Protein AF-0000000074764495 (afdb_homodimer)

Structure (mmCIF, N/CA/C/O backbone):
data_AF-0000000074764495-model_v1
#
loop_
_entity.id
_entity.type
_entity.pdbx_description
1 polymer 'Glutathione S-transferase kappa'
#
loop_
_atom_site.group_PDB
_atom_site.id
_atom_site.type_symbol
_atom_site.label_atom_id
_atom_site.label_alt_id
_atom_site.label_comp_id
_atom_site.label_asym_id
_atom_site.label_entity_id
_atom_site.label_seq_id
_atom_site.pdbx_PDB_ins_code
_atom_site.Cartn_x
_atom_site.Cartn_y
_atom_site.Cartn_z
_atom_site.occupancy
_atom_site.B_iso_or_equiv
_atom_site.auth_seq_id
_atom_site.auth_comp_id
_atom_site.auth_asym_id
_atom_site.auth_atom_id
_atom_site.pdbx_PDB_model_num
ATOM 1 N N . MET A 1 1 ? 24 -24.5 7.859 1 46.56 1 MET A N 1
ATOM 2 C CA . MET A 1 1 ? 24.328 -23.484 6.859 1 46.56 1 MET A CA 1
ATOM 3 C C . MET A 1 1 ? 23.391 -22.281 6.973 1 46.56 1 MET A C 1
ATOM 5 O O . MET A 1 1 ? 22.234 -22.422 7.41 1 46.56 1 MET A O 1
ATOM 9 N N . ALA A 1 2 ? 23.922 -21.094 6.969 1 56.81 2 ALA A N 1
ATOM 10 C CA . ALA A 1 2 ? 23.094 -19.906 7.16 1 56.81 2 ALA A CA 1
ATOM 11 C C . ALA A 1 2 ? 21.922 -19.891 6.176 1 56.81 2 ALA A C 1
ATOM 13 O O . ALA A 1 2 ? 22.078 -20.234 5.004 1 56.81 2 ALA A O 1
ATOM 14 N N . PRO A 1 3 ? 20.672 -19.75 6.746 1 70.62 3 PRO A N 1
ATOM 15 C CA . PRO A 1 3 ? 19.531 -19.812 5.84 1 70.62 3 PRO A CA 1
ATOM 16 C C . PRO A 1 3 ? 19.688 -18.891 4.633 1 70.62 3 PRO A C 1
ATOM 18 O O . PRO A 1 3 ? 20.234 -17.797 4.754 1 70.62 3 PRO A O 1
ATOM 21 N N . GLN A 1 4 ? 19.438 -19.469 3.502 1 87 4 GLN A N 1
ATOM 22 C CA . GLN A 1 4 ? 19.438 -18.719 2.258 1 87 4 GLN A CA 1
ATOM 23 C C . GLN A 1 4 ? 18.266 -17.734 2.221 1 87 4 GLN A C 1
ATOM 25 O O . GLN A 1 4 ? 17.219 -17.984 2.812 1 87 4 GLN A O 1
ATOM 30 N N . ALA A 1 5 ? 18.531 -16.547 1.749 1 95.31 5 ALA A N 1
ATOM 31 C CA . ALA A 1 5 ? 17.438 -15.594 1.553 1 95.31 5 ALA A CA 1
ATOM 32 C C . ALA A 1 5 ? 16.344 -16.172 0.677 1 95.31 5 ALA A C 1
ATOM 34 O O . ALA A 1 5 ? 16.625 -16.859 -0.311 1 95.31 5 ALA A O 1
ATOM 35 N N . SER A 1 6 ? 15.125 -15.961 1.081 1 96.62 6 SER A N 1
ATOM 36 C CA . SER A 1 6 ? 14.023 -16.531 0.315 1 96.62 6 SER A CA 1
ATOM 37 C C . SER A 1 6 ? 12.766 -15.672 0.412 1 96.62 6 SER A C 1
ATOM 39 O O . SER A 1 6 ? 12.625 -14.875 1.347 1 96.62 6 SER A O 1
ATOM 41 N N . ILE A 1 7 ? 11.922 -15.766 -0.575 1 97.5 7 ILE A N 1
ATOM 42 C CA . ILE A 1 7 ? 10.586 -15.18 -0.62 1 97.5 7 ILE A CA 1
ATOM 43 C C . ILE A 1 7 ? 9.555 -16.266 -0.951 1 97.5 7 ILE A C 1
ATOM 45 O O . ILE A 1 7 ? 9.672 -16.938 -1.975 1 97.5 7 ILE A O 1
ATOM 49 N N . ILE A 1 8 ? 8.633 -16.469 -0.101 1 97.94 8 ILE A N 1
ATOM 50 C CA . ILE A 1 8 ? 7.414 -17.188 -0.459 1 97.94 8 ILE A CA 1
ATOM 51 C C . ILE A 1 8 ? 6.305 -16.188 -0.787 1 97.94 8 ILE A C 1
ATOM 53 O O . ILE A 1 8 ? 5.953 -15.344 0.043 1 97.94 8 ILE A O 1
ATOM 57 N N . CYS A 1 9 ? 5.832 -16.25 -1.954 1 98.38 9 CYS A N 1
ATOM 58 C CA . CYS A 1 9 ? 4.734 -15.383 -2.381 1 98.38 9 CYS A CA 1
ATOM 59 C C . CYS A 1 9 ? 3.418 -16.156 -2.404 1 98.38 9 CYS A C 1
ATOM 61 O O . CYS A 1 9 ? 3.213 -17.016 -3.258 1 98.38 9 CYS A O 1
ATOM 63 N N . TYR A 1 10 ? 2.564 -15.891 -1.49 1 98.75 10 TYR A N 1
ATOM 64 C CA . TYR A 1 10 ? 1.195 -16.391 -1.511 1 98.75 10 TYR A CA 1
ATOM 65 C C . TYR A 1 10 ? 0.309 -15.531 -2.402 1 98.75 10 TYR A C 1
ATOM 67 O O . TYR A 1 10 ? 0.161 -14.328 -2.166 1 98.75 10 TYR A O 1
ATOM 75 N N . TYR A 1 11 ? -0.306 -16.156 -3.404 1 98.5 11 TYR A N 1
ATOM 76 C CA . TYR A 1 11 ? -1.053 -15.383 -4.387 1 98.5 11 TYR A CA 1
ATOM 77 C C . TYR A 1 11 ? -2.311 -16.125 -4.824 1 98.5 11 TYR A C 1
ATOM 79 O O . TYR A 1 11 ? -2.41 -17.344 -4.664 1 98.5 11 TYR A O 1
ATOM 87 N N . ASP A 1 12 ? -3.266 -15.43 -5.246 1 98.12 12 ASP A N 1
ATOM 88 C CA . ASP A 1 12 ? -4.445 -15.875 -5.98 1 98.12 12 ASP A CA 1
ATOM 89 C C . ASP A 1 12 ? -4.645 -15.062 -7.254 1 98.12 12 ASP A C 1
ATOM 91 O O . ASP A 1 12 ? -4.582 -13.828 -7.227 1 98.12 12 ASP A O 1
ATOM 95 N N . VAL A 1 13 ? -4.934 -15.727 -8.344 1 96.75 13 VAL A N 1
ATOM 96 C CA . VAL A 1 13 ? -5.008 -15.062 -9.641 1 96.75 13 VAL A CA 1
ATOM 97 C C . VAL A 1 13 ? -6.227 -14.141 -9.68 1 96.75 13 VAL A C 1
ATOM 99 O O . VAL A 1 13 ? -6.336 -13.289 -10.57 1 96.75 13 VAL A O 1
ATOM 102 N N . VAL A 1 14 ? -7.121 -14.242 -8.773 1 95.44 14 VAL A N 1
ATOM 103 C CA . VAL A 1 14 ? -8.297 -13.375 -8.766 1 95.44 14 VAL A CA 1
ATOM 104 C C . VAL A 1 14 ? -7.922 -12 -8.234 1 95.44 14 VAL A C 1
ATOM 106 O O . VAL A 1 14 ? -8.625 -11.016 -8.492 1 95.44 14 VAL A O 1
ATOM 109 N N . SER A 1 15 ? -6.871 -11.922 -7.461 1 95.44 15 SER A N 1
ATOM 110 C CA . SER A 1 15 ? -6.398 -10.648 -6.938 1 95.44 15 SER A CA 1
ATOM 111 C C . SER A 1 15 ? -5.602 -9.883 -7.992 1 95.44 15 SER A C 1
ATOM 113 O O . SER A 1 15 ? -4.57 -10.359 -8.469 1 95.44 15 SER A O 1
ATOM 115 N N . PRO A 1 16 ? -6.016 -8.695 -8.305 1 94.88 16 PRO A N 1
ATOM 116 C CA . PRO A 1 16 ? -5.238 -7.926 -9.273 1 94.88 16 PRO A CA 1
ATOM 117 C C . PRO A 1 16 ? -3.846 -7.566 -8.766 1 94.88 16 PRO A C 1
ATOM 119 O O . PRO A 1 16 ? -2.895 -7.504 -9.555 1 94.88 16 PRO A O 1
ATOM 122 N N . TYR A 1 17 ? -3.723 -7.328 -7.523 1 96.69 17 TYR A N 1
ATOM 123 C CA . TYR A 1 17 ? -2.418 -6.98 -6.969 1 96.69 17 TYR A CA 1
ATOM 124 C C . TYR A 1 17 ? -1.479 -8.18 -6.992 1 96.69 17 TYR A C 1
ATOM 126 O O . TYR A 1 17 ? -0.262 -8.023 -7.117 1 96.69 17 TYR A O 1
ATOM 134 N N . SER A 1 18 ? -2.043 -9.398 -6.871 1 97.38 18 SER A N 1
ATOM 135 C CA . SER A 1 18 ? -1.234 -10.594 -7.078 1 97.38 18 SER A CA 1
ATOM 136 C C . SER A 1 18 ? -0.695 -10.656 -8.5 1 97.38 18 SER A C 1
ATOM 138 O O . SER A 1 18 ? 0.452 -11.055 -8.719 1 97.38 18 SER A O 1
ATOM 140 N N . TYR A 1 19 ? -1.547 -10.266 -9.477 1 96.44 19 TYR A N 1
ATOM 141 C CA . TYR A 1 19 ? -1.126 -10.234 -10.875 1 96.44 19 TYR A CA 1
ATOM 142 C C . TYR A 1 19 ? 0.105 -9.352 -11.055 1 96.44 19 TYR A C 1
ATOM 144 O O . TYR A 1 19 ? 1.11 -9.789 -11.617 1 96.44 19 TYR A O 1
ATOM 152 N N . PHE A 1 20 ? 0.073 -8.164 -10.5 1 96.88 20 PHE A N 1
ATOM 153 C CA . PHE A 1 20 ? 1.197 -7.242 -10.602 1 96.88 20 PHE A CA 1
ATOM 154 C C . PHE A 1 20 ? 2.393 -7.75 -9.805 1 96.88 20 PHE A C 1
ATOM 156 O O . PHE A 1 20 ? 3.531 -7.684 -10.273 1 96.88 20 PHE A O 1
ATOM 163 N N . ALA A 1 21 ? 2.156 -8.281 -8.656 1 97.31 21 ALA A N 1
ATOM 164 C CA . ALA A 1 21 ? 3.229 -8.75 -7.777 1 97.31 21 ALA A CA 1
ATOM 165 C C . ALA A 1 21 ? 4.012 -9.883 -8.43 1 97.31 21 ALA A C 1
ATOM 167 O O . ALA A 1 21 ? 5.246 -9.859 -8.461 1 97.31 21 ALA A O 1
ATOM 168 N N . VAL A 1 22 ? 3.34 -10.867 -8.938 1 96.69 22 VAL A N 1
ATOM 169 C CA . VAL A 1 22 ? 3.988 -12.023 -9.539 1 96.69 22 VAL A CA 1
ATOM 170 C C . VAL A 1 22 ? 4.758 -11.602 -10.781 1 96.69 22 VAL A C 1
ATOM 172 O O . VAL A 1 22 ? 5.887 -12.039 -11 1 96.69 22 VAL A O 1
ATOM 175 N N . THR A 1 23 ? 4.145 -10.734 -11.586 1 95.44 23 THR A N 1
ATOM 176 C CA . THR A 1 23 ? 4.805 -10.234 -12.789 1 95.44 23 THR A CA 1
ATOM 177 C C . THR A 1 23 ? 6.086 -9.484 -12.438 1 95.44 23 THR A C 1
ATOM 179 O O . THR A 1 23 ? 7.133 -9.703 -13.047 1 95.44 23 THR A O 1
ATOM 182 N N . LEU A 1 24 ? 6.008 -8.641 -11.414 1 95.56 24 LEU A N 1
ATOM 183 C CA . LEU A 1 24 ? 7.168 -7.871 -10.977 1 95.56 24 LEU A CA 1
ATOM 184 C C . LEU A 1 24 ? 8.234 -8.781 -10.375 1 95.56 24 LEU A C 1
ATOM 186 O O . LEU A 1 24 ? 9.422 -8.617 -10.648 1 95.56 24 LEU A O 1
ATOM 190 N N . LEU A 1 25 ? 7.809 -9.75 -9.562 1 94.88 25 LEU A N 1
ATOM 191 C CA . LEU A 1 25 ? 8.75 -10.695 -8.977 1 94.88 25 LEU A CA 1
ATOM 192 C C . LEU A 1 25 ? 9.523 -11.438 -10.062 1 94.88 25 LEU A C 1
ATOM 194 O O . LEU A 1 25 ? 10.734 -11.625 -9.953 1 94.88 25 LEU A O 1
ATOM 198 N N . ASN A 1 26 ? 8.789 -11.828 -11.047 1 92.75 26 ASN A N 1
ATOM 199 C CA . ASN A 1 26 ? 9.43 -12.523 -12.164 1 92.75 26 ASN A CA 1
ATOM 200 C C . ASN A 1 26 ? 10.43 -11.617 -12.875 1 92.75 26 ASN A C 1
ATOM 202 O O . ASN A 1 26 ? 11.492 -12.078 -13.289 1 92.75 26 ASN A O 1
ATOM 206 N N . ARG A 1 27 ? 10.078 -10.414 -13.023 1 92.38 27 ARG A N 1
ATOM 207 C CA . ARG A 1 27 ? 10.961 -9.438 -13.648 1 92.38 27 ARG A CA 1
ATOM 208 C C . ARG A 1 27 ? 12.219 -9.227 -12.82 1 92.38 27 ARG A C 1
ATOM 210 O O . ARG A 1 27 ? 13.312 -9.055 -13.367 1 92.38 27 ARG A O 1
ATOM 217 N N . TYR A 1 28 ? 12.078 -9.258 -11.492 1 94.56 28 TYR A N 1
ATOM 218 C CA . TYR A 1 28 ? 13.18 -8.938 -10.594 1 94.56 28 TYR A CA 1
ATOM 219 C C . TYR A 1 28 ? 14.094 -10.148 -10.398 1 94.56 28 TYR A C 1
ATOM 221 O O . TYR A 1 28 ? 15.211 -10.016 -9.898 1 94.56 28 TYR A O 1
ATOM 229 N N . ARG A 1 29 ? 13.695 -11.375 -10.82 1 92.06 29 ARG A N 1
ATOM 230 C CA . ARG A 1 29 ? 14.43 -12.617 -10.57 1 92.06 29 ARG A CA 1
ATOM 231 C C . ARG A 1 29 ? 15.859 -12.523 -11.086 1 92.06 29 ARG A C 1
ATOM 233 O O . ARG A 1 29 ? 16.781 -13.016 -10.445 1 92.06 29 ARG A O 1
ATOM 240 N N . SER A 1 30 ? 16 -11.875 -12.219 1 90.88 30 SER A N 1
ATOM 241 C CA . SER A 1 30 ? 17.328 -11.812 -12.828 1 90.88 30 SER A CA 1
ATOM 242 C C . SER A 1 30 ? 18.266 -10.938 -12.008 1 90.88 30 SER A C 1
ATOM 244 O O . SER A 1 30 ? 19.484 -11.125 -12.039 1 90.88 30 SER A O 1
ATOM 246 N N . GLN A 1 31 ? 17.719 -10.047 -11.227 1 93.38 31 GLN A N 1
ATOM 247 C CA . GLN A 1 31 ? 18.531 -9.141 -10.422 1 93.38 31 GLN A CA 1
ATOM 248 C C . GLN A 1 31 ? 18.625 -9.617 -8.977 1 93.38 31 GLN A C 1
ATOM 250 O O . GLN A 1 31 ? 19.484 -9.164 -8.227 1 93.38 31 GLN A O 1
ATOM 255 N N . TRP A 1 32 ? 17.688 -10.43 -8.594 1 94.75 32 TRP A N 1
ATOM 256 C CA . TRP A 1 32 ? 17.656 -10.969 -7.234 1 94.75 32 TRP A CA 1
ATOM 257 C C . TRP A 1 32 ? 18.172 -12.406 -7.207 1 94.75 32 TRP A C 1
ATOM 259 O O . TRP A 1 32 ? 17.516 -13.289 -6.637 1 94.75 32 TRP A O 1
ATOM 269 N N . LYS A 1 33 ? 19.359 -12.648 -7.68 1 91.94 33 LYS A N 1
ATOM 270 C CA . LYS A 1 33 ? 19.906 -13.977 -7.945 1 91.94 33 LYS A CA 1
ATOM 271 C C . LYS A 1 33 ? 20.188 -14.719 -6.648 1 91.94 33 LYS A C 1
ATOM 273 O O . LYS A 1 33 ? 20.234 -15.953 -6.637 1 91.94 33 LYS A O 1
ATOM 278 N N . THR A 1 34 ? 20.344 -14.039 -5.543 1 93.44 34 THR A N 1
ATOM 279 C CA . THR A 1 34 ? 20.703 -14.664 -4.277 1 93.44 34 THR A CA 1
ATOM 280 C C . THR A 1 34 ? 19.453 -14.984 -3.459 1 93.44 34 THR A C 1
ATOM 282 O O . THR A 1 34 ? 19.547 -15.461 -2.324 1 93.44 34 THR A O 1
ATOM 285 N N . VAL A 1 35 ? 18.328 -14.742 -4.008 1 96.19 35 VAL A N 1
ATOM 286 C CA . VAL A 1 35 ? 17.078 -14.93 -3.295 1 96.19 35 VAL A CA 1
ATOM 287 C C . VAL A 1 35 ? 16.281 -16.062 -3.936 1 96.19 35 VAL A C 1
ATOM 289 O O . VAL A 1 35 ? 16.031 -16.047 -5.145 1 96.19 35 VAL A O 1
ATOM 292 N N . ASP A 1 36 ? 15.953 -17.047 -3.213 1 95.44 36 ASP A N 1
ATOM 293 C CA . ASP A 1 36 ? 15.047 -18.094 -3.678 1 95.44 36 ASP A CA 1
ATOM 294 C C . ASP A 1 36 ? 13.594 -17.609 -3.641 1 95.44 36 ASP A C 1
ATOM 296 O O . ASP A 1 36 ? 13.07 -17.266 -2.576 1 95.44 36 ASP A O 1
ATOM 300 N N . ILE A 1 37 ? 12.93 -17.562 -4.754 1 96.31 37 ILE A N 1
ATOM 301 C CA . ILE A 1 37 ? 11.562 -17.078 -4.852 1 96.31 37 ILE A CA 1
ATOM 302 C C . ILE A 1 37 ? 10.617 -18.234 -5.152 1 96.31 37 ILE A C 1
ATOM 304 O O . ILE A 1 37 ? 10.75 -18.906 -6.18 1 96.31 37 ILE A O 1
ATOM 308 N N . VAL A 1 38 ? 9.68 -18.453 -4.312 1 96.31 38 VAL A N 1
ATOM 309 C CA . VAL A 1 38 ? 8.695 -19.516 -4.457 1 96.31 38 VAL A CA 1
ATOM 310 C C . VAL A 1 38 ? 7.293 -18.922 -4.551 1 96.31 38 VAL A C 1
ATOM 312 O O . VAL A 1 38 ? 6.883 -18.141 -3.686 1 96.31 38 VAL A O 1
ATOM 315 N N . LEU A 1 39 ? 6.586 -19.266 -5.59 1 97.88 39 LEU A N 1
ATOM 316 C CA . LEU A 1 39 ? 5.184 -18.891 -5.719 1 97.88 39 LEU A CA 1
ATOM 317 C C . LEU A 1 39 ? 4.273 -19.984 -5.16 1 97.88 39 LEU A C 1
ATOM 319 O O . LEU A 1 39 ? 4.383 -21.156 -5.555 1 97.88 39 LEU A O 1
ATOM 323 N N . ARG A 1 40 ? 3.457 -19.609 -4.258 1 98.31 40 ARG A N 1
ATOM 324 C CA . ARG A 1 40 ? 2.564 -20.578 -3.619 1 98.31 40 ARG A CA 1
ATOM 325 C C . ARG A 1 40 ? 1.104 -20.188 -3.814 1 98.31 40 ARG A C 1
ATOM 327 O O . ARG A 1 40 ? 0.632 -19.219 -3.219 1 98.31 40 ARG A O 1
ATOM 334 N N . PRO A 1 41 ? 0.36 -20.969 -4.656 1 98.56 41 PRO A N 1
ATOM 335 C CA . PRO A 1 41 ? -1.052 -20.641 -4.875 1 98.56 41 PRO A CA 1
ATOM 336 C C . PRO A 1 41 ? -1.895 -20.797 -3.609 1 98.56 41 PRO A C 1
ATOM 338 O O . PRO A 1 41 ? -1.715 -21.766 -2.855 1 98.56 41 PRO A O 1
ATOM 341 N N . VAL A 1 42 ? -2.779 -19.859 -3.342 1 98.75 42 VAL A N 1
ATOM 342 C CA . VAL A 1 42 ? -3.701 -19.891 -2.211 1 98.75 42 VAL A CA 1
ATOM 343 C C . VAL A 1 42 ? -5.105 -19.5 -2.676 1 98.75 42 VAL A C 1
ATOM 345 O O . VAL A 1 42 ? -5.289 -19.062 -3.816 1 98.75 42 VAL A O 1
ATOM 348 N N . PHE A 1 43 ? -5.992 -19.797 -1.795 1 98.31 43 PHE A N 1
ATOM 349 C CA . PHE A 1 43 ? -7.383 -19.422 -2.008 1 98.31 43 PHE A CA 1
ATOM 350 C C . PHE A 1 43 ? -7.73 -18.156 -1.223 1 98.31 43 PHE A C 1
ATOM 352 O O . PHE A 1 43 ? -7.965 -18.219 -0.014 1 98.31 43 PHE A O 1
ATOM 359 N N . LEU A 1 44 ? -7.836 -17.016 -1.92 1 97.12 44 LEU A N 1
ATOM 360 C CA . LEU A 1 44 ? -7.949 -15.695 -1.292 1 97.12 44 LEU A CA 1
ATOM 361 C C . LEU A 1 44 ? -9.203 -15.609 -0.425 1 97.12 44 LEU A C 1
ATOM 363 O O . LEU A 1 44 ? -9.141 -15.148 0.715 1 97.12 44 LEU A O 1
ATOM 367 N N . PRO A 1 45 ? -10.398 -16.031 -0.884 1 94.75 45 PRO A N 1
ATOM 368 C CA . PRO A 1 45 ? -11.562 -15.969 0 1 94.75 45 PRO A CA 1
ATOM 369 C C . PRO A 1 45 ? -11.359 -16.734 1.303 1 94.75 45 PRO A C 1
ATOM 371 O O . PRO A 1 45 ? -11.883 -16.344 2.348 1 94.75 45 PRO A O 1
ATOM 374 N N . GLY A 1 46 ? -10.656 -17.859 1.19 1 96 46 GLY A N 1
ATOM 375 C CA . GLY A 1 46 ? -10.297 -18.578 2.402 1 96 46 GLY A CA 1
ATOM 376 C C . GLY A 1 46 ? -9.453 -17.766 3.359 1 96 46 GLY A C 1
ATOM 377 O O . GLY A 1 46 ? -9.68 -17.797 4.57 1 96 46 GLY A O 1
ATOM 378 N N . ILE A 1 47 ? -8.477 -17.047 2.838 1 96.44 47 ILE A N 1
ATOM 379 C CA . ILE A 1 47 ? -7.613 -16.188 3.645 1 96.44 47 ILE A CA 1
ATOM 380 C C . ILE A 1 47 ? -8.445 -15.078 4.293 1 96.44 47 ILE A C 1
ATOM 382 O O . ILE A 1 47 ? -8.297 -14.805 5.484 1 96.44 47 ILE A O 1
ATOM 386 N N . LEU A 1 48 ? -9.297 -14.43 3.484 1 92.56 48 LEU A N 1
ATOM 387 C CA . LEU A 1 48 ? -10.133 -13.352 3.99 1 92.56 48 LEU A CA 1
ATOM 388 C C . LEU A 1 48 ? -11.047 -13.844 5.105 1 92.56 48 LEU A C 1
ATOM 390 O O . LEU A 1 48 ? -11.188 -13.18 6.137 1 92.56 48 LEU A O 1
ATOM 394 N N . SER A 1 49 ? -11.609 -14.969 4.902 1 92.56 49 SER A N 1
ATOM 395 C CA . SER A 1 49 ? -12.477 -15.57 5.91 1 92.56 49 SER A CA 1
ATOM 396 C C . SER A 1 49 ? -11.695 -15.914 7.176 1 92.56 49 SER A C 1
ATOM 398 O O . SER A 1 49 ? -12.133 -15.609 8.281 1 92.56 49 SER A O 1
ATOM 400 N N . GLY A 1 50 ? -10.602 -16.547 7.027 1 91.38 50 GLY A N 1
ATOM 401 C CA . GLY A 1 50 ? -9.773 -16.922 8.164 1 91.38 50 GLY A CA 1
ATOM 402 C C . GLY A 1 50 ? -9.289 -15.734 8.969 1 91.38 50 GLY A C 1
ATOM 403 O O . GLY A 1 50 ? -9.195 -15.805 10.195 1 91.38 50 GLY A O 1
ATOM 404 N N . ALA A 1 51 ? -8.992 -14.672 8.32 1 89.12 51 ALA A N 1
ATOM 405 C CA . ALA A 1 51 ? -8.477 -13.469 8.961 1 89.12 51 ALA A CA 1
ATOM 406 C C . ALA A 1 51 ? -9.617 -12.57 9.438 1 89.12 51 ALA A C 1
ATOM 408 O O . ALA A 1 51 ? -9.375 -11.547 10.086 1 89.12 51 ALA A O 1
ATOM 409 N N . LYS A 1 52 ? -10.859 -12.93 9.102 1 87 52 LYS A N 1
ATOM 410 C CA . LYS A 1 52 ? -12.031 -12.109 9.398 1 87 52 LYS A CA 1
ATOM 411 C C . LYS A 1 52 ? -11.875 -10.703 8.836 1 87 52 LYS A C 1
ATOM 413 O O . LYS A 1 52 ? -12.117 -9.719 9.531 1 87 52 LYS A O 1
ATOM 418 N N . ASN A 1 53 ? -11.289 -10.672 7.68 1 84.31 53 ASN A N 1
ATOM 419 C CA . ASN A 1 53 ? -11.117 -9.422 6.941 1 84.31 53 ASN A CA 1
ATOM 420 C C . ASN A 1 53 ? -12.211 -9.234 5.895 1 84.31 53 ASN A C 1
ATOM 422 O O . ASN A 1 53 ? -12.664 -10.203 5.281 1 84.31 53 ASN A O 1
ATOM 426 N N . GLN A 1 54 ? -12.586 -7.938 5.754 1 79.38 54 GLN A N 1
ATOM 427 C CA . GLN A 1 54 ? -13.555 -7.633 4.707 1 79.38 54 GLN A CA 1
ATOM 428 C C . GLN A 1 54 ? -12.859 -7.395 3.369 1 79.38 54 GLN A C 1
ATOM 430 O O . GLN A 1 54 ? -11.82 -6.734 3.311 1 79.38 54 GLN A O 1
ATOM 435 N N . PRO A 1 55 ? -13.516 -8.023 2.35 1 78.38 55 PRO A N 1
ATOM 436 C CA . PRO A 1 55 ? -12.961 -7.699 1.034 1 78.38 55 PRO A CA 1
ATOM 437 C C . PRO A 1 55 ? -13.023 -6.203 0.724 1 78.38 55 PRO A C 1
ATOM 439 O O . PRO A 1 55 ? -13.984 -5.531 1.1 1 78.38 55 PRO A O 1
ATOM 442 N N . PRO A 1 56 ? -12.016 -5.695 0.084 1 74.94 56 PRO A N 1
ATOM 443 C CA . PRO A 1 56 ? -12 -4.281 -0.287 1 74.94 56 PRO A CA 1
ATOM 444 C C . PRO A 1 56 ? -13.242 -3.855 -1.064 1 74.94 56 PRO A C 1
ATOM 446 O O . PRO A 1 56 ? -13.703 -2.719 -0.929 1 74.94 56 PRO A O 1
ATOM 449 N N . ALA A 1 57 ? -13.844 -4.766 -1.742 1 73.12 57 ALA A N 1
ATOM 450 C CA . ALA A 1 57 ? -14.984 -4.461 -2.596 1 73.12 57 ALA A CA 1
ATOM 451 C C . ALA A 1 57 ? -16.219 -4.117 -1.761 1 73.12 57 ALA A C 1
ATOM 453 O O . ALA A 1 57 ? -17.172 -3.533 -2.27 1 73.12 57 ALA A O 1
ATOM 454 N N . THR A 1 58 ? -16.141 -4.352 -0.417 1 78.44 58 THR A N 1
ATOM 455 C CA . THR A 1 58 ? -17.297 -4.094 0.436 1 78.44 58 THR A CA 1
ATOM 456 C C . THR A 1 58 ? -17.344 -2.629 0.867 1 78.44 58 THR A C 1
ATOM 458 O O . THR A 1 58 ? -18.375 -2.146 1.349 1 78.44 58 THR A O 1
ATOM 461 N N . VAL A 1 59 ? -16.234 -1.912 0.728 1 80.88 59 VAL A N 1
ATOM 462 C CA . VAL A 1 59 ? -16.188 -0.475 0.978 1 80.88 59 VAL A CA 1
ATOM 463 C C . VAL A 1 59 ? -16.422 0.285 -0.327 1 80.88 59 VAL A C 1
ATOM 465 O O . VAL A 1 59 ? -15.625 0.183 -1.261 1 80.88 59 VAL A O 1
ATOM 468 N N . ALA A 1 60 ? -17.484 1.032 -0.381 1 83.62 60 ALA A N 1
ATOM 469 C CA . ALA A 1 60 ? -17.969 1.634 -1.621 1 83.62 60 ALA A CA 1
ATOM 470 C C . ALA A 1 60 ? -16.875 2.465 -2.289 1 83.62 60 ALA A C 1
ATOM 472 O O . ALA A 1 60 ? -16.734 2.447 -3.516 1 83.62 60 ALA A O 1
ATOM 473 N N . ALA A 1 61 ? -16.109 3.131 -1.529 1 87.44 61 ALA A N 1
ATOM 474 C CA . ALA A 1 61 ? -15.094 4.039 -2.068 1 87.44 61 ALA A CA 1
ATOM 475 C C . ALA A 1 61 ? -13.875 3.273 -2.566 1 87.44 61 ALA A C 1
ATOM 477 O O . ALA A 1 61 ? -13.078 3.801 -3.346 1 87.44 61 ALA A O 1
ATOM 478 N N . LYS A 1 62 ? -13.688 2.049 -2.211 1 88.75 62 LYS A N 1
ATOM 479 C CA . LYS A 1 62 ? -12.43 1.353 -2.438 1 88.75 62 LYS A CA 1
ATOM 480 C C . LYS A 1 62 ? -12.383 0.742 -3.836 1 88.75 62 LYS A C 1
ATOM 482 O O . LYS A 1 62 ? -11.312 0.658 -4.445 1 88.75 62 LYS A O 1
ATOM 487 N N . LEU A 1 63 ? -13.531 0.341 -4.332 1 87.19 63 LEU A N 1
ATOM 488 C CA . LEU A 1 63 ? -13.516 -0.315 -5.637 1 87.19 63 LEU A CA 1
ATOM 489 C C . LEU A 1 63 ? -13.109 0.665 -6.734 1 87.19 63 LEU A C 1
ATOM 491 O O . LEU A 1 63 ? -12.18 0.398 -7.5 1 87.19 63 LEU A O 1
ATOM 495 N N . PRO A 1 64 ? -13.82 1.86 -6.816 1 90.56 64 PRO A N 1
ATOM 496 C CA . PRO A 1 64 ? -13.367 2.83 -7.82 1 90.56 64 PRO A CA 1
ATOM 497 C C . PRO A 1 64 ? -11.906 3.225 -7.645 1 90.56 64 PRO A C 1
ATOM 499 O O . PRO A 1 64 ? -11.188 3.42 -8.633 1 90.56 64 PRO A O 1
ATOM 502 N N . TYR A 1 65 ? -11.461 3.346 -6.48 1 94.19 65 TYR A N 1
ATOM 503 C CA . TYR A 1 65 ? -10.055 3.646 -6.23 1 94.19 65 TYR A CA 1
ATOM 504 C C . TYR A 1 65 ? -9.164 2.535 -6.762 1 94.19 65 TYR A C 1
ATOM 506 O O . TYR A 1 65 ? -8.148 2.805 -7.414 1 94.19 65 TYR A O 1
ATOM 514 N N . MET A 1 66 ? -9.531 1.305 -6.457 1 93.62 66 MET A N 1
ATOM 515 C CA . MET A 1 66 ? -8.734 0.158 -6.879 1 93.62 66 MET A CA 1
ATOM 516 C C . MET A 1 66 ? -8.578 0.129 -8.398 1 93.62 66 MET A C 1
ATOM 518 O O . MET A 1 66 ? -7.477 -0.056 -8.914 1 93.62 66 MET A O 1
ATOM 522 N N . VAL A 1 67 ? -9.641 0.299 -9.094 1 93.38 67 VAL A N 1
ATOM 523 C CA . VAL A 1 67 ? -9.625 0.273 -10.547 1 93.38 67 VAL A CA 1
ATOM 524 C C . VAL A 1 67 ? -8.656 1.335 -11.07 1 93.38 67 VAL A C 1
ATOM 526 O O . VAL A 1 67 ? -7.816 1.05 -11.93 1 93.38 67 VAL A O 1
ATOM 529 N N . ALA A 1 68 ? -8.734 2.553 -10.547 1 94.75 68 ALA A N 1
ATOM 530 C CA . ALA A 1 68 ? -7.855 3.641 -10.961 1 94.75 68 ALA A CA 1
ATOM 531 C C . ALA A 1 68 ? -6.406 3.355 -10.57 1 94.75 68 ALA A C 1
ATOM 533 O O . ALA A 1 68 ? -5.48 3.629 -11.336 1 94.75 68 ALA A O 1
ATOM 534 N N . ASP A 1 69 ? -6.246 2.861 -9.375 1 96.56 69 ASP A N 1
ATOM 535 C CA . ASP A 1 69 ? -4.918 2.529 -8.867 1 96.56 69 ASP A CA 1
ATOM 536 C C . ASP A 1 69 ? -4.238 1.49 -9.758 1 96.56 69 ASP A C 1
ATOM 538 O O . ASP A 1 69 ? -3.066 1.642 -10.117 1 96.56 69 ASP A O 1
ATOM 542 N N . LEU A 1 70 ? -4.949 0.458 -10.117 1 96.31 70 LEU A N 1
ATOM 543 C CA . LEU A 1 70 ? -4.426 -0.608 -10.961 1 96.31 70 LEU A CA 1
ATOM 544 C C . LEU A 1 70 ? -4 -0.065 -12.32 1 96.31 70 LEU A C 1
ATOM 546 O O . LEU A 1 70 ? -2.971 -0.473 -12.859 1 96.31 70 LEU A O 1
ATOM 550 N N . GLN A 1 71 ? -4.762 0.806 -12.844 1 95.81 71 GLN A N 1
ATOM 551 C CA . GLN A 1 71 ? -4.406 1.434 -14.109 1 95.81 71 GLN A CA 1
ATOM 552 C C . GLN A 1 71 ? -3.113 2.232 -13.984 1 95.81 71 GLN A C 1
ATOM 554 O O . GLN A 1 71 ? -2.266 2.193 -14.883 1 95.81 71 GLN A O 1
ATOM 559 N N . ARG A 1 72 ? -2.941 2.99 -12.93 1 95.94 72 ARG A N 1
ATOM 560 C CA . ARG A 1 72 ? -1.727 3.768 -12.711 1 95.94 72 ARG A CA 1
ATOM 561 C C . ARG A 1 72 ? -0.513 2.857 -12.57 1 95.94 72 ARG A C 1
ATOM 563 O O . ARG A 1 72 ? 0.559 3.152 -13.102 1 95.94 72 ARG A O 1
ATOM 570 N N . ILE A 1 73 ? -0.711 1.734 -11.844 1 96.62 73 ILE A N 1
ATOM 571 C CA . ILE A 1 73 ? 0.364 0.763 -11.68 1 96.62 73 ILE A CA 1
ATOM 572 C C . ILE A 1 73 ? 0.737 0.171 -13.039 1 96.62 73 ILE A C 1
ATOM 574 O O . ILE A 1 73 ? 1.92 0.055 -13.367 1 96.62 73 ILE A O 1
ATOM 578 N N . SER A 1 74 ? -0.311 -0.206 -13.75 1 96.81 74 SER A N 1
ATOM 579 C CA . SER A 1 74 ? -0.098 -0.745 -15.086 1 96.81 74 SER A CA 1
ATOM 580 C C . SER A 1 74 ? 0.733 0.208 -15.945 1 96.81 74 SER A C 1
ATOM 582 O O . SER A 1 74 ? 1.738 -0.196 -16.531 1 96.81 74 SER A O 1
ATOM 584 N N . THR A 1 75 ? 0.361 1.461 -15.961 1 94.94 75 THR A N 1
ATOM 585 C CA . THR A 1 75 ? 1.049 2.473 -16.766 1 94.94 75 THR A CA 1
ATOM 586 C C . THR A 1 75 ? 2.484 2.656 -16.281 1 94.94 75 THR A C 1
ATOM 588 O O . THR A 1 75 ? 3.42 2.656 -17.078 1 94.94 75 THR A O 1
ATOM 591 N N . CYS A 1 76 ? 2.686 2.764 -15.023 1 95.38 76 CYS A N 1
ATOM 592 C CA . CYS A 1 76 ? 3.996 2.992 -14.43 1 95.38 76 CYS A CA 1
ATOM 593 C C . CYS A 1 76 ? 4.918 1.799 -14.656 1 95.38 76 CYS A C 1
ATOM 595 O O . CYS A 1 76 ? 6.086 1.97 -15.008 1 95.38 76 CYS A O 1
ATOM 597 N N . ALA A 1 77 ? 4.391 0.584 -14.508 1 96.12 77 ALA A N 1
ATOM 598 C CA . ALA A 1 77 ? 5.203 -0.632 -14.531 1 96.12 77 ALA A CA 1
ATOM 599 C C . ALA A 1 77 ? 5.32 -1.188 -15.945 1 96.12 77 ALA A C 1
ATOM 601 O O . ALA A 1 77 ? 6.121 -2.092 -16.203 1 96.12 77 ALA A O 1
ATOM 602 N N . GLY A 1 78 ? 4.523 -0.659 -16.875 1 95.94 78 GLY A N 1
ATOM 603 C CA . GLY A 1 78 ? 4.5 -1.23 -18.203 1 95.94 78 GLY A CA 1
ATOM 604 C C . GLY A 1 78 ? 3.934 -2.639 -18.25 1 95.94 78 GLY A C 1
ATOM 605 O O . GLY A 1 78 ? 4.395 -3.477 -19.016 1 95.94 78 GLY A O 1
ATOM 606 N N . ILE A 1 79 ? 3.115 -3.014 -17.344 1 95.81 79 ILE A N 1
ATOM 607 C CA . ILE A 1 79 ? 2.434 -4.301 -17.297 1 95.81 79 ILE A CA 1
ATOM 608 C C . ILE A 1 79 ? 1.011 -4.156 -17.828 1 95.81 79 ILE A C 1
ATOM 610 O O . ILE A 1 79 ? 0.213 -3.387 -17.281 1 95.81 79 ILE A O 1
ATOM 614 N N . PRO A 1 80 ? 0.691 -4.805 -18.891 1 95.5 80 PRO A N 1
ATOM 615 C CA . PRO A 1 80 ? -0.651 -4.656 -19.469 1 95.5 80 PRO A CA 1
ATOM 616 C C . PRO A 1 80 ? -1.754 -5.055 -18.484 1 95.5 80 PRO A C 1
ATOM 618 O O . PRO A 1 80 ? -1.586 -6.004 -17.719 1 95.5 80 PRO A O 1
ATOM 621 N N . TYR A 1 81 ? -2.881 -4.328 -18.562 1 95.69 81 TYR A N 1
ATOM 622 C CA . TYR A 1 81 ? -3.979 -4.523 -17.625 1 95.69 81 TYR A CA 1
ATOM 623 C C . TYR A 1 81 ? -5.305 -4.09 -18.234 1 95.69 81 TYR A C 1
ATOM 625 O O . TYR A 1 81 ? -5.375 -3.076 -18.922 1 95.69 81 TYR A O 1
ATOM 633 N N . THR A 1 82 ? -6.324 -4.879 -18.125 1 95.69 82 THR A N 1
ATOM 634 C CA . THR A 1 82 ? -7.727 -4.562 -18.375 1 95.69 82 THR A CA 1
ATOM 635 C C . THR A 1 82 ? -8.625 -5.164 -17.297 1 95.69 82 THR A C 1
ATOM 637 O O . THR A 1 82 ? -8.562 -6.367 -17.047 1 95.69 82 THR A O 1
ATOM 640 N N . PHE A 1 83 ? -9.43 -4.297 -16.641 1 94.94 83 PHE A N 1
ATOM 641 C CA . PHE A 1 83 ? -10.328 -4.824 -15.633 1 94.94 83 PHE A CA 1
ATOM 642 C C . PHE A 1 83 ? -11.305 -5.828 -16.234 1 94.94 83 PHE A C 1
ATOM 644 O O . PHE A 1 83 ? -11.961 -5.539 -17.25 1 94.94 83 PHE A O 1
ATOM 651 N N . PRO A 1 84 ? -11.391 -6.984 -15.695 1 95.5 84 PRO A N 1
ATOM 652 C CA . PRO A 1 84 ? -12.203 -8.039 -16.297 1 95.5 84 PRO A CA 1
ATOM 653 C C . PRO A 1 84 ? -13.703 -7.75 -16.219 1 95.5 84 PRO A C 1
ATOM 655 O O . PRO A 1 84 ? -14.156 -7.109 -15.258 1 95.5 84 PRO A O 1
ATOM 658 N N . SER A 1 85 ? -14.477 -8.227 -17.156 1 95.38 85 SER A N 1
ATOM 659 C CA . SER A 1 85 ? -15.922 -8.047 -17.203 1 95.38 85 SER A CA 1
ATOM 660 C C . SER A 1 85 ? -16.625 -8.906 -16.172 1 95.38 85 SER A C 1
ATOM 662 O O . SER A 1 85 ? -17.703 -8.555 -15.68 1 95.38 85 SER A O 1
ATOM 664 N N . VAL A 1 86 ? -16.078 -10.094 -15.914 1 94.06 86 VAL A N 1
ATOM 665 C CA . VAL A 1 86 ? -16.578 -10.977 -14.867 1 94.06 86 VAL A CA 1
ATOM 666 C C . VAL A 1 86 ? -15.734 -10.836 -13.609 1 94.06 86 VAL A C 1
ATOM 668 O O . VAL A 1 86 ? -14.648 -11.406 -13.523 1 94.06 86 VAL A O 1
ATOM 671 N N . PHE A 1 87 ? -16.266 -10.109 -12.633 1 90.88 87 PHE A N 1
ATOM 672 C CA . PHE A 1 87 ? -15.508 -9.859 -11.414 1 90.88 87 PHE A CA 1
ATOM 673 C C . PHE A 1 87 ? -16.422 -9.805 -10.203 1 90.88 87 PHE A C 1
ATOM 675 O O . PHE A 1 87 ? -17.453 -9.133 -10.234 1 90.88 87 PHE A O 1
ATOM 682 N N . PRO A 1 88 ? -16.141 -10.469 -9.109 1 89.5 88 PRO A N 1
ATOM 683 C CA . PRO A 1 88 ? -15.031 -11.43 -9.016 1 89.5 88 PRO A CA 1
ATOM 684 C C . PRO A 1 88 ? -15.359 -12.773 -9.664 1 89.5 88 PRO A C 1
ATOM 686 O O . PRO A 1 88 ? -16.531 -13.117 -9.812 1 89.5 88 PRO A O 1
ATOM 689 N N . VAL A 1 89 ? -14.32 -13.453 -10.102 1 94.19 89 VAL A N 1
ATOM 690 C CA . VAL A 1 89 ? -14.469 -14.766 -10.719 1 94.19 89 VAL A CA 1
ATOM 691 C C . VAL A 1 89 ? -14.148 -15.859 -9.703 1 94.19 89 VAL A C 1
ATOM 693 O O . VAL A 1 89 ? -13.375 -15.633 -8.766 1 94.19 89 VAL A O 1
ATOM 696 N N . MET A 1 90 ? -14.766 -17.016 -9.828 1 95.38 90 MET A N 1
ATOM 697 C CA . MET A 1 90 ? -14.367 -18.172 -9.047 1 95.38 90 MET A CA 1
ATOM 698 C C . MET A 1 90 ? -13.008 -18.688 -9.492 1 95.38 90 MET A C 1
ATOM 700 O O . MET A 1 90 ? -12.883 -19.266 -10.57 1 95.38 90 MET A O 1
ATOM 704 N N . SER A 1 91 ? -12.055 -18.547 -8.609 1 96.62 91 SER A N 1
ATOM 705 C CA . SER A 1 91 ? -10.68 -18.797 -9.047 1 96.62 91 SER A CA 1
ATOM 706 C C . SER A 1 91 ? -10.242 -20.219 -8.703 1 96.62 91 SER A C 1
ATOM 708 O O . SER A 1 91 ? -9.164 -20.656 -9.117 1 96.62 91 SER A O 1
ATOM 710 N N . ILE A 1 92 ? -11.062 -21.016 -8.039 1 97.62 92 ILE A N 1
ATOM 711 C CA . ILE A 1 92 ? -10.688 -22.328 -7.516 1 97.62 92 ILE A CA 1
ATOM 712 C C . ILE A 1 92 ? -10.164 -23.203 -8.648 1 97.62 92 ILE A C 1
ATOM 714 O O . ILE A 1 92 ? -9.086 -23.797 -8.539 1 97.62 92 ILE A O 1
ATOM 718 N N . PRO A 1 93 ? -10.859 -23.281 -9.789 1 97.62 93 PRO A N 1
ATOM 719 C CA . PRO A 1 93 ? -10.328 -24.141 -10.852 1 97.62 93 PRO A CA 1
ATOM 720 C C . PRO A 1 93 ? -8.938 -23.719 -11.32 1 97.62 93 PRO A C 1
ATOM 722 O O . PRO A 1 93 ? -8.07 -24.562 -11.547 1 97.62 93 PRO A O 1
ATOM 725 N N . ALA A 1 94 ? -8.734 -22.453 -11.453 1 98 94 ALA A N 1
ATOM 726 C CA . ALA A 1 94 ? -7.438 -21.922 -11.883 1 98 94 ALA A CA 1
ATOM 727 C C . ALA A 1 94 ? -6.359 -22.234 -10.844 1 98 94 ALA A C 1
ATOM 729 O O . ALA A 1 94 ? -5.258 -22.672 -11.195 1 98 94 ALA A O 1
ATOM 730 N N . MET A 1 95 ? -6.656 -22.016 -9.57 1 98.44 95 MET A N 1
ATOM 731 C CA . MET A 1 95 ? -5.672 -22.188 -8.508 1 98.44 95 MET A CA 1
ATOM 732 C C . MET A 1 95 ? -5.301 -23.656 -8.344 1 98.44 95 MET A C 1
ATOM 734 O O . MET A 1 95 ? -4.133 -24 -8.141 1 98.44 95 MET A O 1
ATOM 738 N N . ARG A 1 96 ? -6.246 -24.531 -8.445 1 98.75 96 ARG A N 1
ATOM 739 C CA . ARG A 1 96 ? -5.965 -25.953 -8.383 1 98.75 96 ARG A CA 1
ATOM 740 C C . ARG A 1 96 ? -5.156 -26.406 -9.602 1 98.75 96 ARG A C 1
ATOM 742 O O . ARG A 1 96 ? -4.289 -27.281 -9.484 1 98.75 96 ARG A O 1
ATOM 749 N N . LEU A 1 97 ? -5.492 -25.859 -10.773 1 98.62 97 LEU A N 1
ATOM 750 C CA . LEU A 1 97 ? -4.691 -26.156 -11.953 1 98.62 97 LEU A CA 1
ATOM 751 C C . LEU A 1 97 ? -3.232 -25.766 -11.742 1 98.62 97 LEU A C 1
ATOM 753 O O . LEU A 1 97 ? -2.324 -26.547 -12.062 1 98.62 97 LEU A O 1
ATOM 757 N N . LEU A 1 98 ? -2.998 -24.625 -11.148 1 98.38 98 LEU A N 1
ATOM 758 C CA . LEU A 1 98 ? -1.643 -24.156 -10.883 1 98.38 98 LEU A CA 1
ATOM 759 C C . LEU A 1 98 ? -0.945 -25.047 -9.867 1 98.38 98 LEU A C 1
ATOM 761 O O . LEU A 1 98 ? 0.255 -25.312 -9.984 1 98.38 98 LEU A O 1
ATOM 765 N N . VAL A 1 99 ? -1.665 -25.562 -8.867 1 98.62 99 VAL A N 1
ATOM 766 C CA . VAL A 1 99 ? -1.099 -26.531 -7.93 1 98.62 99 VAL A CA 1
ATOM 767 C C . VAL A 1 99 ? -0.657 -27.781 -8.68 1 98.62 99 VAL A C 1
ATOM 769 O O . VAL A 1 99 ? 0.45 -28.281 -8.469 1 98.62 99 VAL A O 1
ATOM 772 N N . ALA A 1 100 ? -1.527 -28.281 -9.539 1 98.62 100 ALA A N 1
ATOM 773 C CA . ALA A 1 100 ? -1.208 -29.484 -10.32 1 98.62 100 ALA A CA 1
ATOM 774 C C . ALA A 1 100 ? 0.038 -29.266 -11.172 1 98.62 100 ALA A C 1
ATOM 776 O O . ALA A 1 100 ? 0.932 -30.109 -11.211 1 98.62 100 ALA A O 1
ATOM 777 N N . ILE A 1 101 ? 0.109 -28.141 -11.828 1 98.19 101 ILE A N 1
ATOM 778 C CA . ILE A 1 101 ? 1.238 -27.812 -12.695 1 98.19 101 ILE A CA 1
ATOM 779 C C . ILE A 1 101 ? 2.514 -27.703 -11.859 1 98.19 101 ILE A C 1
ATOM 781 O O . ILE A 1 101 ? 3.562 -28.219 -12.242 1 98.19 101 ILE A O 1
ATOM 785 N N . GLN A 1 102 ? 2.428 -27.047 -10.75 1 97.69 102 GLN A N 1
ATOM 786 C CA . GLN A 1 102 ? 3.59 -26.844 -9.891 1 97.69 102 GLN A CA 1
ATOM 787 C C . GLN A 1 102 ? 4.184 -28.172 -9.43 1 97.69 102 GLN A C 1
ATOM 789 O O . GLN A 1 102 ? 5.402 -28.297 -9.312 1 97.69 102 GLN A O 1
ATOM 794 N N . LYS A 1 103 ? 3.391 -29.188 -9.234 1 97 103 LYS A N 1
ATOM 795 C CA . LYS A 1 103 ? 3.811 -30.5 -8.742 1 97 103 LYS A CA 1
ATOM 796 C C . LYS A 1 103 ? 4.574 -31.266 -9.812 1 97 103 LYS A C 1
ATOM 798 O O . LYS A 1 103 ? 5.352 -32.156 -9.5 1 97 103 LYS A O 1
ATOM 803 N N . HIS A 1 104 ? 4.41 -30.844 -11.062 1 96.88 104 HIS A N 1
ATOM 804 C CA . HIS A 1 104 ? 4.879 -31.75 -12.102 1 96.88 104 HIS A CA 1
ATOM 805 C C . HIS A 1 104 ? 5.828 -31.047 -13.07 1 96.88 104 HIS A C 1
ATOM 807 O O . HIS A 1 104 ? 6.516 -31.703 -13.852 1 96.88 104 HIS A O 1
ATOM 813 N N . GLU A 1 105 ? 5.863 -29.719 -13.062 1 97.06 105 GLU A N 1
ATOM 814 C CA . GLU A 1 105 ? 6.688 -28.969 -14 1 97.06 105 GLU A CA 1
ATOM 815 C C . GLU A 1 105 ? 7.844 -28.266 -13.289 1 97.06 105 GLU A C 1
ATOM 817 O O . GLU A 1 105 ? 7.832 -28.125 -12.062 1 97.06 105 GLU A O 1
ATOM 822 N N . SER A 1 106 ? 8.805 -27.844 -14.062 1 94.75 106 SER A N 1
ATOM 823 C CA . SER A 1 106 ? 9.906 -27.047 -13.531 1 94.75 106 SER A CA 1
ATOM 824 C C . SER A 1 106 ? 9.422 -25.688 -13.039 1 94.75 106 SER A C 1
ATOM 826 O O . SER A 1 106 ? 8.367 -25.203 -13.469 1 94.75 106 SER A O 1
ATOM 828 N N . GLU A 1 107 ? 10.195 -25.078 -12.141 1 91.38 107 GLU A N 1
ATOM 829 C CA . GLU A 1 107 ? 9.875 -23.75 -11.633 1 91.38 107 GLU A CA 1
ATOM 830 C C . GLU A 1 107 ? 9.781 -22.734 -12.773 1 91.38 107 GLU A C 1
ATOM 832 O O . GLU A 1 107 ? 8.891 -21.875 -12.773 1 91.38 107 GLU A O 1
ATOM 837 N N . ASP A 1 108 ? 10.625 -22.828 -13.711 1 90.69 108 ASP A N 1
ATOM 838 C CA . ASP A 1 108 ? 10.656 -21.906 -14.844 1 90.69 108 ASP A CA 1
ATOM 839 C C . ASP A 1 108 ? 9.359 -21.969 -15.641 1 90.69 108 ASP A C 1
ATOM 841 O O . ASP A 1 108 ? 8.812 -20.938 -16.031 1 90.69 108 ASP A O 1
ATOM 845 N N . ARG A 1 109 ? 8.922 -23.172 -15.883 1 90.88 109 ARG A N 1
ATOM 846 C CA . ARG A 1 109 ? 7.676 -23.344 -16.609 1 90.88 109 ARG A CA 1
ATOM 847 C C . ARG A 1 109 ? 6.484 -22.875 -15.781 1 90.88 109 ARG A C 1
ATOM 849 O O . ARG A 1 109 ? 5.59 -22.188 -16.297 1 90.88 109 ARG A O 1
ATOM 856 N N . TYR A 1 110 ? 6.523 -23.219 -14.547 1 94.38 110 TYR A N 1
ATOM 857 C CA . TYR A 1 110 ? 5.43 -22.875 -13.648 1 94.38 110 TYR A CA 1
ATOM 858 C C . TYR A 1 110 ? 5.242 -21.359 -13.57 1 94.38 110 TYR A C 1
ATOM 860 O O . TYR A 1 110 ? 4.129 -20.859 -13.734 1 94.38 110 TYR A O 1
ATOM 868 N N . VAL A 1 111 ? 6.301 -20.656 -13.391 1 91.81 111 VAL A N 1
ATOM 869 C CA . VAL A 1 111 ? 6.242 -19.203 -13.211 1 91.81 111 VAL A CA 1
ATOM 870 C C . VAL A 1 111 ? 5.656 -18.562 -14.461 1 91.81 111 VAL A C 1
ATOM 872 O O . VAL A 1 111 ? 4.914 -17.578 -14.367 1 91.81 111 VAL A O 1
ATOM 875 N N . GLN A 1 112 ? 5.871 -19.109 -15.562 1 89.94 112 GLN A N 1
ATOM 876 C CA . GLN A 1 112 ? 5.32 -18.594 -16.812 1 89.94 112 GLN A CA 1
ATOM 877 C C . GLN A 1 112 ? 3.818 -18.844 -16.891 1 89.94 112 GLN A C 1
ATOM 879 O O . GLN A 1 112 ? 3.08 -18.031 -17.469 1 89.94 112 GLN A O 1
ATOM 884 N N . CYS A 1 113 ? 3.398 -19.875 -16.344 1 86.75 113 CYS A N 1
ATOM 885 C CA . CYS A 1 113 ? 1.971 -20.172 -16.312 1 86.75 113 CYS A CA 1
ATOM 886 C C . CYS A 1 113 ? 1.233 -19.188 -15.398 1 86.75 113 CYS A C 1
ATOM 888 O O . CYS A 1 113 ? 0.168 -18.688 -15.758 1 86.75 113 CYS A O 1
ATOM 890 N N . VAL A 1 114 ? 1.745 -18.875 -14.266 1 84.31 114 VAL A N 1
ATOM 891 C CA . VAL A 1 114 ? 1.129 -18.016 -13.266 1 84.31 114 VAL A CA 1
ATOM 892 C C . VAL A 1 114 ? 1.015 -16.594 -13.82 1 84.31 114 VAL A C 1
ATOM 894 O O . VAL A 1 114 ? 0.009 -15.914 -13.602 1 84.31 114 VAL A O 1
ATOM 897 N N . ALA A 1 115 ? 1.965 -16.188 -14.445 1 75.44 115 ALA A N 1
ATOM 898 C CA . ALA A 1 115 ? 2.053 -14.812 -14.945 1 75.44 115 ALA A CA 1
ATOM 899 C C . ALA A 1 115 ? 1.313 -14.672 -16.281 1 75.44 115 ALA A C 1
ATOM 901 O O . ALA A 1 115 ? 1.53 -13.703 -17.016 1 75.44 115 ALA A O 1
ATOM 902 N N . LYS A 1 116 ? 0.49 -15.555 -16.5 1 79.44 116 LYS A N 1
ATOM 903 C CA . LYS A 1 116 ? -0.264 -15.438 -17.75 1 79.44 116 LYS A CA 1
ATOM 904 C C . LYS A 1 116 ? -1.348 -14.375 -17.641 1 79.44 116 LYS A C 1
ATOM 906 O O . LYS A 1 116 ? -1.896 -14.141 -16.562 1 79.44 116 LYS A O 1
ATOM 911 N N . GLU A 1 117 ? -1.672 -13.648 -18.75 1 89.56 117 GLU A N 1
ATOM 912 C CA . GLU A 1 117 ? -2.465 -12.43 -18.844 1 89.56 117 GLU A CA 1
ATOM 913 C C . GLU A 1 117 ? -3.93 -12.742 -19.141 1 89.56 117 GLU A C 1
ATOM 915 O O . GLU A 1 117 ? -4.703 -11.852 -19.5 1 89.56 117 GLU A O 1
ATOM 920 N N . ALA A 1 118 ? -4.328 -13.977 -18.938 1 91.88 118 ALA A N 1
ATOM 921 C CA . ALA A 1 118 ? -5.656 -14.406 -19.359 1 91.88 118 ALA A CA 1
ATOM 922 C C . ALA A 1 118 ? -6.746 -13.594 -18.672 1 91.88 118 ALA A C 1
ATOM 924 O O . ALA A 1 118 ? -7.637 -13.047 -19.328 1 91.88 118 ALA A O 1
ATOM 925 N N . TYR A 1 119 ? -6.648 -13.438 -17.391 1 95.25 119 TYR A N 1
ATOM 926 C CA . TYR A 1 119 ? -7.719 -12.82 -16.625 1 95.25 119 TYR A CA 1
ATOM 927 C C . TYR A 1 119 ? -7.562 -11.305 -16.578 1 95.25 119 TYR A C 1
ATOM 929 O O . TYR A 1 119 ? -8.477 -10.57 -16.969 1 95.25 119 TYR A O 1
ATOM 937 N N . TRP A 1 120 ? -6.496 -10.727 -16.312 1 96.12 120 TRP A N 1
ATOM 938 C CA . TRP A 1 120 ? -6.332 -9.312 -15.984 1 96.12 120 TRP A CA 1
ATOM 939 C C . TRP A 1 120 ? -5.875 -8.523 -17.203 1 96.12 120 TRP A C 1
ATOM 941 O O . TRP A 1 120 ? -5.664 -7.309 -17.125 1 96.12 120 TRP A O 1
ATOM 951 N N . PHE A 1 121 ? -5.711 -9.117 -18.297 1 94.56 121 PHE A N 1
ATOM 952 C CA . PHE A 1 121 ? -5.375 -8.375 -19.516 1 94.56 121 PHE A CA 1
ATOM 953 C C . PHE A 1 121 ? -6.262 -8.797 -20.672 1 94.56 121 PHE A C 1
ATOM 955 O O . PHE A 1 121 ? -6.898 -7.965 -21.312 1 94.56 121 PHE A O 1
ATOM 962 N N . ASN A 1 122 ? -6.43 -10.117 -20.844 1 95.5 122 ASN A N 1
ATOM 963 C CA . ASN A 1 122 ? -7.188 -10.625 -21.969 1 95.5 122 ASN A CA 1
ATOM 964 C C . ASN A 1 122 ? -8.672 -10.742 -21.656 1 95.5 122 ASN A C 1
ATOM 966 O O . ASN A 1 122 ? -9.461 -11.219 -22.469 1 95.5 122 ASN A O 1
ATOM 970 N N . ASN A 1 123 ? -9.086 -10.398 -20.469 1 96.19 123 ASN A N 1
ATOM 971 C CA . ASN A 1 123 ? -10.484 -10.352 -20.062 1 96.19 123 ASN A CA 1
ATOM 972 C C . ASN A 1 123 ? -11.172 -11.703 -20.266 1 96.19 123 ASN A C 1
ATOM 974 O O . ASN A 1 123 ? -12.266 -11.766 -20.812 1 96.19 123 ASN A O 1
ATOM 978 N N . GLN A 1 124 ? -10.492 -12.758 -19.938 1 96.12 124 GLN A N 1
ATOM 979 C CA . GLN A 1 124 ? -11.055 -14.094 -20.078 1 96.12 124 GLN A CA 1
ATOM 980 C C . GLN A 1 124 ? -11.562 -14.625 -18.734 1 96.12 124 GLN A C 1
ATOM 982 O O . GLN A 1 124 ? -10.977 -14.344 -17.688 1 96.12 124 GLN A O 1
ATOM 987 N N . ASN A 1 125 ? -12.633 -15.438 -18.766 1 96.88 125 ASN A N 1
ATOM 988 C CA . ASN A 1 125 ? -13.234 -16.047 -17.594 1 96.88 125 ASN A CA 1
ATOM 989 C C . ASN A 1 125 ? -12.484 -17.297 -17.156 1 96.88 125 ASN A C 1
ATOM 991 O O . ASN A 1 125 ? -12.727 -18.391 -17.688 1 96.88 125 ASN A O 1
ATOM 995 N N . ILE A 1 126 ? -11.703 -17.219 -16.141 1 96.06 126 ILE A N 1
ATOM 996 C CA . ILE A 1 126 ? -10.773 -18.266 -15.766 1 96.06 126 ILE A CA 1
ATOM 997 C C . ILE A 1 126 ? -11.484 -19.297 -14.891 1 96.06 126 ILE A C 1
ATOM 999 O O . ILE A 1 126 ? -10.844 -20.156 -14.289 1 96.06 126 ILE A O 1
ATOM 1003 N N . SER A 1 127 ? -12.766 -19.25 -14.742 1 96.56 127 SER A N 1
ATOM 1004 C CA . SER A 1 127 ? -13.531 -20.328 -14.117 1 96.56 127 SER A CA 1
ATOM 1005 C C . SER A 1 127 ? -13.867 -21.422 -15.117 1 96.56 127 SER A C 1
ATOM 1007 O O . SER A 1 127 ? -14.297 -22.516 -14.734 1 96.56 127 SER A O 1
ATOM 1009 N N . GLN A 1 128 ? -13.578 -21.156 -16.391 1 96.94 128 GLN A N 1
ATOM 1010 C CA . GLN A 1 128 ? -13.953 -22.078 -17.453 1 96.94 128 GLN A CA 1
ATOM 1011 C C . GLN A 1 128 ? -12.773 -22.969 -17.859 1 96.94 128 GLN A C 1
ATOM 1013 O O . GLN A 1 128 ? -11.672 -22.469 -18.094 1 96.94 128 GLN A O 1
ATOM 1018 N N . LYS A 1 129 ? -13.062 -24.234 -18.016 1 97.56 129 LYS A N 1
ATOM 1019 C CA . LYS A 1 129 ? -12.047 -25.234 -18.359 1 97.56 129 LYS A CA 1
ATOM 1020 C C . LYS A 1 129 ? -11.32 -24.875 -19.641 1 97.56 129 LYS A C 1
ATOM 1022 O O . LYS A 1 129 ? -10.094 -24.859 -19.688 1 97.56 129 LYS A O 1
ATOM 1027 N N . GLU A 1 130 ? -12.062 -24.547 -20.625 1 97.5 130 GLU A N 1
ATOM 1028 C CA . GLU A 1 130 ? -11.484 -24.297 -21.938 1 97.5 130 GLU A CA 1
ATOM 1029 C C . GLU A 1 130 ? -10.547 -23.078 -21.906 1 97.5 130 GLU A C 1
ATOM 1031 O O . GLU A 1 130 ? -9.516 -23.078 -22.578 1 97.5 130 GLU A O 1
ATOM 1036 N N . VAL A 1 131 ? -10.93 -22.062 -21.156 1 97.25 131 VAL A N 1
ATOM 1037 C CA . VAL A 1 131 ? -10.117 -20.859 -21.016 1 97.25 131 VAL A CA 1
ATOM 1038 C C . VAL A 1 131 ? -8.805 -21.203 -20.312 1 97.25 131 VAL A C 1
ATOM 1040 O O . VAL A 1 131 ? -7.727 -20.781 -20.75 1 97.25 131 VAL A O 1
ATOM 1043 N N . LEU A 1 132 ? -8.875 -22 -19.281 1 97.88 132 LEU A N 1
ATOM 1044 C CA . LEU A 1 132 ? -7.695 -22.375 -18.516 1 97.88 132 LEU A CA 1
ATOM 1045 C C . LEU A 1 132 ? -6.734 -23.219 -19.344 1 97.88 132 LEU A C 1
ATOM 1047 O O . LEU A 1 132 ? -5.527 -22.969 -19.344 1 97.88 132 LEU A O 1
ATOM 1051 N N . ILE A 1 133 ? -7.27 -24.172 -20.062 1 97.62 133 ILE A N 1
ATOM 1052 C CA . ILE A 1 133 ? -6.453 -25.031 -20.906 1 97.62 133 ILE A CA 1
ATOM 1053 C C . ILE A 1 133 ? -5.746 -24.203 -21.969 1 97.62 133 ILE A C 1
ATOM 1055 O O . ILE A 1 133 ? -4.539 -24.344 -22.172 1 97.62 133 ILE A O 1
ATOM 1059 N N . ALA A 1 134 ? -6.484 -23.328 -22.594 1 96.88 134 ALA A N 1
ATOM 1060 C CA . ALA A 1 134 ? -5.922 -22.469 -23.641 1 96.88 134 ALA A CA 1
ATOM 1061 C C . ALA A 1 134 ? -4.816 -21.578 -23.078 1 96.88 134 ALA A C 1
ATOM 1063 O O . ALA A 1 134 ? -3.838 -21.297 -23.781 1 96.88 134 ALA A O 1
ATOM 1064 N N . ALA A 1 135 ? -4.918 -21.141 -21.891 1 96.44 135 ALA A N 1
ATOM 1065 C CA . ALA A 1 135 ? -3.973 -20.219 -21.281 1 96.44 135 ALA A CA 1
ATOM 1066 C C . ALA A 1 135 ? -2.639 -20.891 -20.984 1 96.44 135 ALA A C 1
ATOM 1068 O O . ALA A 1 135 ? -1.576 -20.297 -21.188 1 96.44 135 ALA A O 1
ATOM 1069 N N . VAL A 1 136 ? -2.654 -22.172 -20.594 1 97.44 136 VAL A N 1
ATOM 1070 C CA . VAL A 1 136 ? -1.42 -22.781 -20.094 1 97.44 136 VAL A CA 1
ATOM 1071 C C . VAL A 1 136 ? -0.783 -23.625 -21.203 1 97.44 136 VAL A C 1
ATOM 1073 O O . VAL A 1 136 ? 0.392 -23.984 -21.109 1 97.44 136 VAL A O 1
ATOM 1076 N N . THR A 1 137 ? -1.51 -23.938 -22.266 1 97.12 137 THR A N 1
ATOM 1077 C CA . THR A 1 137 ? -1.047 -24.828 -23.328 1 97.12 137 THR A CA 1
ATOM 1078 C C . THR A 1 137 ? 0.217 -24.281 -23.984 1 97.12 137 THR A C 1
ATOM 1080 O O . THR A 1 137 ? 1.195 -25.016 -24.156 1 97.12 137 THR A O 1
ATOM 1083 N N . PRO A 1 138 ? 0.277 -22.969 -24.266 1 95.56 138 PRO A N 1
ATOM 1084 C CA . PRO A 1 138 ? 1.481 -22.453 -24.922 1 95.56 138 PRO A CA 1
ATOM 1085 C C . PRO A 1 138 ? 2.729 -22.594 -24.047 1 95.56 138 PRO A C 1
ATOM 1087 O O . PRO A 1 138 ? 3.834 -22.75 -24.562 1 95.56 138 PRO A O 1
ATOM 1090 N N . VAL A 1 139 ? 2.584 -22.562 -22.781 1 94.88 139 VAL A N 1
ATOM 1091 C CA . VAL A 1 139 ? 3.715 -22.656 -21.859 1 94.88 139 VAL A CA 1
ATOM 1092 C C . VAL A 1 139 ? 4.125 -24.109 -21.688 1 94.88 139 VAL A C 1
ATOM 1094 O O . VAL A 1 139 ? 5.312 -24.438 -21.703 1 94.88 139 VAL A O 1
ATOM 1097 N N . LEU A 1 140 ? 3.125 -24.953 -21.578 1 96.62 140 LEU A N 1
ATOM 1098 C CA . LEU A 1 140 ? 3.373 -26.375 -21.328 1 96.62 140 LEU A CA 1
ATOM 1099 C C . LEU A 1 140 ? 3.816 -27.078 -22.609 1 96.62 140 LEU A C 1
ATOM 1101 O O . LEU A 1 140 ? 4.391 -28.172 -22.547 1 96.62 140 LEU A O 1
ATOM 1105 N N . GLY A 1 141 ? 3.482 -26.547 -23.75 1 95.25 141 GLY A N 1
ATOM 1106 C CA . GLY A 1 141 ? 3.889 -27.094 -25.047 1 95.25 141 GLY A CA 1
ATOM 1107 C C . GLY A 1 141 ? 3.012 -28.234 -25.516 1 95.25 141 GLY A C 1
ATOM 1108 O O . GLY A 1 141 ? 3.357 -28.922 -26.469 1 95.25 141 GLY A O 1
ATOM 1109 N N . SER A 1 142 ? 1.893 -28.516 -24.781 1 96.44 142 SER A N 1
ATOM 1110 C CA . SER A 1 142 ? 1.035 -29.656 -25.078 1 96.44 142 SER A CA 1
ATOM 1111 C C . SER A 1 142 ? -0.369 -29.453 -24.516 1 96.44 142 SER A C 1
ATOM 1113 O O . SER A 1 142 ? -0.542 -29.312 -23.297 1 96.44 142 SER A O 1
ATOM 1115 N N . GLU A 1 143 ? -1.309 -29.469 -25.422 1 97.19 143 GLU A N 1
ATOM 1116 C CA . GLU A 1 143 ? -2.695 -29.422 -24.984 1 97.19 143 GLU A CA 1
ATOM 1117 C C . GLU A 1 143 ? -3.053 -30.656 -24.156 1 97.19 143 GLU A C 1
ATOM 1119 O O . GLU A 1 143 ? -3.814 -30.562 -23.188 1 97.19 143 GLU A O 1
ATOM 1124 N N . ALA A 1 144 ? -2.572 -31.75 -24.562 1 97.69 144 ALA A N 1
ATOM 1125 C CA . ALA A 1 144 ? -2.814 -33 -23.844 1 97.69 144 ALA A CA 1
ATOM 1126 C C . ALA A 1 144 ? -2.314 -32.906 -22.406 1 97.69 144 ALA A C 1
ATOM 1128 O O . ALA A 1 144 ? -2.982 -33.375 -21.484 1 97.69 144 ALA A O 1
ATOM 1129 N N . LYS A 1 145 ? -1.183 -32.344 -22.25 1 97.19 145 LYS A N 1
ATOM 1130 C CA . LYS A 1 145 ? -0.636 -32.125 -20.906 1 97.19 145 LYS A CA 1
ATOM 1131 C C . LYS A 1 145 ? -1.518 -31.188 -20.094 1 97.19 145 LYS A C 1
ATOM 1133 O O . LYS A 1 145 ? -1.782 -31.438 -18.922 1 97.19 145 LYS A O 1
ATOM 1138 N N . ALA A 1 146 ? -1.907 -30.141 -20.703 1 97.94 146 ALA A N 1
ATOM 1139 C CA . ALA A 1 146 ? -2.789 -29.188 -20.047 1 97.94 146 ALA A CA 1
ATOM 1140 C C . ALA A 1 146 ? -4.074 -29.859 -19.578 1 97.94 146 ALA A C 1
ATOM 1142 O O . ALA A 1 146 ? -4.531 -29.625 -18.453 1 97.94 146 ALA A O 1
ATOM 1143 N N . GLU A 1 147 ? -4.645 -30.656 -20.406 1 98.25 147 GLU A N 1
ATOM 1144 C CA . GLU A 1 147 ? -5.863 -31.391 -20.078 1 98.25 147 GLU A CA 1
ATOM 1145 C C . GLU A 1 147 ? -5.629 -32.344 -18.922 1 98.25 147 GLU A C 1
ATOM 1147 O O . GLU A 1 147 ? -6.473 -32.469 -18.031 1 98.25 147 GLU A O 1
ATOM 1152 N N . GLN A 1 148 ? -4.539 -33.031 -19 1 98.25 148 GLN A N 1
ATOM 1153 C CA . GLN A 1 148 ? -4.188 -33.938 -17.922 1 98.25 148 GLN A CA 1
ATOM 1154 C C . GLN A 1 148 ? -4.105 -33.219 -16.578 1 98.25 148 GLN A C 1
ATOM 1156 O O . GLN A 1 148 ? -4.648 -33.688 -15.578 1 98.25 148 GLN A O 1
ATOM 1161 N N . TYR A 1 149 ? -3.383 -32.125 -16.547 1 98.38 149 TYR A N 1
ATOM 1162 C CA . TYR A 1 149 ? -3.256 -31.344 -15.32 1 98.38 149 TYR A CA 1
ATOM 1163 C C . TYR A 1 149 ? -4.613 -30.828 -14.859 1 98.38 149 TYR A C 1
ATOM 1165 O O . TYR A 1 149 ? -4.887 -30.75 -13.664 1 98.38 149 TYR A O 1
ATOM 1173 N N . TYR A 1 150 ? -5.438 -30.391 -15.789 1 98.44 150 TYR A N 1
ATOM 1174 C CA . TYR A 1 150 ? -6.766 -29.922 -15.406 1 98.44 150 TYR A CA 1
ATOM 1175 C C . TYR A 1 150 ? -7.562 -31.031 -14.742 1 98.44 150 TYR A C 1
ATOM 1177 O O . TYR A 1 150 ? -8.281 -30.797 -13.766 1 98.44 150 TYR A O 1
ATOM 1185 N N . GLU A 1 151 ? -7.527 -32.219 -15.273 1 98.31 151 GLU A N 1
ATOM 1186 C CA . GLU A 1 151 ? -8.227 -33.375 -14.664 1 98.31 151 GLU A CA 1
ATOM 1187 C C . GLU A 1 151 ? -7.762 -33.594 -13.227 1 98.31 151 GLU A C 1
ATOM 1189 O O . GLU A 1 151 ? -8.555 -34 -12.375 1 98.31 151 GLU A O 1
ATOM 1194 N N . MET A 1 152 ? -6.543 -33.281 -12.969 1 98.38 152 MET A N 1
ATOM 1195 C CA . MET A 1 152 ? -5.961 -33.5 -11.641 1 98.38 152 MET A CA 1
ATOM 1196 C C . MET A 1 152 ? -6.535 -32.5 -10.648 1 98.38 152 MET A C 1
ATOM 1198 O O . MET A 1 152 ? -6.371 -32.656 -9.438 1 98.38 152 MET A O 1
ATOM 1202 N N . THR A 1 153 ? -7.215 -31.438 -11.086 1 98.25 153 THR A N 1
ATOM 1203 C CA . THR A 1 153 ? -7.781 -30.438 -10.195 1 98.25 153 THR A CA 1
ATOM 1204 C C . THR A 1 153 ? -8.844 -31.047 -9.289 1 98.25 153 THR A C 1
ATOM 1206 O O . THR A 1 153 ? -9.18 -30.484 -8.25 1 98.25 153 THR A O 1
ATOM 1209 N N . SER A 1 154 ? -9.391 -32.188 -9.656 1 97.88 154 SER A N 1
ATOM 1210 C CA . SER A 1 154 ? -10.414 -32.875 -8.867 1 97.88 154 SER A CA 1
ATOM 1211 C C . SER A 1 154 ? -9.789 -33.906 -7.938 1 97.88 154 SER A C 1
ATOM 1213 O O . SER A 1 154 ? -10.484 -34.5 -7.102 1 97.88 154 SER A O 1
ATOM 1215 N N . ASP A 1 155 ? -8.5 -34.094 -8.062 1 98.25 155 ASP A N 1
ATOM 1216 C CA . ASP A 1 155 ? -7.801 -35.062 -7.199 1 98.25 155 ASP A CA 1
ATOM 1217 C C . ASP A 1 155 ? -7.742 -34.531 -5.762 1 98.25 155 ASP A C 1
ATOM 1219 O O . ASP A 1 155 ? -7.562 -33.344 -5.531 1 98.25 155 ASP A O 1
ATOM 1223 N N . LYS A 1 156 ? -7.852 -35.469 -4.793 1 98.19 156 LYS A N 1
ATOM 1224 C CA . LYS A 1 156 ? -7.84 -35.156 -3.369 1 98.19 156 LYS A CA 1
ATOM 1225 C C . LYS A 1 156 ? -6.535 -34.469 -2.975 1 98.19 156 LYS A C 1
ATOM 1227 O O . LYS A 1 156 ? -6.539 -33.531 -2.174 1 98.19 156 LYS A O 1
ATOM 1232 N N . ASP A 1 157 ? -5.461 -34.875 -3.467 1 98.19 157 ASP A N 1
ATOM 1233 C CA . ASP A 1 157 ? -4.16 -34.344 -3.078 1 98.19 157 ASP A CA 1
ATOM 1234 C C . ASP A 1 157 ? -3.992 -32.906 -3.564 1 98.19 157 ASP A C 1
ATOM 1236 O O . ASP A 1 157 ? -3.393 -32.094 -2.875 1 98.19 157 ASP A O 1
ATOM 1240 N N . VAL A 1 158 ? -4.461 -32.625 -4.824 1 98.56 158 VAL A N 1
ATOM 1241 C CA . VAL A 1 158 ? -4.395 -31.266 -5.359 1 98.56 158 VAL A CA 1
ATOM 1242 C C . VAL A 1 158 ? -5.289 -30.344 -4.535 1 98.56 158 VAL A C 1
ATOM 1244 O O . VAL A 1 158 ? -4.867 -29.25 -4.145 1 98.56 158 VAL A O 1
ATOM 1247 N N . LYS A 1 159 ? -6.5 -30.766 -4.246 1 98.56 159 LYS A N 1
ATOM 1248 C CA . LYS A 1 159 ? -7.422 -30 -3.406 1 98.56 159 LYS A CA 1
ATOM 1249 C C . LYS A 1 159 ? -6.82 -29.734 -2.029 1 98.56 159 LYS A C 1
ATOM 1251 O O . LYS A 1 159 ? -6.852 -28.609 -1.537 1 98.56 159 LYS A O 1
ATOM 1256 N N . GLN A 1 160 ? -6.238 -30.75 -1.469 1 98.69 160 GLN A N 1
ATOM 1257 C CA . GLN A 1 160 ? -5.672 -30.641 -0.129 1 98.69 160 GLN A CA 1
ATOM 1258 C C . GLN A 1 160 ? -4.469 -29.703 -0.114 1 98.69 160 GLN A C 1
ATOM 1260 O O . GLN A 1 160 ? -4.273 -28.953 0.845 1 98.69 160 GLN A O 1
ATOM 1265 N N . GLU A 1 161 ? -3.68 -29.766 -1.139 1 98.62 161 GLU A N 1
ATOM 1266 C CA . GLU A 1 161 ? -2.514 -28.891 -1.211 1 98.62 161 GLU A CA 1
ATOM 1267 C C . GLU A 1 161 ? -2.926 -27.422 -1.228 1 98.62 161 GLU A C 1
ATOM 1269 O O . GLU A 1 161 ? -2.309 -26.594 -0.557 1 98.62 161 GLU A O 1
ATOM 1274 N N . LEU A 1 162 ? -3.924 -27.078 -2.016 1 98.75 162 LEU A N 1
ATOM 1275 C CA . LEU A 1 162 ? -4.406 -25.703 -2.033 1 98.75 162 LEU A CA 1
ATOM 1276 C C . LEU A 1 162 ? -4.914 -25.297 -0.657 1 98.75 162 LEU A C 1
ATOM 1278 O O . LEU A 1 162 ? -4.656 -24.172 -0.206 1 98.75 162 LEU A O 1
ATOM 1282 N N . ILE A 1 163 ? -5.629 -26.188 0.029 1 98.62 163 ILE A N 1
ATOM 1283 C CA . ILE A 1 163 ? -6.125 -25.938 1.377 1 98.62 163 ILE A CA 1
ATOM 1284 C C . ILE A 1 163 ? -4.953 -25.734 2.332 1 98.62 163 ILE A C 1
ATOM 1286 O O . ILE A 1 163 ? -4.938 -24.781 3.115 1 98.62 163 ILE A O 1
ATOM 1290 N N . ASP A 1 164 ? -3.965 -26.609 2.234 1 98.75 164 ASP A N 1
ATOM 1291 C CA . ASP A 1 164 ? -2.791 -26.516 3.1 1 98.75 164 ASP A CA 1
ATOM 1292 C C . ASP A 1 164 ? -2.033 -25.219 2.871 1 98.75 164 ASP A C 1
ATOM 1294 O O . ASP A 1 164 ? -1.618 -24.562 3.828 1 98.75 164 ASP A O 1
ATOM 1298 N N . ASN A 1 165 ? -1.812 -24.891 1.589 1 98.75 165 ASN A N 1
ATOM 1299 C CA . ASN A 1 165 ? -1.18 -23.625 1.266 1 98.75 165 ASN A CA 1
ATOM 1300 C C . ASN A 1 165 ? -1.921 -22.453 1.906 1 98.75 165 ASN A C 1
ATOM 1302 O O . ASN A 1 165 ? -1.298 -21.547 2.475 1 98.75 165 ASN A O 1
ATOM 1306 N N . THR A 1 166 ? -3.223 -22.469 1.799 1 98.69 166 THR A N 1
ATOM 1307 C CA . THR A 1 166 ? -4.07 -21.406 2.314 1 98.69 166 THR A CA 1
ATOM 1308 C C . THR A 1 166 ? -3.973 -21.312 3.834 1 98.69 166 THR A C 1
ATOM 1310 O O . THR A 1 166 ? -3.797 -20.234 4.391 1 98.69 166 THR A O 1
ATOM 1313 N N . ASN A 1 167 ? -4.012 -22.453 4.473 1 98.38 167 ASN A N 1
ATOM 1314 C CA . ASN A 1 167 ? -3.9 -22.5 5.926 1 98.38 167 ASN A CA 1
ATOM 1315 C C . ASN A 1 167 ? -2.531 -22.031 6.398 1 98.38 167 ASN A C 1
ATOM 1317 O O . ASN A 1 167 ? -2.428 -21.328 7.406 1 98.38 167 ASN A O 1
ATOM 1321 N N . GLN A 1 168 ? -1.5 -22.422 5.699 1 98.25 168 GLN A N 1
ATOM 1322 C CA . GLN A 1 168 ? -0.152 -21.969 6.031 1 98.25 168 GLN A CA 1
ATOM 1323 C C . GLN A 1 168 ? -0.037 -20.453 5.93 1 98.25 168 GLN A C 1
ATOM 1325 O O . GLN A 1 168 ? 0.61 -19.812 6.762 1 98.25 168 GLN A O 1
ATOM 1330 N N . ALA A 1 169 ? -0.612 -19.906 4.875 1 98.31 169 ALA A N 1
ATOM 1331 C CA . ALA A 1 169 ? -0.613 -18.453 4.715 1 98.31 169 ALA A CA 1
ATOM 1332 C C . ALA A 1 169 ? -1.313 -17.781 5.887 1 98.31 169 ALA A C 1
ATOM 1334 O O . ALA A 1 169 ? -0.803 -16.797 6.441 1 98.31 169 ALA A O 1
ATOM 1335 N N . ILE A 1 170 ? -2.459 -18.281 6.277 1 96.62 170 ILE A N 1
ATOM 1336 C CA . ILE A 1 170 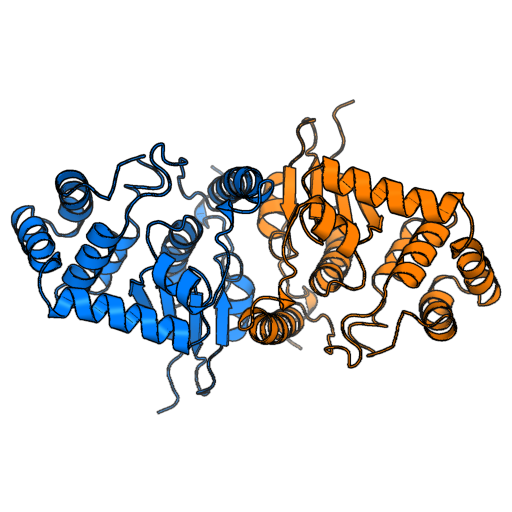? -3.23 -17.734 7.391 1 96.62 170 ILE A CA 1
ATOM 1337 C C . ILE A 1 170 ? -2.412 -17.828 8.68 1 96.62 170 ILE A C 1
ATOM 1339 O O . ILE A 1 170 ? -2.34 -16.859 9.438 1 96.62 170 ILE A O 1
ATOM 1343 N N . GLU A 1 171 ? -1.779 -18.953 8.891 1 96.19 171 GLU A N 1
ATOM 1344 C CA . GLU A 1 171 ? -0.958 -19.156 10.078 1 96.19 171 GLU A CA 1
ATOM 1345 C C . GLU A 1 171 ? 0.218 -18.188 10.117 1 96.19 171 GLU A C 1
ATOM 1347 O O . GLU A 1 171 ? 0.635 -17.75 11.195 1 96.19 171 GLU A O 1
ATOM 1352 N N . ALA A 1 172 ? 0.687 -17.859 8.961 1 95.5 172 ALA A N 1
ATOM 1353 C CA . ALA A 1 172 ? 1.805 -16.922 8.859 1 95.5 172 ALA A CA 1
ATOM 1354 C C . ALA A 1 172 ? 1.338 -15.484 9.062 1 95.5 172 ALA A C 1
ATOM 1356 O O . ALA A 1 172 ? 2.154 -14.562 9.125 1 95.5 172 ALA A O 1
ATOM 1357 N N . GLY A 1 173 ? 0.017 -15.281 9.094 1 95.06 173 GLY A N 1
ATOM 1358 C CA . GLY A 1 173 ? -0.516 -13.961 9.398 1 95.06 173 GLY A CA 1
ATOM 1359 C C . GLY A 1 173 ? -1.166 -13.289 8.203 1 95.06 173 GLY A C 1
ATOM 1360 O O . GLY A 1 173 ? -1.554 -12.125 8.273 1 95.06 173 GLY A O 1
ATOM 1361 N N . ALA A 1 174 ? -1.351 -13.969 7.094 1 96.88 174 ALA A N 1
ATOM 1362 C CA . ALA A 1 174 ? -1.906 -13.375 5.879 1 96.88 174 ALA A CA 1
ATOM 1363 C C . ALA A 1 174 ? -3.367 -12.977 6.082 1 96.88 174 ALA A C 1
ATOM 1365 O O . ALA A 1 174 ? -4.137 -13.719 6.695 1 96.88 174 ALA A O 1
ATOM 1366 N N . PHE A 1 175 ? -3.736 -11.852 5.598 1 95.38 175 PHE A N 1
ATOM 1367 C CA . PHE A 1 175 ? -5.113 -11.375 5.645 1 95.38 175 PHE A CA 1
ATOM 1368 C C . PHE A 1 175 ? -5.586 -10.953 4.258 1 95.38 175 PHE A C 1
ATOM 1370 O O . PHE A 1 175 ? -6.66 -10.367 4.113 1 95.38 175 PHE A O 1
ATOM 1377 N N . GLY A 1 176 ? -4.816 -11.211 3.297 1 95.5 176 GLY A N 1
ATOM 1378 C CA . GLY A 1 176 ? -5.082 -10.922 1.898 1 95.5 176 GLY A CA 1
ATOM 1379 C C . GLY A 1 176 ? -4.012 -11.445 0.963 1 95.5 176 GLY A C 1
ATOM 1380 O O . GLY A 1 176 ? -3.141 -12.219 1.378 1 95.5 176 GLY A O 1
ATOM 1381 N N . ALA A 1 177 ? -4.102 -11.062 -0.285 1 96.38 177 ALA A N 1
ATOM 1382 C CA . ALA A 1 177 ? -3.131 -11.445 -1.308 1 96.38 177 ALA A CA 1
ATOM 1383 C C . ALA A 1 177 ? -2.783 -10.258 -2.207 1 96.38 177 ALA A C 1
ATOM 1385 O O . ALA A 1 177 ? -3.641 -9.422 -2.502 1 96.38 177 ALA A O 1
ATOM 1386 N N . PRO A 1 178 ? -1.532 -10.188 -2.566 1 98 178 PRO A N 1
ATOM 1387 C CA . PRO A 1 178 ? -0.438 -11.117 -2.258 1 98 178 PRO A CA 1
ATOM 1388 C C . PRO A 1 178 ? 0.139 -10.898 -0.86 1 98 178 PRO A C 1
ATOM 1390 O O . PRO A 1 178 ? 0.078 -9.789 -0.328 1 98 178 PRO A O 1
ATOM 1393 N N . THR A 1 179 ? 0.555 -11.883 -0.277 1 98.56 179 THR A N 1
ATOM 1394 C CA . THR A 1 179 ? 1.346 -11.852 0.948 1 98.56 179 THR A CA 1
ATOM 1395 C C . THR A 1 179 ? 2.701 -12.516 0.737 1 98.56 179 THR A C 1
ATOM 1397 O O . THR A 1 179 ? 2.789 -13.57 0.103 1 98.56 179 THR A O 1
ATOM 1400 N N . PHE A 1 180 ? 3.758 -11.945 1.251 1 98.56 180 PHE A N 1
ATOM 1401 C CA . PHE A 1 180 ? 5.117 -12.453 1.125 1 98.56 180 PHE A CA 1
ATOM 1402 C C . PHE A 1 180 ? 5.695 -12.805 2.492 1 98.56 180 PHE A C 1
ATOM 1404 O O . PHE A 1 180 ? 5.574 -12.023 3.439 1 98.56 180 PHE A O 1
ATOM 1411 N N . ILE A 1 181 ? 6.223 -13.898 2.625 1 98.06 181 ILE A N 1
ATOM 1412 C CA . ILE A 1 181 ? 7.07 -14.266 3.758 1 98.06 181 ILE A CA 1
ATOM 1413 C C . ILE A 1 181 ? 8.539 -14.258 3.328 1 98.06 181 ILE A C 1
ATOM 1415 O O . ILE A 1 181 ? 8.945 -15.055 2.484 1 98.06 181 ILE A O 1
ATOM 1419 N N . VAL A 1 182 ? 9.32 -13.375 3.889 1 97.56 182 VAL A N 1
ATOM 1420 C CA . VAL A 1 182 ? 10.695 -13.117 3.467 1 97.56 182 VAL A CA 1
ATOM 1421 C C . VAL A 1 182 ? 11.664 -13.516 4.578 1 97.56 182 VAL A C 1
ATOM 1423 O O . VAL A 1 182 ? 11.5 -13.102 5.727 1 97.56 182 VAL A O 1
ATOM 1426 N N . THR A 1 183 ? 12.562 -14.312 4.234 1 95.81 183 THR A N 1
ATOM 1427 C CA . THR A 1 183 ? 13.664 -14.68 5.121 1 95.81 183 THR A CA 1
ATOM 1428 C C . THR A 1 183 ? 14.992 -14.156 4.586 1 95.81 183 THR A C 1
ATOM 1430 O O . THR A 1 183 ? 15.289 -14.305 3.4 1 95.81 183 THR A O 1
ATOM 1433 N N . THR A 1 184 ? 15.68 -13.477 5.469 1 94.44 184 THR A N 1
ATOM 1434 C CA . THR A 1 184 ? 16.984 -12.953 5.082 1 94.44 184 THR A CA 1
ATOM 1435 C C . THR A 1 184 ? 18.094 -13.969 5.375 1 94.44 184 THR A C 1
ATOM 1437 O O . THR A 1 184 ? 17.922 -14.844 6.227 1 94.44 184 THR A O 1
ATOM 1440 N N . ALA A 1 185 ? 19.156 -13.766 4.617 1 91.31 185 ALA A N 1
ATOM 1441 C CA . ALA A 1 185 ? 20.281 -14.664 4.844 1 91.31 185 ALA A CA 1
ATOM 1442 C C . ALA A 1 185 ? 20.828 -14.516 6.262 1 91.31 185 ALA A C 1
ATOM 1444 O O . ALA A 1 185 ? 21.031 -13.391 6.738 1 91.31 185 ALA A O 1
ATOM 1445 N N . GLY A 1 186 ? 20.969 -15.578 6.973 1 87.12 186 GLY A N 1
ATOM 1446 C CA . GLY A 1 186 ? 21.578 -15.555 8.289 1 87.12 186 GLY A CA 1
ATOM 1447 C C . GLY A 1 186 ? 20.562 -15.352 9.406 1 87.12 186 GLY A C 1
ATOM 1448 O O . GLY A 1 186 ? 20.938 -15.32 10.586 1 87.12 186 GLY A O 1
ATOM 1449 N N . SER A 1 187 ? 19.297 -15.117 9.102 1 84.69 187 SER A N 1
ATOM 1450 C CA . SER A 1 187 ? 18.234 -14.945 10.102 1 84.69 187 SER A CA 1
ATOM 1451 C C . SER A 1 187 ? 17.062 -15.875 9.828 1 84.69 187 SER A C 1
ATOM 1453 O O . SER A 1 187 ? 16.703 -16.109 8.672 1 84.69 187 SER A O 1
ATOM 1455 N N . ASP A 1 188 ? 16.547 -16.375 10.914 1 82 188 ASP A N 1
ATOM 1456 C CA . ASP A 1 188 ? 15.398 -17.266 10.758 1 82 188 ASP A CA 1
ATOM 1457 C C . ASP A 1 188 ? 14.102 -16.516 11.055 1 82 188 ASP A C 1
ATOM 1459 O O . ASP A 1 188 ? 13.016 -17.109 11 1 82 188 ASP A O 1
ATOM 1463 N N . GLU A 1 189 ? 14.211 -15.352 11.367 1 89.06 189 GLU A N 1
ATOM 1464 C CA . GLU A 1 189 ? 13 -14.586 11.641 1 89.06 189 GLU A CA 1
ATOM 1465 C C . GLU A 1 189 ? 12.391 -14.031 10.359 1 89.06 189 GLU A C 1
ATOM 1467 O O . GLU A 1 189 ? 13.008 -13.203 9.68 1 89.06 189 GLU A O 1
ATOM 1472 N N . PRO A 1 190 ? 11.234 -14.492 10.062 1 94.38 190 PRO A N 1
ATOM 1473 C CA . PRO A 1 190 ? 10.641 -14.055 8.797 1 94.38 190 PRO A CA 1
ATOM 1474 C C . PRO A 1 190 ? 10.016 -12.664 8.883 1 94.38 190 PRO A C 1
ATOM 1476 O O . PRO A 1 190 ? 9.633 -12.227 9.977 1 94.38 190 PRO A O 1
ATOM 1479 N N . HIS A 1 191 ? 10.031 -12 7.777 1 96.12 191 HIS A N 1
ATOM 1480 C CA . HIS A 1 191 ? 9.297 -10.758 7.574 1 96.12 191 HIS A CA 1
ATOM 1481 C C . HIS A 1 191 ? 8.086 -10.969 6.668 1 96.12 191 HIS A C 1
ATOM 1483 O O . HIS A 1 191 ? 8.211 -11.547 5.59 1 96.12 191 HIS A O 1
ATOM 1489 N N . MET A 1 192 ? 6.984 -10.531 7.121 1 97.38 192 MET A N 1
ATOM 1490 C CA . MET A 1 192 ? 5.797 -10.609 6.277 1 97.38 192 MET A CA 1
ATOM 1491 C C . MET A 1 192 ? 5.535 -9.273 5.582 1 97.38 192 MET A C 1
ATOM 1493 O O . MET A 1 192 ? 5.637 -8.219 6.207 1 97.38 192 MET A O 1
ATOM 1497 N N . PHE A 1 193 ? 5.312 -9.328 4.359 1 98.06 193 PHE A N 1
ATOM 1498 C CA . PHE A 1 193 ? 4.891 -8.18 3.572 1 98.06 193 PHE A CA 1
ATOM 1499 C C . PHE A 1 193 ? 3.523 -8.422 2.941 1 98.06 193 PHE A C 1
ATOM 1501 O O . PHE A 1 193 ? 3.203 -9.555 2.564 1 98.06 193 PHE A O 1
ATOM 1508 N N . PHE A 1 194 ? 2.76 -7.41 2.822 1 96.88 194 PHE A N 1
ATOM 1509 C CA . PHE A 1 194 ? 1.44 -7.492 2.207 1 96.88 194 PHE A CA 1
ATOM 1510 C C . PHE A 1 194 ? 1.295 -6.457 1.098 1 96.88 194 PHE A C 1
ATOM 1512 O O . PHE A 1 194 ? 1.636 -5.289 1.284 1 96.88 194 PHE A O 1
ATOM 1519 N N . GLY A 1 195 ? 0.761 -6.938 -0.055 1 95.56 195 GLY A N 1
ATOM 1520 C CA . GLY A 1 195 ? 0.514 -6.047 -1.177 1 95.56 195 GLY A CA 1
ATOM 1521 C C . GLY A 1 195 ? 1.662 -6 -2.168 1 95.56 195 GLY A C 1
ATOM 1522 O O . GLY A 1 195 ? 2.756 -6.496 -1.882 1 95.56 195 GLY A O 1
ATOM 1523 N N . SER A 1 196 ? 1.428 -5.449 -3.336 1 95.94 196 SER A N 1
ATOM 1524 C CA . SER A 1 196 ? 2.438 -5.379 -4.387 1 95.94 196 SER A CA 1
ATOM 1525 C C . SER A 1 196 ? 3.18 -4.051 -4.355 1 95.94 196 SER A C 1
ATOM 1527 O O . SER A 1 196 ? 3.846 -3.68 -5.324 1 95.94 196 SER A O 1
ATOM 1529 N N . ASP A 1 197 ? 3.09 -3.338 -3.279 1 96.06 197 ASP A N 1
ATOM 1530 C CA . ASP A 1 197 ? 3.625 -1.984 -3.17 1 96.06 197 ASP A CA 1
ATOM 1531 C C . ASP A 1 197 ? 4.785 -1.932 -2.178 1 96.06 197 ASP A C 1
ATOM 1533 O O . ASP A 1 197 ? 5.176 -0.853 -1.726 1 96.06 197 ASP A O 1
ATOM 1537 N N . ARG A 1 198 ? 5.324 -3.094 -1.797 1 97.44 198 ARG A N 1
ATOM 1538 C CA . ARG A 1 198 ? 6.348 -3.125 -0.757 1 97.44 198 ARG A CA 1
ATOM 1539 C C . ARG A 1 198 ? 7.672 -3.639 -1.309 1 97.44 198 ARG A C 1
ATOM 1541 O O . ARG A 1 198 ? 8.57 -4.004 -0.545 1 97.44 198 ARG A O 1
ATOM 1548 N N . PHE A 1 199 ? 7.832 -3.686 -2.582 1 96.94 199 PHE A N 1
ATOM 1549 C CA . PHE A 1 199 ? 9.031 -4.273 -3.174 1 96.94 199 PHE A CA 1
ATOM 1550 C C . PHE A 1 199 ? 10.273 -3.477 -2.789 1 96.94 199 PHE A C 1
ATOM 1552 O O . PHE A 1 199 ? 11.352 -4.043 -2.617 1 96.94 199 PHE A O 1
ATOM 1559 N N . GLU A 1 200 ? 10.172 -2.15 -2.648 1 96.19 200 GLU A N 1
ATOM 1560 C CA . GLU A 1 200 ? 11.328 -1.337 -2.271 1 96.19 200 GLU A CA 1
ATOM 1561 C C . GLU A 1 200 ? 11.805 -1.68 -0.863 1 96.19 200 GLU A C 1
ATOM 1563 O O . GLU A 1 200 ? 13 -1.888 -0.642 1 96.19 200 GLU A O 1
ATOM 1568 N N . THR A 1 201 ? 10.922 -1.784 0.09 1 97.06 201 THR A N 1
ATOM 1569 C CA . THR A 1 201 ? 11.281 -2.143 1.457 1 97.06 201 THR A CA 1
ATOM 1570 C C . THR A 1 201 ? 11.75 -3.594 1.529 1 97.06 201 THR A C 1
ATOM 1572 O O . THR A 1 201 ? 12.656 -3.922 2.295 1 97.06 201 THR A O 1
ATOM 1575 N N . MET A 1 202 ? 11.125 -4.438 0.735 1 97.06 202 MET A N 1
ATOM 1576 C CA . MET A 1 202 ? 11.547 -5.836 0.669 1 97.06 202 MET A CA 1
ATOM 1577 C C . MET A 1 202 ? 12.992 -5.949 0.191 1 97.06 202 MET A C 1
ATOM 1579 O O . MET A 1 202 ? 13.789 -6.672 0.788 1 97.06 202 MET A O 1
ATOM 1583 N N . ALA A 1 203 ? 13.297 -5.254 -0.866 1 96.31 203 ALA A N 1
ATOM 1584 C CA . ALA A 1 203 ? 14.648 -5.246 -1.405 1 96.31 203 ALA A CA 1
ATOM 1585 C C . ALA A 1 203 ? 15.648 -4.75 -0.366 1 96.31 203 ALA A C 1
ATOM 1587 O O . ALA A 1 203 ? 16.766 -5.281 -0.26 1 96.31 203 ALA A O 1
ATOM 1588 N N . SER A 1 204 ? 15.227 -3.734 0.364 1 95.31 204 SER A N 1
ATOM 1589 C CA . SER A 1 204 ? 16.078 -3.174 1.408 1 95.31 204 SER A CA 1
ATOM 1590 C C . SER A 1 204 ? 16.422 -4.219 2.465 1 95.31 204 SER A C 1
ATOM 1592 O O . SER A 1 204 ? 17.578 -4.387 2.83 1 95.31 204 SER A O 1
ATOM 1594 N N . ILE A 1 205 ? 15.43 -4.977 2.9 1 94.44 205 ILE A N 1
ATOM 1595 C CA . ILE A 1 205 ? 15.617 -5.988 3.938 1 94.44 205 ILE A CA 1
ATOM 1596 C C . ILE A 1 205 ? 16.484 -7.121 3.404 1 94.44 205 ILE A C 1
ATOM 1598 O O . ILE A 1 205 ? 17.297 -7.691 4.141 1 94.44 205 ILE A O 1
ATOM 1602 N N . LEU A 1 206 ? 16.375 -7.422 2.145 1 95.44 206 LEU A N 1
ATOM 1603 C CA . LEU A 1 206 ? 17.094 -8.523 1.507 1 95.44 206 LEU A CA 1
ATOM 1604 C C . LEU A 1 206 ? 18.484 -8.086 1.061 1 95.44 206 LEU A C 1
ATOM 1606 O O . LEU A 1 206 ? 19.297 -8.922 0.673 1 95.44 206 LEU A O 1
ATOM 1610 N N . ASN A 1 207 ? 18.734 -6.793 1.155 1 93.56 207 ASN A N 1
ATOM 1611 C CA . ASN A 1 207 ? 19.984 -6.219 0.686 1 93.56 207 ASN A CA 1
ATOM 1612 C C . ASN A 1 207 ? 20.25 -6.562 -0.778 1 93.56 207 ASN A C 1
ATOM 1614 O O . ASN A 1 207 ? 21.328 -7.051 -1.124 1 93.56 207 ASN A O 1
ATOM 1618 N N . VAL A 1 208 ? 19.188 -6.41 -1.635 1 94.81 208 VAL A N 1
ATOM 1619 C CA . VAL A 1 208 ? 19.266 -6.531 -3.086 1 94.81 208 VAL A CA 1
ATOM 1620 C C . VAL A 1 208 ? 18.797 -5.234 -3.738 1 94.81 208 VAL A C 1
ATOM 1622 O O . VAL A 1 208 ? 18.141 -4.406 -3.092 1 94.81 208 VAL A O 1
ATOM 1625 N N . PRO A 1 209 ? 19.172 -4.965 -4.973 1 93.56 209 PRO A N 1
ATOM 1626 C CA . PRO A 1 209 ? 18.75 -3.721 -5.617 1 93.56 209 PRO A CA 1
ATOM 1627 C C . PRO A 1 209 ? 17.25 -3.676 -5.883 1 93.56 209 PRO A C 1
ATOM 1629 O O . PRO A 1 209 ? 16.625 -4.711 -6.152 1 93.56 209 PRO A O 1
ATOM 1632 N N . TYR A 1 210 ? 16.703 -2.531 -5.77 1 94.38 210 TYR A N 1
ATOM 1633 C CA . TYR A 1 210 ? 15.344 -2.281 -6.227 1 94.38 210 TYR A CA 1
ATOM 1634 C C . TYR A 1 210 ? 15.336 -1.561 -7.57 1 94.38 210 TYR A C 1
ATOM 1636 O O . TYR A 1 210 ? 15.656 -0.372 -7.645 1 94.38 210 TYR A O 1
ATOM 1644 N N . PRO A 1 211 ? 14.93 -2.229 -8.625 1 90.62 211 PRO A N 1
ATOM 1645 C CA . PRO A 1 211 ? 15.008 -1.638 -9.961 1 90.62 211 PRO A CA 1
ATOM 1646 C C . PRO A 1 211 ? 13.906 -0.613 -10.219 1 90.62 211 PRO A C 1
ATOM 1648 O O . PRO A 1 211 ? 13.977 0.143 -11.195 1 90.62 211 PRO A O 1
ATOM 1651 N N . GLY A 1 212 ? 12.93 -0.57 -9.367 1 93.31 212 GLY A N 1
ATOM 1652 C CA . GLY A 1 212 ? 11.766 0.267 -9.633 1 93.31 212 GLY A CA 1
ATOM 1653 C C . GLY A 1 212 ? 10.688 -0.447 -10.414 1 93.31 212 GLY A C 1
ATOM 1654 O O . GLY A 1 212 ? 10.859 -1.598 -10.82 1 93.31 212 GLY A O 1
ATOM 1655 N N . LEU A 1 213 ? 9.539 0.221 -10.609 1 94.44 213 LEU A N 1
ATOM 1656 C CA . LEU A 1 213 ? 8.391 -0.369 -11.289 1 94.44 213 LEU A CA 1
ATOM 1657 C C . LEU A 1 213 ? 8.594 -0.357 -12.797 1 94.44 213 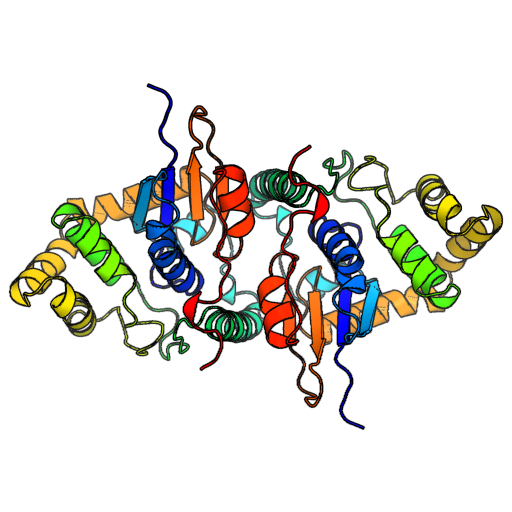LEU A C 1
ATOM 1659 O O . LEU A 1 213 ? 8.211 -1.304 -13.492 1 94.44 213 LEU A O 1
ATOM 1663 N N . ALA A 1 214 ? 9.148 0.694 -13.227 1 90.62 214 ALA A N 1
ATOM 1664 C CA . ALA A 1 214 ? 9.297 0.869 -14.664 1 90.62 214 ALA A CA 1
ATOM 1665 C C . ALA A 1 214 ? 10.305 -0.122 -15.234 1 90.62 214 ALA A C 1
ATOM 1667 O O . ALA A 1 214 ? 11.328 -0.406 -14.609 1 90.62 214 ALA A O 1
ATOM 1668 N N . PRO A 1 215 ? 9.961 -0.593 -16.375 1 83.88 215 PRO A N 1
ATOM 1669 C CA . PRO A 1 215 ? 10.938 -1.485 -17 1 83.88 215 PRO A CA 1
ATOM 1670 C C . PRO A 1 215 ? 12.234 -0.771 -17.375 1 83.88 215 PRO A C 1
ATOM 1672 O O . PRO A 1 215 ? 12.227 0.438 -17.625 1 83.88 215 PRO A O 1
ATOM 1675 N N . LYS A 1 216 ? 13.359 -1.224 -17.156 1 69.81 216 LYS A N 1
ATOM 1676 C CA . LYS A 1 216 ? 14.656 -0.635 -17.484 1 69.81 216 LYS A CA 1
ATOM 1677 C C . LYS A 1 216 ? 14.664 -0.058 -18.891 1 69.81 216 LYS A C 1
ATOM 1679 O O . LYS A 1 216 ? 15.219 1.017 -19.125 1 69.81 216 LYS A O 1
ATOM 1684 N N . ASN A 1 217 ? 14.508 -0.804 -19.875 1 57.41 217 ASN A N 1
ATOM 1685 C CA . ASN A 1 217 ? 14.703 -0.339 -21.25 1 57.41 217 ASN A CA 1
ATOM 1686 C C . ASN A 1 217 ? 13.648 0.699 -21.641 1 57.41 217 ASN A C 1
ATOM 1688 O O . ASN A 1 217 ? 13.523 1.04 -22.828 1 57.41 217 ASN A O 1
ATOM 1692 N N . ALA A 1 218 ? 12.766 0.969 -21.094 1 44.34 218 ALA A N 1
ATOM 1693 C CA . ALA A 1 218 ? 11.781 1.965 -21.516 1 44.34 218 ALA A CA 1
ATOM 1694 C C . ALA A 1 218 ? 12.406 3.357 -21.578 1 44.34 218 ALA A C 1
ATOM 1696 O O . ALA A 1 218 ? 11.688 4.359 -21.641 1 44.34 218 ALA A O 1
ATOM 1697 N N . SER A 1 219 ? 13.477 3.773 -21.375 1 33.19 219 SER A N 1
ATOM 1698 C CA . SER A 1 219 ? 14.164 5.02 -21.703 1 33.19 219 SER A CA 1
ATOM 1699 C C . SER A 1 219 ? 13.75 5.527 -23.078 1 33.19 219 SER A C 1
ATOM 1701 O O . SER A 1 219 ? 13.367 6.688 -23.234 1 33.19 219 SER A O 1
ATOM 1703 N N . LYS A 1 220 ? 14.961 6.27 -24.031 1 31 220 LYS A N 1
ATOM 1704 C CA . LYS A 1 220 ? 14.961 7.066 -25.25 1 31 220 LYS A CA 1
ATOM 1705 C C . LYS A 1 220 ? 14.391 6.27 -26.422 1 31 220 LYS A C 1
ATOM 1707 O O . LYS A 1 220 ? 15.109 5.473 -27.047 1 31 220 LYS A O 1
ATOM 1712 N N . LEU A 1 221 ? 13.156 5.551 -26.234 1 21.03 221 LEU A N 1
ATOM 1713 C CA . LEU A 1 221 ? 12.758 5.492 -27.641 1 21.03 221 LEU A CA 1
ATOM 1714 C C . LEU A 1 221 ? 12.266 6.855 -28.125 1 21.03 221 LEU A C 1
ATOM 1716 O O . LEU A 1 221 ? 11.617 7.586 -27.375 1 21.03 221 LEU A O 1
ATOM 1720 N N . MET B 1 1 ? -4.754 29.5 -17.984 1 47.03 1 MET B N 1
ATOM 1721 C CA . MET B 1 1 ? -3.402 28.953 -17.875 1 47.03 1 MET B CA 1
ATOM 1722 C C . MET B 1 1 ? -3.441 27.484 -17.469 1 47.03 1 MET B C 1
ATOM 1724 O O . MET B 1 1 ? -4.379 27.047 -16.812 1 47.03 1 MET B O 1
ATOM 1728 N N . ALA B 1 2 ? -2.693 26.656 -18.141 1 57.44 2 ALA B N 1
ATOM 1729 C CA . ALA B 1 2 ? -2.74 25.234 -17.875 1 57.44 2 ALA B CA 1
ATOM 1730 C C . ALA B 1 2 ? -2.516 24.938 -16.391 1 57.44 2 ALA B C 1
ATOM 1732 O O . ALA B 1 2 ? -1.673 25.578 -15.75 1 57.44 2 ALA B O 1
ATOM 1733 N N . PRO B 1 3 ? -3.479 24.172 -15.789 1 70.81 3 PRO B N 1
ATOM 1734 C CA . PRO B 1 3 ? -3.34 23.953 -14.344 1 70.81 3 PRO B CA 1
ATOM 1735 C C . PRO B 1 3 ? -1.946 23.469 -13.953 1 70.81 3 PRO B C 1
ATOM 1737 O O . PRO B 1 3 ? -1.326 22.703 -14.695 1 70.81 3 PRO B O 1
ATOM 1740 N N . GLN B 1 4 ? -1.425 24.109 -12.977 1 87.19 4 GLN B N 1
ATOM 1741 C CA . GLN B 1 4 ? -0.144 23.719 -12.406 1 87.19 4 GLN B CA 1
ATOM 1742 C C . GLN B 1 4 ? -0.259 22.359 -11.695 1 87.19 4 GLN B C 1
ATOM 1744 O O . GLN B 1 4 ? -1.324 22.016 -11.18 1 87.19 4 GLN B O 1
ATOM 1749 N N . ALA B 1 5 ? 0.732 21.547 -11.859 1 95.44 5 ALA B N 1
ATOM 1750 C CA . ALA B 1 5 ? 0.768 20.297 -11.109 1 95.44 5 ALA B CA 1
ATOM 1751 C C . ALA B 1 5 ? 0.682 20.547 -9.602 1 95.44 5 ALA B C 1
ATOM 1753 O O . ALA B 1 5 ? 1.3 21.484 -9.094 1 95.44 5 ALA B O 1
ATOM 1754 N N . SER B 1 6 ? -0.122 19.766 -8.945 1 96.62 6 SER B N 1
ATOM 1755 C CA . SER B 1 6 ? -0.285 19.984 -7.508 1 96.62 6 SER B CA 1
ATOM 1756 C C . SER B 1 6 ? -0.598 18.672 -6.785 1 96.62 6 SER B C 1
ATOM 1758 O O . SER B 1 6 ? -1.069 17.719 -7.395 1 96.62 6 SER B O 1
ATOM 1760 N N . ILE B 1 7 ? -0.267 18.625 -5.527 1 97.5 7 ILE B N 1
ATOM 1761 C CA . ILE B 1 7 ? -0.628 17.562 -4.59 1 97.5 7 ILE B CA 1
ATOM 1762 C C . ILE B 1 7 ? -1.306 18.172 -3.363 1 97.5 7 ILE B C 1
ATOM 1764 O O . ILE B 1 7 ? -0.734 19.047 -2.693 1 97.5 7 ILE B O 1
ATOM 1768 N N . ILE B 1 8 ? -2.496 17.797 -3.102 1 97.81 8 ILE B N 1
ATOM 1769 C CA . ILE B 1 8 ? -3.096 18.016 -1.788 1 97.81 8 ILE B CA 1
ATOM 1770 C C . ILE B 1 8 ? -2.963 16.75 -0.949 1 97.81 8 ILE B C 1
ATOM 1772 O O . ILE B 1 8 ? -3.432 15.672 -1.349 1 97.81 8 ILE B O 1
ATOM 1776 N N . CYS B 1 9 ? -2.307 16.859 0.121 1 98.25 9 CYS B N 1
ATOM 1777 C CA . CYS B 1 9 ? -2.145 15.734 1.039 1 98.25 9 CYS B CA 1
ATOM 1778 C C . CYS B 1 9 ? -3.072 15.867 2.24 1 98.25 9 CYS B C 1
ATOM 1780 O O . CYS B 1 9 ? -2.863 16.734 3.094 1 98.25 9 CYS B O 1
ATOM 1782 N N . TYR B 1 10 ? -4.078 15.094 2.303 1 98.69 10 TYR B N 1
ATOM 1783 C CA . TYR B 1 10 ? -4.926 14.984 3.486 1 98.69 10 TYR B CA 1
ATOM 1784 C C . TYR B 1 10 ? -4.301 14.047 4.516 1 98.69 10 TYR B C 1
ATOM 1786 O O . TYR B 1 10 ? -4.062 12.875 4.234 1 98.69 10 TYR B O 1
ATOM 1794 N N . TYR B 1 11 ? -4.078 14.562 5.723 1 98.25 11 TYR B N 1
ATOM 1795 C CA . TYR B 1 11 ? -3.35 13.781 6.715 1 98.25 11 TYR B CA 1
ATOM 1796 C C . TYR B 1 11 ? -3.912 14.008 8.109 1 98.25 11 TYR B C 1
ATOM 1798 O O . TYR B 1 11 ? -4.582 15.016 8.359 1 98.25 11 TYR B O 1
ATOM 1806 N N . ASP B 1 12 ? -3.752 13.094 8.961 1 97.81 12 ASP B N 1
ATOM 1807 C CA . ASP B 1 12 ? -3.934 13.164 10.406 1 97.81 12 ASP B CA 1
ATOM 1808 C C . ASP B 1 12 ? -2.705 12.633 11.141 1 97.81 12 ASP B C 1
ATOM 1810 O O . ASP B 1 12 ? -2.188 11.57 10.805 1 97.81 12 ASP B O 1
ATOM 1814 N N . VAL B 1 13 ? -2.283 13.336 12.148 1 96.19 13 VAL B N 1
ATOM 1815 C CA . VAL B 1 13 ? -1.041 13.008 12.836 1 96.19 13 VAL B CA 1
ATOM 1816 C C . VAL B 1 13 ? -1.211 11.695 13.602 1 96.19 13 VAL B C 1
ATOM 1818 O O . VAL B 1 13 ? -0.226 11.086 14.031 1 96.19 13 VAL B O 1
ATOM 1821 N N . VAL B 1 14 ? -2.375 11.211 13.789 1 94.88 14 VAL B N 1
ATOM 1822 C CA . VAL B 1 14 ? -2.59 9.961 14.508 1 94.88 14 VAL B CA 1
ATOM 1823 C C . VAL B 1 14 ? -2.254 8.781 13.594 1 94.88 14 VAL B C 1
ATOM 1825 O O . VAL B 1 14 ? -1.993 7.676 14.078 1 94.88 14 VAL B O 1
ATOM 1828 N N . SER B 1 15 ? -2.318 8.984 12.305 1 95 15 SER B N 1
ATOM 1829 C CA . SER B 1 15 ? -1.966 7.938 11.344 1 95 15 SER B CA 1
ATOM 1830 C C . SER B 1 15 ? -0.454 7.82 11.188 1 95 15 SER B C 1
ATOM 1832 O O . SER B 1 15 ? 0.209 8.773 10.781 1 95 15 SER B O 1
ATOM 1834 N N . PRO B 1 16 ? 0.071 6.672 11.43 1 94.31 16 PRO B N 1
ATOM 1835 C CA . PRO B 1 16 ? 1.516 6.52 11.242 1 94.31 16 PRO B CA 1
ATOM 1836 C C . PRO B 1 16 ? 1.938 6.668 9.781 1 94.31 16 PRO B C 1
ATOM 1838 O O . PRO B 1 16 ? 3.027 7.172 9.5 1 94.31 16 PRO B O 1
ATOM 1841 N N . TYR B 1 17 ? 1.139 6.234 8.891 1 96.31 17 TYR B N 1
ATOM 1842 C CA . TYR B 1 17 ? 1.473 6.344 7.48 1 96.31 17 TYR B CA 1
ATOM 1843 C C . TYR B 1 17 ? 1.448 7.801 7.027 1 96.31 17 TYR B C 1
ATOM 1845 O O . TYR B 1 17 ? 2.193 8.188 6.121 1 96.31 17 TYR B O 1
ATOM 1853 N N . SER B 1 18 ? 0.584 8.617 7.656 1 96.88 18 SER B N 1
ATOM 1854 C CA . SER B 1 18 ? 0.634 10.055 7.41 1 96.88 18 SER B CA 1
ATOM 1855 C C . SER B 1 18 ? 1.97 10.648 7.848 1 96.88 18 SER B C 1
ATOM 1857 O O . SER B 1 18 ? 2.521 11.523 7.176 1 96.88 18 SER B O 1
ATOM 1859 N N . TYR B 1 19 ? 2.486 10.164 9.008 1 95.81 19 TYR B N 1
ATOM 1860 C CA . TYR B 1 19 ? 3.785 10.617 9.5 1 95.81 19 TYR B CA 1
ATOM 1861 C C . TYR B 1 19 ? 4.871 10.383 8.453 1 95.81 19 TYR B C 1
ATOM 1863 O O . TYR B 1 19 ? 5.613 11.305 8.109 1 95.81 19 TYR B O 1
ATOM 1871 N N . PHE B 1 20 ? 4.918 9.188 7.895 1 96.5 20 PHE B N 1
ATOM 1872 C CA . PHE B 1 20 ? 5.914 8.852 6.887 1 96.5 20 PHE B CA 1
ATOM 1873 C C . PHE B 1 20 ? 5.66 9.625 5.598 1 96.5 20 PHE B C 1
ATOM 1875 O O . PHE B 1 20 ? 6.598 10.133 4.973 1 96.5 20 PHE B O 1
ATOM 1882 N N . ALA B 1 21 ? 4.43 9.75 5.207 1 96.94 21 ALA B N 1
ATOM 1883 C CA . ALA B 1 21 ? 4.07 10.414 3.955 1 96.94 21 ALA B CA 1
ATOM 1884 C C . ALA B 1 21 ? 4.48 11.883 3.975 1 96.94 21 ALA B C 1
ATOM 1886 O O . ALA B 1 21 ? 5.102 12.375 3.027 1 96.94 21 ALA B O 1
ATOM 1887 N N . VAL B 1 22 ? 4.152 12.586 5.012 1 96.19 22 VAL B N 1
ATOM 1888 C CA . VAL B 1 22 ? 4.449 14.016 5.109 1 96.19 22 VAL B CA 1
ATOM 1889 C C . VAL B 1 22 ? 5.965 14.219 5.16 1 96.19 22 VAL B C 1
ATOM 1891 O O . VAL B 1 22 ? 6.492 15.125 4.508 1 96.19 22 VAL B O 1
ATOM 1894 N N . THR B 1 23 ? 6.656 13.367 5.918 1 94.94 23 THR B N 1
ATOM 1895 C CA . THR B 1 23 ? 8.109 13.461 6.008 1 94.94 23 THR B CA 1
ATOM 1896 C C . THR B 1 23 ? 8.75 13.242 4.641 1 94.94 23 THR B C 1
ATOM 1898 O O . THR B 1 23 ? 9.633 14 4.234 1 94.94 23 THR B O 1
ATOM 1901 N N . LEU B 1 24 ? 8.266 12.242 3.918 1 95.12 24 LEU B N 1
ATOM 1902 C CA . LEU B 1 24 ? 8.797 11.938 2.594 1 95.12 24 LEU B CA 1
ATOM 1903 C C . LEU B 1 24 ? 8.461 13.055 1.604 1 95.12 24 LEU B C 1
ATOM 1905 O O . LEU B 1 24 ? 9.305 13.453 0.803 1 95.12 24 LEU B O 1
ATOM 1909 N N . LEU B 1 25 ? 7.23 13.555 1.662 1 94.38 25 LEU B N 1
ATOM 1910 C CA . LEU B 1 25 ? 6.832 14.648 0.788 1 94.38 25 LEU B CA 1
ATOM 1911 C C . LEU B 1 25 ? 7.738 15.859 0.99 1 94.38 25 LEU B C 1
ATOM 1913 O O . LEU B 1 25 ? 8.156 16.5 0.02 1 94.38 25 LEU B O 1
ATOM 1917 N N . ASN B 1 26 ? 7.988 16.125 2.229 1 92.06 26 ASN B N 1
ATOM 1918 C CA . ASN B 1 26 ? 8.875 17.25 2.535 1 92.06 26 ASN B CA 1
ATOM 1919 C C . ASN B 1 26 ? 10.281 17.016 1.989 1 92.06 26 ASN B C 1
ATOM 1921 O O . ASN B 1 26 ? 10.93 17.953 1.504 1 92.06 26 ASN B O 1
ATOM 1925 N N . ARG B 1 27 ? 10.727 15.828 2.088 1 92 27 ARG B N 1
ATOM 1926 C CA . ARG B 1 27 ? 12.031 15.461 1.562 1 92 27 ARG B CA 1
ATOM 1927 C C . ARG B 1 27 ? 12.078 15.609 0.044 1 92 27 ARG B C 1
ATOM 1929 O O . ARG B 1 27 ? 13.094 16.031 -0.516 1 92 27 ARG B O 1
ATOM 1936 N N . TYR B 1 28 ? 10.969 15.297 -0.632 1 94.38 28 TYR B N 1
ATOM 1937 C CA . TYR B 1 28 ? 10.922 15.273 -2.09 1 94.38 28 TYR B CA 1
ATOM 1938 C C . TYR B 1 28 ? 10.711 16.672 -2.648 1 94.38 28 TYR B C 1
ATOM 1940 O O . TYR B 1 28 ? 10.906 16.906 -3.842 1 94.38 28 TYR B O 1
ATOM 1948 N N . ARG B 1 29 ? 10.336 17.688 -1.824 1 91.88 29 ARG B N 1
ATOM 1949 C CA . ARG B 1 29 ? 9.984 19.031 -2.266 1 91.88 29 ARG B CA 1
ATOM 1950 C C . ARG B 1 29 ? 11.109 19.656 -3.094 1 91.88 29 ARG B C 1
ATOM 1952 O O . ARG B 1 29 ? 10.852 20.328 -4.09 1 91.88 29 ARG B O 1
ATOM 1959 N N . SER B 1 30 ? 12.32 19.391 -2.668 1 90.75 30 SER B N 1
ATOM 1960 C CA . SER B 1 30 ? 13.453 20.016 -3.352 1 90.75 30 SER B CA 1
ATOM 1961 C C . SER B 1 30 ? 13.617 19.438 -4.758 1 90.75 30 SER B C 1
ATOM 1963 O O . SER B 1 30 ? 14.141 20.125 -5.645 1 90.75 30 SER B O 1
ATOM 1965 N N . GLN B 1 31 ? 13.125 18.266 -4.984 1 93.31 31 GLN B N 1
ATOM 1966 C CA . GLN B 1 31 ? 13.258 17.625 -6.285 1 93.31 31 GLN B CA 1
ATOM 1967 C C . GLN B 1 31 ? 11.984 17.781 -7.113 1 93.31 31 GLN B C 1
ATOM 1969 O O . GLN B 1 31 ? 12 17.562 -8.328 1 93.31 31 GLN B O 1
ATOM 1974 N N . TRP B 1 32 ? 10.898 18.016 -6.438 1 94.69 32 TRP B N 1
ATOM 1975 C CA . TRP B 1 32 ? 9.609 18.188 -7.098 1 94.69 32 TRP B CA 1
ATOM 1976 C C . TRP B 1 32 ? 9.234 19.672 -7.203 1 94.69 32 TRP B C 1
ATOM 1978 O O . TRP B 1 32 ? 8.125 20.062 -6.844 1 94.69 32 TRP B O 1
ATOM 1988 N N . LYS B 1 33 ? 10.062 20.469 -7.805 1 91.94 33 LYS B N 1
ATOM 1989 C CA . LYS B 1 33 ? 9.984 21.922 -7.781 1 91.94 33 LYS B CA 1
ATOM 1990 C C . LYS B 1 33 ? 8.805 22.422 -8.609 1 91.94 33 LYS B C 1
ATOM 1992 O O . LYS B 1 33 ? 8.312 23.531 -8.391 1 91.94 33 LYS B O 1
ATOM 1997 N N . THR B 1 34 ? 8.305 21.641 -9.523 1 93.44 34 THR B N 1
ATOM 1998 C CA . THR B 1 34 ? 7.23 22.062 -10.414 1 93.44 34 THR B CA 1
ATOM 1999 C C . THR B 1 34 ? 5.871 21.656 -9.852 1 93.44 34 THR B C 1
ATOM 2001 O O . THR B 1 34 ? 4.84 21.859 -10.5 1 93.44 34 THR B O 1
ATOM 2004 N N . VAL B 1 35 ? 5.871 21.094 -8.703 1 96.12 35 VAL B N 1
ATOM 2005 C CA . VAL B 1 35 ? 4.641 20.594 -8.109 1 96.12 35 VAL B CA 1
ATOM 2006 C C . VAL B 1 35 ? 4.297 21.406 -6.863 1 96.12 35 VAL B C 1
ATOM 2008 O O . VAL B 1 35 ? 5.125 21.562 -5.961 1 96.12 35 VAL B O 1
ATOM 2011 N N . ASP B 1 36 ? 3.172 22 -6.824 1 95.31 36 ASP B N 1
ATOM 2012 C CA . ASP B 1 36 ? 2.672 22.641 -5.617 1 95.31 36 ASP B CA 1
ATOM 2013 C C . ASP B 1 36 ? 2.15 21.609 -4.617 1 95.31 36 ASP B C 1
ATOM 2015 O O . ASP B 1 36 ? 1.209 20.875 -4.914 1 95.31 36 ASP B O 1
ATOM 2019 N N . ILE B 1 37 ? 2.711 21.547 -3.457 1 96.12 37 ILE B N 1
ATOM 2020 C CA . ILE B 1 37 ? 2.338 20.562 -2.441 1 96.12 37 ILE B CA 1
ATOM 2021 C C . ILE B 1 37 ? 1.642 21.266 -1.278 1 96.12 37 ILE B C 1
ATOM 2023 O O . ILE B 1 37 ? 2.23 22.125 -0.626 1 96.12 37 ILE B O 1
ATOM 2027 N N . VAL B 1 38 ? 0.452 20.891 -1.009 1 96 38 VAL B N 1
ATOM 2028 C CA . VAL B 1 38 ? -0.345 21.469 0.07 1 96 38 VAL B CA 1
ATOM 2029 C C . VAL B 1 38 ? -0.695 20.375 1.088 1 96 38 VAL B C 1
ATOM 2031 O O . VAL B 1 38 ? -1.239 19.328 0.729 1 96 38 VAL B O 1
ATOM 2034 N N . LEU B 1 39 ? -0.375 20.625 2.32 1 97.5 39 LEU B N 1
ATOM 2035 C CA . LEU B 1 39 ? -0.792 19.75 3.408 1 97.5 39 LEU B CA 1
ATOM 2036 C C . LEU B 1 39 ? -2.111 20.219 4.012 1 97.5 39 LEU B C 1
ATOM 2038 O O . LEU B 1 39 ? -2.244 21.391 4.395 1 97.5 39 LEU B O 1
ATOM 2042 N N . ARG B 1 40 ? -3.043 19.359 4.062 1 98.12 40 ARG B N 1
ATOM 2043 C CA . ARG B 1 40 ? -4.363 19.703 4.582 1 98.12 40 ARG B CA 1
ATOM 2044 C C . ARG B 1 40 ? -4.746 18.797 5.746 1 98.12 40 ARG B C 1
ATOM 2046 O O . ARG B 1 40 ? -5.031 17.609 5.551 1 98.12 40 ARG B O 1
ATOM 2053 N N . PRO B 1 41 ? -4.77 19.375 6.988 1 98.38 41 PRO B N 1
ATOM 2054 C CA . PRO B 1 41 ? -5.145 18.547 8.141 1 98.38 41 PRO B CA 1
ATOM 2055 C C . PRO B 1 41 ? -6.594 18.062 8.078 1 98.38 41 PRO B C 1
ATOM 2057 O O . PRO B 1 41 ? -7.484 18.828 7.695 1 98.38 41 PRO B O 1
ATOM 2060 N N . VAL B 1 42 ? -6.828 16.812 8.398 1 98.69 42 VAL B N 1
ATOM 2061 C CA . VAL B 1 42 ? -8.156 16.219 8.453 1 98.69 42 VAL B CA 1
ATOM 2062 C C . VAL B 1 42 ? -8.312 15.391 9.734 1 98.69 42 VAL B C 1
ATOM 2064 O O . VAL B 1 42 ? -7.336 15.188 10.461 1 98.69 42 VAL B O 1
ATOM 2067 N N . PHE B 1 43 ? -9.547 15.109 9.969 1 98.19 43 PHE B N 1
ATOM 2068 C CA . PHE B 1 43 ? -9.891 14.25 11.094 1 98.19 43 PHE B CA 1
ATOM 2069 C C . PHE B 1 43 ? -10.148 12.82 10.625 1 98.19 43 PHE B C 1
ATOM 2071 O O . PHE B 1 43 ? -11.219 12.516 10.109 1 98.19 43 PHE B O 1
ATOM 2078 N N . LEU B 1 44 ? -9.172 11.898 10.875 1 96.88 44 LEU B N 1
ATOM 2079 C CA . LEU B 1 44 ? -9.172 10.555 10.312 1 96.88 44 LEU B CA 1
ATOM 2080 C C . LEU B 1 44 ? -10.406 9.781 10.75 1 96.88 44 LEU B C 1
ATOM 2082 O O . LEU B 1 44 ? -11.07 9.148 9.93 1 96.88 44 LEU B O 1
ATOM 2086 N N . PRO B 1 45 ? -10.781 9.75 12.039 1 94.75 45 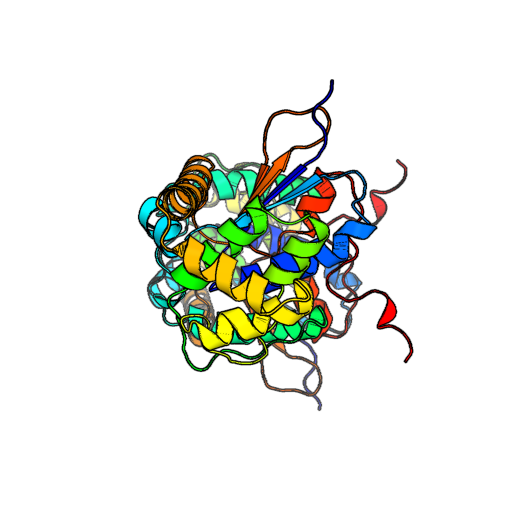PRO B N 1
ATOM 2087 C CA . PRO B 1 45 ? -12 9.031 12.414 1 94.75 45 PRO B CA 1
ATOM 2088 C C . PRO B 1 45 ? -13.234 9.516 11.648 1 94.75 45 PRO B C 1
ATOM 2090 O O . PRO B 1 45 ? -14.133 8.719 11.359 1 94.75 45 PRO B O 1
ATOM 2093 N N . GLY B 1 46 ? -13.289 10.82 11.414 1 95.94 46 GLY B N 1
ATOM 2094 C CA . GLY B 1 46 ? -14.359 11.344 10.578 1 95.94 46 GLY B CA 1
ATOM 2095 C C . GLY B 1 46 ? -14.359 10.758 9.18 1 95.94 46 GLY B C 1
ATOM 2096 O O . GLY B 1 46 ? -15.414 10.422 8.641 1 95.94 46 GLY B O 1
ATOM 2097 N N . ILE B 1 47 ? -13.188 10.633 8.562 1 96.44 47 ILE B N 1
ATOM 2098 C CA . ILE B 1 47 ? -13.047 10.055 7.23 1 96.44 47 ILE B CA 1
ATOM 2099 C C . ILE B 1 47 ? -13.492 8.594 7.25 1 96.44 47 ILE B C 1
ATOM 2101 O O . ILE B 1 47 ? -14.234 8.148 6.375 1 96.44 47 ILE B O 1
ATOM 2105 N N . LEU B 1 48 ? -13 7.844 8.25 1 92.62 48 LEU B N 1
ATOM 2106 C CA . LEU B 1 48 ? -13.352 6.43 8.367 1 92.62 48 LEU B CA 1
ATOM 2107 C C . LEU B 1 48 ? -14.852 6.25 8.523 1 92.62 48 LEU B C 1
ATOM 2109 O O . LEU B 1 48 ? -15.445 5.383 7.879 1 92.62 48 LEU B O 1
ATOM 2113 N N . SER B 1 49 ? -15.422 7.051 9.328 1 92.62 49 SER B N 1
ATOM 2114 C CA . SER B 1 49 ? -16.875 7.016 9.531 1 92.62 49 SER B CA 1
ATOM 2115 C C . SER B 1 49 ? -17.625 7.371 8.25 1 92.62 49 SER B C 1
ATOM 2117 O O . SER B 1 49 ? -18.562 6.68 7.863 1 92.62 49 SER B O 1
ATOM 2119 N N . GLY B 1 50 ? -17.25 8.406 7.625 1 91.38 50 GLY B N 1
ATOM 2120 C CA . GLY B 1 50 ? -17.891 8.844 6.395 1 91.38 50 GLY B CA 1
ATOM 2121 C C . GLY B 1 50 ? -17.797 7.816 5.277 1 91.38 50 GLY B C 1
ATOM 2122 O O . GLY B 1 50 ? -18.734 7.656 4.496 1 91.38 50 GLY B O 1
ATOM 2123 N N . ALA B 1 51 ? -16.719 7.145 5.203 1 89.12 51 ALA B N 1
ATOM 2124 C CA . ALA B 1 51 ? -16.469 6.152 4.16 1 89.12 51 ALA B CA 1
ATOM 2125 C C . ALA B 1 51 ? -17.016 4.789 4.566 1 89.12 51 ALA B C 1
ATOM 2127 O O . ALA B 1 51 ? -16.984 3.84 3.775 1 89.12 51 ALA B O 1
ATOM 2128 N N . LYS B 1 52 ? -17.484 4.66 5.809 1 87.06 52 LYS B N 1
ATOM 2129 C CA . LYS B 1 52 ? -17.953 3.391 6.367 1 87.06 52 LYS B CA 1
ATOM 2130 C C . LYS B 1 52 ? -16.859 2.326 6.273 1 87.06 52 LYS B C 1
ATOM 2132 O O . LYS B 1 52 ? -17.109 1.205 5.832 1 87.06 52 LYS B O 1
ATOM 2137 N N . ASN B 1 53 ? -15.672 2.775 6.5 1 84.44 53 ASN B N 1
ATOM 2138 C CA . ASN B 1 53 ? -14.508 1.9 6.531 1 84.44 53 ASN B CA 1
ATOM 2139 C C . ASN B 1 53 ? -14.133 1.515 7.961 1 84.44 53 ASN B C 1
ATOM 2141 O O . ASN B 1 53 ? -14.266 2.324 8.883 1 84.44 53 ASN B O 1
ATOM 2145 N N . GLN B 1 54 ? -13.68 0.244 8.055 1 79.38 54 GLN B N 1
ATOM 2146 C CA . GLN B 1 54 ? -13.203 -0.192 9.367 1 79.38 54 GLN B CA 1
ATOM 2147 C C . GLN B 1 54 ? -11.734 0.169 9.562 1 79.38 54 GLN B C 1
ATOM 2149 O O . GLN B 1 54 ? -10.922 0.026 8.641 1 79.38 54 GLN B O 1
ATOM 2154 N N . PRO B 1 55 ? -11.508 0.675 10.805 1 78.31 55 PRO B N 1
ATOM 2155 C CA . PRO B 1 55 ? -10.086 0.898 11.078 1 78.31 55 PRO B CA 1
ATOM 2156 C C . PRO B 1 55 ? -9.258 -0.382 10.984 1 78.31 55 PRO B C 1
ATOM 2158 O O . PRO B 1 55 ? -9.734 -1.456 11.367 1 78.31 55 PRO B O 1
ATOM 2161 N N . PRO B 1 56 ? -8.07 -0.279 10.469 1 75.12 56 PRO B N 1
ATOM 2162 C CA . PRO B 1 56 ? -7.191 -1.445 10.367 1 75.12 56 PRO B CA 1
ATOM 2163 C C . PRO B 1 56 ? -7.004 -2.166 11.695 1 75.12 56 PRO B C 1
ATOM 2165 O O . PRO B 1 56 ? -6.859 -3.391 11.727 1 75.12 56 PRO B O 1
ATOM 2168 N N . ALA B 1 57 ? -7.137 -1.457 12.766 1 73.06 57 ALA B N 1
ATOM 2169 C CA . ALA B 1 57 ? -6.898 -2.014 14.094 1 73.06 57 ALA B CA 1
ATOM 2170 C C . ALA B 1 57 ? -7.992 -3.006 14.477 1 73.06 57 ALA B C 1
ATOM 2172 O O . ALA B 1 57 ? -7.812 -3.812 15.391 1 73.06 57 ALA B O 1
ATOM 2173 N N . THR B 1 58 ? -9.102 -3.047 13.68 1 78.19 58 THR B N 1
ATOM 2174 C CA . THR B 1 58 ? -10.211 -3.936 14.008 1 78.19 58 THR B CA 1
ATOM 2175 C C . THR B 1 58 ? -9.953 -5.34 13.469 1 78.19 58 THR B C 1
ATOM 2177 O O . THR B 1 58 ? -10.625 -6.297 13.875 1 78.19 58 THR B O 1
ATOM 2180 N N . VAL B 1 59 ? -9.031 -5.5 12.539 1 80.69 59 VAL B N 1
ATOM 2181 C CA . VAL B 1 59 ? -8.609 -6.805 12.047 1 80.69 59 VAL B CA 1
ATOM 2182 C C . VAL B 1 59 ? -7.395 -7.285 12.828 1 80.69 59 VAL B C 1
ATOM 2184 O O . VAL B 1 59 ? -6.328 -6.664 12.781 1 80.69 59 VAL B O 1
ATOM 2187 N N . ALA B 1 60 ? -7.555 -8.367 13.531 1 83.62 60 ALA B N 1
ATOM 2188 C CA . ALA B 1 60 ? -6.574 -8.828 14.516 1 83.62 60 ALA B CA 1
ATOM 2189 C C . ALA B 1 60 ? -5.191 -8.969 13.883 1 83.62 60 ALA B C 1
ATOM 2191 O O . ALA B 1 60 ? -4.184 -8.625 14.5 1 83.62 60 ALA B O 1
ATOM 2192 N N . ALA B 1 61 ? -5.141 -9.414 12.688 1 87.31 61 ALA B N 1
ATOM 2193 C CA . ALA B 1 61 ? -3.865 -9.688 12.031 1 87.31 61 ALA B CA 1
ATOM 2194 C C . ALA B 1 61 ? -3.213 -8.398 11.539 1 87.31 61 ALA B C 1
ATOM 2196 O O . ALA B 1 61 ? -2.01 -8.367 11.266 1 87.31 61 ALA B O 1
ATOM 2197 N N . LYS B 1 62 ? -3.896 -7.32 11.453 1 88.75 62 LYS B N 1
ATOM 2198 C CA . LYS B 1 62 ? -3.404 -6.133 10.75 1 88.75 62 LYS B CA 1
ATOM 2199 C C . LYS B 1 62 ? -2.549 -5.27 11.68 1 88.75 62 LYS B C 1
ATOM 2201 O O . LYS B 1 62 ? -1.602 -4.621 11.227 1 88.75 62 LYS B O 1
ATOM 2206 N N . LEU B 1 63 ? -2.881 -5.277 12.953 1 87.31 63 LEU B N 1
ATOM 2207 C CA . LEU B 1 63 ? -2.131 -4.41 13.852 1 87.31 63 LEU B CA 1
ATOM 2208 C C . LEU B 1 63 ? -0.685 -4.875 13.977 1 87.31 63 LEU B C 1
ATOM 2210 O O . LEU B 1 63 ? 0.245 -4.094 13.766 1 87.31 63 LEU B O 1
ATOM 2214 N N . PRO B 1 64 ? -0.455 -6.203 14.312 1 90.62 64 PRO B N 1
ATOM 2215 C CA . PRO B 1 64 ? 0.937 -6.66 14.344 1 90.62 64 PRO B CA 1
ATOM 2216 C C . PRO B 1 64 ? 1.66 -6.445 13.016 1 90.62 64 PRO B C 1
ATOM 2218 O O . PRO B 1 64 ? 2.848 -6.109 13.008 1 90.62 64 PRO B O 1
ATOM 2221 N N . TYR B 1 65 ? 1.012 -6.633 11.969 1 94.12 65 TYR B N 1
ATOM 2222 C CA . TYR B 1 65 ? 1.613 -6.379 10.664 1 94.12 65 TYR B CA 1
ATOM 2223 C C . TYR B 1 65 ? 1.999 -4.91 10.516 1 94.12 65 TYR B C 1
ATOM 2225 O O . TYR B 1 65 ? 3.098 -4.594 10.062 1 94.12 65 TYR B O 1
ATOM 2233 N N . MET B 1 66 ? 1.081 -4.035 10.898 1 93.62 66 MET B N 1
ATOM 2234 C CA . MET B 1 66 ? 1.32 -2.602 10.773 1 93.62 66 MET B CA 1
ATOM 2235 C C . MET B 1 66 ? 2.561 -2.188 11.562 1 93.62 66 MET B C 1
ATOM 2237 O O . MET B 1 66 ? 3.412 -1.46 11.047 1 93.62 66 MET B O 1
ATOM 2241 N N . VAL B 1 67 ? 2.662 -2.627 12.758 1 93.31 67 VAL B N 1
ATOM 2242 C CA . VAL B 1 67 ? 3.795 -2.281 13.609 1 93.31 67 VAL B CA 1
ATOM 2243 C C . VAL B 1 67 ? 5.098 -2.713 12.945 1 93.31 67 VAL B C 1
ATOM 2245 O O . VAL B 1 67 ? 6.047 -1.931 12.859 1 93.31 67 VAL B O 1
ATOM 2248 N N . ALA B 1 68 ? 5.152 -3.93 12.43 1 94.75 68 ALA B N 1
ATOM 2249 C CA . ALA B 1 68 ? 6.34 -4.441 11.75 1 94.75 68 ALA B CA 1
ATOM 2250 C C . ALA B 1 68 ? 6.609 -3.678 10.461 1 94.75 68 ALA B C 1
ATOM 2252 O O . ALA B 1 68 ? 7.758 -3.371 10.141 1 94.75 68 ALA B O 1
ATOM 2253 N N . ASP B 1 69 ? 5.551 -3.432 9.734 1 96.5 69 ASP B N 1
ATOM 2254 C CA . ASP B 1 69 ? 5.656 -2.699 8.477 1 96.5 69 ASP B CA 1
ATOM 2255 C C . ASP B 1 69 ? 6.242 -1.307 8.695 1 96.5 69 ASP B C 1
ATOM 2257 O O . ASP B 1 69 ? 7.141 -0.881 7.969 1 96.5 69 ASP B O 1
ATOM 2261 N N . LEU B 1 70 ? 5.754 -0.61 9.688 1 96.12 70 LEU B N 1
ATOM 2262 C CA . LEU B 1 70 ? 6.223 0.733 10.016 1 96.12 70 LEU B CA 1
ATOM 2263 C C . LEU B 1 70 ? 7.707 0.721 10.367 1 96.12 70 LEU B C 1
ATOM 2265 O O . LEU B 1 70 ? 8.453 1.624 9.984 1 96.12 70 LEU B O 1
ATOM 2269 N N . GLN B 1 71 ? 8.102 -0.246 11.078 1 95.75 71 GLN B N 1
ATOM 2270 C CA . GLN B 1 71 ? 9.516 -0.381 11.422 1 95.75 71 GLN B CA 1
ATOM 2271 C C . GLN B 1 71 ? 10.367 -0.583 10.172 1 95.75 71 GLN B C 1
ATOM 2273 O O . GLN B 1 71 ? 11.453 -0.008 10.055 1 95.75 71 GLN B O 1
ATOM 2278 N N . ARG B 1 72 ? 9.938 -1.409 9.258 1 95.94 72 ARG B N 1
ATOM 2279 C CA . ARG B 1 72 ? 10.672 -1.646 8.016 1 95.94 72 ARG B CA 1
ATOM 2280 C C . ARG B 1 72 ? 10.766 -0.372 7.184 1 95.94 72 ARG B C 1
ATOM 2282 O O . ARG B 1 72 ? 11.812 -0.078 6.605 1 95.94 72 ARG B O 1
ATOM 2289 N N . ILE B 1 73 ? 9.656 0.385 7.145 1 96.44 73 ILE B N 1
ATOM 2290 C CA . ILE B 1 73 ? 9.648 1.653 6.422 1 96.44 73 ILE B CA 1
ATOM 2291 C C . ILE B 1 73 ? 10.633 2.623 7.066 1 96.44 73 ILE B C 1
ATOM 2293 O O . ILE B 1 73 ? 11.406 3.283 6.367 1 96.44 73 ILE B O 1
ATOM 2297 N N . SER B 1 74 ? 10.523 2.686 8.391 1 96.62 74 SER B N 1
ATOM 2298 C CA . SER B 1 74 ? 11.445 3.539 9.133 1 96.62 74 SER B CA 1
ATOM 2299 C C . SER B 1 74 ? 12.898 3.219 8.789 1 96.62 74 SER B C 1
ATO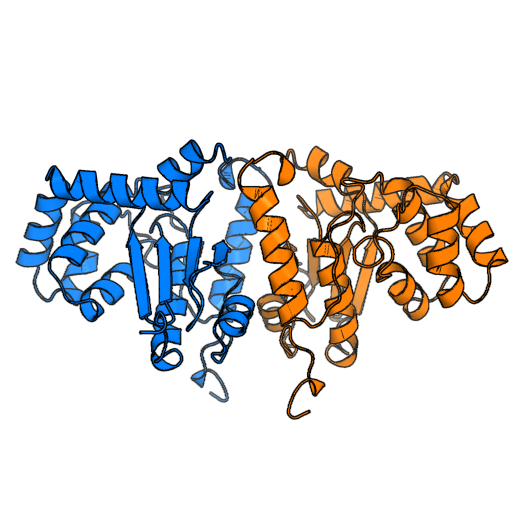M 2301 O O . SER B 1 74 ? 13.672 4.113 8.445 1 96.62 74 SER B O 1
ATOM 2303 N N . THR B 1 75 ? 13.25 1.952 8.82 1 94.94 75 THR B N 1
ATOM 2304 C CA . THR B 1 75 ? 14.609 1.509 8.539 1 94.94 75 THR B CA 1
ATOM 2305 C C . THR B 1 75 ? 15 1.83 7.098 1 94.94 75 THR B C 1
ATOM 2307 O O . THR B 1 75 ? 16.078 2.385 6.848 1 94.94 75 THR B O 1
ATOM 2310 N N . CYS B 1 76 ? 14.172 1.552 6.176 1 95.38 76 CYS B N 1
ATOM 2311 C CA . CYS B 1 76 ? 14.43 1.759 4.758 1 95.38 76 CYS B CA 1
ATOM 2312 C C . CYS B 1 76 ? 14.562 3.242 4.438 1 95.38 76 CYS B C 1
ATOM 2314 O O . CYS B 1 76 ? 15.461 3.646 3.699 1 95.38 76 CYS B O 1
ATOM 2316 N N . ALA B 1 77 ? 13.703 4.074 5.008 1 96 77 ALA B N 1
ATOM 2317 C CA . ALA B 1 77 ? 13.609 5.488 4.656 1 96 77 ALA B CA 1
ATOM 2318 C C . ALA B 1 77 ? 14.539 6.332 5.527 1 96 77 ALA B C 1
ATOM 2320 O O . ALA B 1 77 ? 14.75 7.516 5.254 1 96 77 ALA B O 1
ATOM 2321 N N . GLY B 1 78 ? 15.078 5.734 6.582 1 95.75 78 GLY B N 1
ATOM 2322 C CA . GLY B 1 78 ? 15.867 6.516 7.52 1 95.75 78 GLY B CA 1
ATOM 2323 C C . GLY B 1 78 ? 15.055 7.539 8.281 1 95.75 78 GLY B C 1
ATOM 2324 O O . GLY B 1 78 ? 15.531 8.633 8.57 1 95.75 78 GLY B O 1
ATOM 2325 N N . ILE B 1 79 ? 13.805 7.332 8.469 1 95.31 79 ILE B N 1
ATOM 2326 C CA . ILE B 1 79 ? 12.914 8.18 9.25 1 95.31 79 ILE B CA 1
ATOM 2327 C C . ILE B 1 79 ? 12.703 7.586 10.633 1 95.31 79 ILE B C 1
ATOM 2329 O O . ILE B 1 79 ? 12.219 6.461 10.766 1 95.31 79 ILE B O 1
ATOM 2333 N N . PRO B 1 80 ? 13.117 8.266 11.656 1 95 80 PRO B N 1
ATOM 2334 C CA . PRO B 1 80 ? 12.977 7.707 13 1 95 80 PRO B CA 1
ATOM 2335 C C . PRO B 1 80 ? 11.531 7.395 13.359 1 95 80 PRO B C 1
ATOM 2337 O O . PRO B 1 80 ? 10.617 8.133 12.977 1 95 80 PRO B O 1
ATOM 2340 N N . TYR B 1 81 ? 11.344 6.301 14.125 1 95.31 81 TYR B N 1
ATOM 2341 C CA . TYR B 1 81 ? 10.008 5.82 14.453 1 95.31 81 TYR B CA 1
ATOM 2342 C C . TYR B 1 81 ? 10.023 5.016 15.75 1 95.31 81 TYR B C 1
ATOM 2344 O O . TYR B 1 81 ? 10.945 4.238 15.992 1 95.31 81 TYR B O 1
ATOM 2352 N N . THR B 1 82 ? 9.117 5.273 16.641 1 95.25 82 THR B N 1
ATOM 2353 C CA . THR B 1 82 ? 8.781 4.469 17.812 1 95.25 82 THR B CA 1
ATOM 2354 C C . THR B 1 82 ? 7.266 4.398 18 1 95.25 82 THR B C 1
ATOM 2356 O O . THR B 1 82 ? 6.598 5.434 18.062 1 95.25 82 THR B O 1
ATOM 2359 N N . PHE B 1 83 ? 6.734 3.166 18.062 1 94.62 83 PHE B N 1
ATOM 2360 C CA . PHE B 1 83 ? 5.297 3.041 18.281 1 94.62 83 PHE B CA 1
ATOM 2361 C C . PHE B 1 83 ? 4.898 3.664 19.609 1 94.62 83 PHE B C 1
ATOM 2363 O O . PHE B 1 83 ? 5.492 3.359 20.656 1 94.62 83 PHE B O 1
ATOM 2370 N N . PRO B 1 84 ? 3.955 4.535 19.609 1 95 84 PRO B N 1
ATOM 2371 C CA . PRO B 1 84 ? 3.604 5.266 20.828 1 95 84 PRO B CA 1
ATOM 2372 C C . PRO B 1 84 ? 2.936 4.375 21.875 1 95 84 PRO B C 1
ATOM 2374 O O . PRO B 1 84 ? 2.244 3.418 21.531 1 95 84 PRO B O 1
ATOM 2377 N N . SER B 1 85 ? 3.094 4.688 23.141 1 95.19 85 SER B N 1
ATOM 2378 C CA . SER B 1 85 ? 2.518 3.941 24.25 1 95.19 85 SER B CA 1
ATOM 2379 C C . SER B 1 85 ? 1.018 4.195 24.375 1 95.19 85 SER B C 1
ATOM 2381 O O . SER B 1 85 ? 0.273 3.338 24.844 1 95.19 85 SER B O 1
ATOM 2383 N N . VAL B 1 86 ? 0.597 5.422 24.047 1 93.56 86 VAL B N 1
ATOM 2384 C CA . VAL B 1 86 ? -0.819 5.773 24.016 1 93.56 86 VAL B CA 1
ATOM 2385 C C . VAL B 1 86 ? -1.333 5.723 22.578 1 93.56 86 VAL B C 1
ATOM 2387 O O . VAL B 1 86 ? -1.115 6.656 21.797 1 93.56 86 VAL B O 1
ATOM 2390 N N . PHE B 1 87 ? -2.047 4.656 22.266 1 90.56 87 PHE B N 1
ATOM 2391 C CA . PHE B 1 87 ? -2.529 4.488 20.906 1 90.56 87 PHE B CA 1
ATOM 2392 C C . PHE B 1 87 ? -3.885 3.791 20.891 1 90.56 87 PHE B C 1
ATOM 2394 O O . PHE B 1 87 ? -4.078 2.783 21.578 1 90.56 87 PHE B O 1
ATOM 2401 N N . PRO B 1 88 ? -4.859 4.27 20.156 1 89.12 88 PRO B N 1
ATOM 2402 C CA . PRO B 1 88 ? -4.801 5.551 19.453 1 89.12 88 PRO B CA 1
ATOM 2403 C C . PRO B 1 88 ? -5.012 6.746 20.375 1 89.12 88 PRO B C 1
ATOM 2405 O O . PRO B 1 88 ? -5.594 6.598 21.453 1 89.12 88 PRO B O 1
ATOM 2408 N N . VAL B 1 89 ? -4.461 7.867 19.984 1 93.62 89 VAL B N 1
ATOM 2409 C CA . VAL B 1 89 ? -4.59 9.109 20.734 1 93.62 89 VAL B CA 1
ATOM 2410 C C . VAL B 1 89 ? -5.672 9.984 20.125 1 93.62 89 VAL B C 1
ATOM 2412 O O . VAL B 1 89 ? -5.938 9.898 18.922 1 93.62 89 VAL B O 1
ATOM 2415 N N . MET B 1 90 ? -6.344 10.781 20.922 1 95 90 MET B N 1
ATOM 2416 C CA . MET B 1 90 ? -7.242 11.805 20.391 1 95 90 MET B CA 1
ATOM 2417 C C . MET B 1 90 ? -6.457 12.922 19.719 1 95 90 MET B C 1
ATOM 2419 O O . MET B 1 90 ? -5.789 13.711 20.375 1 95 90 MET B O 1
ATOM 2423 N N . SER B 1 91 ? -6.625 12.992 18.438 1 96.12 91 SER B N 1
ATOM 2424 C CA . SER B 1 91 ? -5.73 13.875 17.688 1 96.12 91 SER B CA 1
ATOM 2425 C C . SER B 1 91 ? -6.371 15.234 17.438 1 96.12 91 SER B C 1
ATOM 2427 O O . SER B 1 91 ? -5.719 16.156 16.938 1 96.12 91 SER B O 1
ATOM 2429 N N . ILE B 1 92 ? -7.613 15.469 17.859 1 97.38 92 ILE B N 1
ATOM 2430 C CA . ILE B 1 92 ? -8.383 16.672 17.531 1 97.38 92 ILE B CA 1
ATOM 2431 C C . ILE B 1 92 ? -7.617 17.906 17.984 1 97.38 92 ILE B C 1
ATOM 2433 O O . ILE B 1 92 ? -7.426 18.844 17.219 1 97.38 92 ILE B O 1
ATOM 2437 N N . PRO B 1 93 ? -7.094 17.938 19.219 1 97.25 93 PRO B N 1
ATOM 2438 C CA . PRO B 1 93 ? -6.367 19.156 19.609 1 97.25 93 PRO B CA 1
ATOM 2439 C C . PRO B 1 93 ? -5.164 19.438 18.719 1 97.25 93 PRO B C 1
ATOM 2441 O O . PRO B 1 93 ? -4.926 20.594 18.359 1 97.25 93 PRO B O 1
ATOM 2444 N N . ALA B 1 94 ? -4.434 18.438 18.375 1 97.62 94 ALA B N 1
ATOM 2445 C CA . ALA B 1 94 ? -3.27 18.594 17.5 1 97.62 94 ALA B CA 1
ATOM 2446 C C . ALA B 1 94 ? -3.684 19.078 16.109 1 97.62 94 ALA B C 1
ATOM 2448 O O . ALA B 1 94 ? -3.066 20 15.562 1 97.62 94 ALA B O 1
ATOM 2449 N N . MET B 1 95 ? -4.738 18.484 15.547 1 98.19 95 MET B N 1
ATOM 2450 C CA . MET B 1 95 ? -5.168 18.812 14.188 1 98.19 95 MET B CA 1
ATOM 2451 C C . MET B 1 95 ? -5.723 20.234 14.125 1 98.19 95 MET B C 1
ATOM 2453 O O . MET B 1 95 ? -5.461 20.969 13.164 1 98.19 95 MET B O 1
ATOM 2457 N N . ARG B 1 96 ? -6.449 20.641 15.102 1 98.62 96 ARG B N 1
ATOM 2458 C CA . ARG B 1 96 ? -6.953 22 15.156 1 98.62 96 ARG B CA 1
ATOM 2459 C C . ARG B 1 96 ? -5.816 23 15.344 1 98.62 96 ARG B C 1
ATOM 2461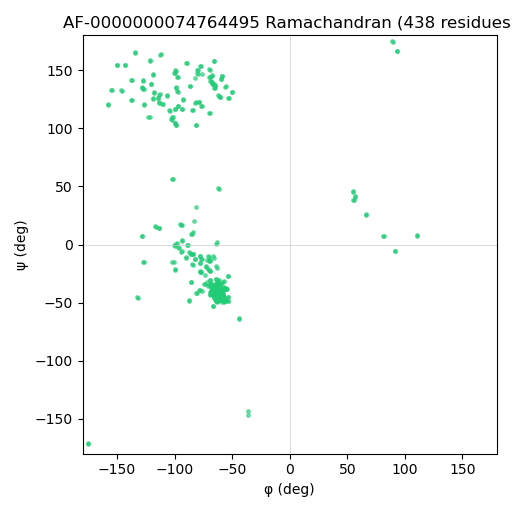 O O . ARG B 1 96 ? -5.852 24.109 14.789 1 98.62 96 ARG B O 1
ATOM 2468 N N . LEU B 1 97 ? -4.832 22.641 16.172 1 98.38 97 LEU B N 1
ATOM 2469 C CA . LEU B 1 97 ? -3.654 23.484 16.312 1 98.38 97 LEU B CA 1
ATOM 2470 C C . LEU B 1 97 ? -2.969 23.688 14.961 1 98.38 97 LEU B C 1
ATOM 2472 O O . LEU B 1 97 ? -2.602 24.812 14.609 1 98.38 97 LEU B O 1
ATOM 2476 N N . LEU B 1 98 ? -2.834 22.641 14.188 1 98.06 98 LEU B N 1
ATOM 2477 C CA . LEU B 1 98 ? -2.201 22.734 12.875 1 98.06 98 LEU B CA 1
ATOM 2478 C C . LEU B 1 98 ? -3.029 23.594 11.93 1 98.06 98 LEU B C 1
ATOM 2480 O O . LEU B 1 98 ? -2.477 24.344 11.125 1 98.06 98 LEU B O 1
ATOM 2484 N N . VAL B 1 99 ? -4.367 23.531 12.008 1 98.44 99 VAL B N 1
ATOM 2485 C CA . VAL B 1 99 ? -5.223 24.422 11.227 1 98.44 99 VAL B CA 1
ATOM 2486 C C . VAL B 1 99 ? -4.945 25.875 11.594 1 98.44 99 VAL B C 1
ATOM 2488 O O . VAL B 1 99 ? -4.789 26.719 10.719 1 98.44 99 VAL B O 1
ATOM 2491 N N . ALA B 1 100 ? -4.895 26.156 12.891 1 98.5 100 ALA B N 1
ATOM 2492 C CA . ALA B 1 100 ? -4.625 27.5 13.352 1 98.5 100 ALA B CA 1
ATOM 2493 C C . ALA B 1 100 ? -3.279 28.016 12.844 1 98.5 100 ALA B C 1
ATOM 2495 O O . ALA B 1 100 ? -3.176 29.141 12.352 1 98.5 100 ALA B O 1
ATOM 2496 N N . ILE B 1 101 ? -2.275 27.188 12.922 1 97.88 101 ILE B N 1
ATOM 2497 C CA . ILE B 1 101 ? -0.932 27.562 12.484 1 97.88 101 ILE B CA 1
ATOM 2498 C C . ILE B 1 101 ? -0.93 27.797 10.977 1 97.88 101 ILE B C 1
ATOM 2500 O O . ILE B 1 101 ? -0.346 28.781 10.508 1 97.88 101 ILE B O 1
ATOM 2504 N N . GLN B 1 102 ? -1.565 26.938 10.25 1 97.31 102 GLN B N 1
ATOM 2505 C CA . GLN B 1 102 ? -1.597 27.047 8.797 1 97.31 102 GLN B CA 1
ATOM 2506 C C . GLN B 1 102 ? -2.217 28.375 8.359 1 97.31 102 GLN B C 1
ATOM 2508 O O . GLN B 1 102 ? -1.79 28.969 7.363 1 97.31 102 GLN B O 1
ATOM 2513 N N . LYS B 1 103 ? -3.17 28.906 9.07 1 96.81 103 LYS B N 1
ATOM 2514 C CA . LYS B 1 103 ? -3.891 30.125 8.742 1 96.81 103 LYS B CA 1
ATOM 2515 C C . LYS B 1 103 ? -3.008 31.359 8.945 1 96.81 103 LYS B C 1
ATOM 2517 O O . LYS B 1 103 ? -3.248 32.406 8.344 1 96.81 103 LYS B O 1
ATOM 2522 N N . HIS B 1 104 ? -1.939 31.188 9.727 1 96.56 104 HIS B N 1
ATOM 2523 C CA . HIS B 1 104 ? -1.279 32.406 10.18 1 96.56 104 HIS B CA 1
ATOM 2524 C C . HIS B 1 104 ? 0.211 32.375 9.852 1 96.56 104 HIS B C 1
ATOM 2526 O O . HIS B 1 104 ? 0.89 33.406 9.945 1 96.56 104 HIS B O 1
ATOM 2532 N N . GLU B 1 105 ? 0.764 31.219 9.516 1 96.75 105 GLU B N 1
ATOM 2533 C CA . GLU B 1 105 ? 2.195 31.094 9.266 1 96.75 105 GLU B CA 1
ATOM 2534 C C . GLU B 1 105 ? 2.469 30.781 7.793 1 96.75 105 GLU B C 1
ATOM 2536 O O . GLU B 1 105 ? 1.562 30.391 7.055 1 96.75 105 GLU B O 1
ATOM 2541 N N . SER B 1 106 ? 3.697 30.984 7.406 1 94.19 106 SER B N 1
ATOM 2542 C CA . SER B 1 106 ? 4.117 30.609 6.059 1 94.19 106 SER B CA 1
ATOM 2543 C C . SER B 1 106 ? 4.074 29.109 5.859 1 94.19 106 SER B C 1
ATOM 2545 O O . SER B 1 106 ? 4.109 28.344 6.824 1 94.19 106 SER B O 1
ATOM 2547 N N . GLU B 1 107 ? 3.986 28.688 4.594 1 90.75 107 GLU B N 1
ATOM 2548 C CA . GLU B 1 107 ? 3.994 27.266 4.262 1 90.75 107 GLU B CA 1
ATOM 2549 C C . GLU B 1 107 ? 5.262 26.578 4.773 1 90.75 107 GLU B C 1
ATOM 2551 O O . GLU B 1 107 ? 5.207 25.469 5.289 1 90.75 107 GLU B O 1
ATOM 2556 N N . ASP B 1 108 ? 6.352 27.219 4.66 1 89.62 108 ASP B N 1
ATOM 2557 C CA . ASP B 1 108 ? 7.637 26.672 5.086 1 89.62 108 ASP B CA 1
ATOM 2558 C C . ASP B 1 108 ? 7.637 26.375 6.582 1 89.62 108 ASP B C 1
ATOM 2560 O O . ASP B 1 108 ? 8.141 25.328 7.016 1 89.62 108 ASP B O 1
ATOM 2564 N N . ARG B 1 109 ? 7.125 27.312 7.305 1 89.94 109 ARG B N 1
ATOM 2565 C CA . ARG B 1 109 ? 7.055 27.109 8.75 1 89.94 109 ARG B CA 1
ATOM 2566 C C . ARG B 1 109 ? 6.039 26.031 9.109 1 89.94 109 ARG B C 1
ATOM 2568 O O . ARG B 1 109 ? 6.301 25.188 9.969 1 89.94 109 ARG B O 1
ATOM 2575 N N . TYR B 1 110 ? 4.93 26.078 8.453 1 93.44 110 TYR B N 1
ATOM 2576 C CA . TYR B 1 110 ? 3.854 25.125 8.719 1 93.44 110 TYR B CA 1
ATOM 2577 C C . TYR B 1 110 ? 4.324 23.703 8.508 1 93.44 110 TYR B C 1
ATOM 2579 O O . TYR B 1 110 ? 4.129 22.844 9.375 1 93.44 110 TYR B O 1
ATOM 2587 N N . VAL B 1 111 ? 4.969 23.438 7.438 1 89.94 111 VAL B N 1
ATOM 2588 C CA . VAL B 1 111 ? 5.387 22.078 7.082 1 89.94 111 VAL B CA 1
ATOM 2589 C C . VAL B 1 111 ? 6.344 21.531 8.141 1 89.94 111 VAL B C 1
ATOM 2591 O O . VAL B 1 111 ? 6.32 20.344 8.453 1 89.94 111 VAL B O 1
ATOM 2594 N N . GLN B 1 112 ? 7.055 22.344 8.734 1 88.06 112 GLN B N 1
ATOM 2595 C CA . GLN B 1 112 ? 7.984 21.953 9.789 1 88.06 112 GLN B CA 1
ATOM 2596 C C . GLN B 1 112 ? 7.242 21.594 11.07 1 88.06 112 GLN B C 1
ATOM 2598 O O . GLN B 1 112 ? 7.723 20.781 11.867 1 88.06 112 GLN B O 1
ATOM 2603 N N . CYS B 1 113 ? 6.129 22.141 11.227 1 85.75 113 CYS B N 1
ATOM 2604 C CA . CYS B 1 113 ? 5.32 21.844 12.406 1 85.75 113 CYS B CA 1
ATOM 2605 C C . CYS B 1 113 ? 4.645 20.484 12.273 1 85.75 113 CYS B C 1
ATOM 2607 O O . CYS B 1 113 ? 4.527 19.734 13.25 1 85.75 113 CYS B O 1
ATOM 2609 N N . VAL B 1 114 ? 4.141 20.078 11.141 1 81.44 114 VAL B N 1
ATOM 2610 C CA . VAL B 1 114 ? 3.393 18.859 10.883 1 81.44 114 VAL B CA 1
ATOM 2611 C C . VAL B 1 114 ? 4.301 17.641 11.078 1 81.44 114 VAL B C 1
ATOM 2613 O O . VAL B 1 114 ? 3.887 16.641 11.656 1 81.44 114 VAL B O 1
ATOM 2616 N N . ALA B 1 115 ? 5.359 17.734 10.57 1 67.12 115 ALA B N 1
ATOM 2617 C CA . ALA B 1 115 ? 6.309 16.625 10.562 1 67.12 115 ALA B CA 1
ATOM 2618 C C . ALA B 1 115 ? 7.074 16.547 11.883 1 67.12 115 ALA B C 1
ATOM 2620 O O . ALA B 1 115 ? 8.273 16.25 11.898 1 67.12 115 ALA B O 1
ATOM 2621 N N . LYS B 1 116 ? 6.406 16.906 12.812 1 72.88 116 LYS B N 1
ATOM 2622 C CA . LYS B 1 116 ? 7.109 16.828 14.094 1 72.88 116 LYS B CA 1
ATOM 2623 C C . LYS B 1 116 ? 7.059 15.422 14.664 1 72.88 116 LYS B C 1
ATOM 2625 O O . LYS B 1 116 ? 6.109 14.672 14.414 1 72.88 116 LYS B O 1
ATOM 2630 N N . GLU B 1 117 ? 8.148 14.977 15.312 1 87.44 117 GLU B N 1
ATOM 2631 C CA . GLU B 1 117 ? 8.484 13.641 15.797 1 87.44 117 GLU B CA 1
ATOM 2632 C C . GLU B 1 117 ? 7.863 13.375 17.172 1 87.44 117 GLU B C 1
ATOM 2634 O O . GLU B 1 117 ? 8.102 12.328 17.781 1 87.44 117 GLU B O 1
ATOM 2639 N N . ALA B 1 118 ? 6.973 14.273 17.562 1 90.25 118 ALA B N 1
ATOM 2640 C CA . ALA B 1 118 ? 6.484 14.211 18.938 1 90.25 118 ALA B CA 1
ATOM 2641 C C . ALA B 1 118 ? 5.754 12.891 19.203 1 90.25 118 ALA B C 1
ATOM 2643 O O . ALA B 1 118 ? 6.051 12.195 20.172 1 90.25 118 ALA B O 1
ATOM 2644 N N . TYR B 1 119 ? 4.875 12.547 18.328 1 94.5 119 TYR B N 1
ATOM 2645 C CA . TYR B 1 119 ? 4.008 11.398 18.578 1 94.5 119 TYR B CA 1
ATOM 2646 C C . TYR B 1 119 ? 4.676 10.109 18.109 1 94.5 119 TYR B C 1
ATOM 2648 O O . TYR B 1 119 ? 4.852 9.172 18.891 1 94.5 119 TYR B O 1
ATOM 2656 N N . TRP B 1 120 ? 5.215 9.977 16.984 1 95.44 120 TRP B N 1
ATOM 2657 C CA . TRP B 1 120 ? 5.625 8.727 16.359 1 95.44 120 TRP B CA 1
ATOM 2658 C C . TRP B 1 120 ? 7.117 8.484 16.562 1 95.44 120 TRP B C 1
ATOM 2660 O O . TRP B 1 120 ? 7.66 7.484 16.078 1 95.44 120 TRP B O 1
ATOM 2670 N N . PHE B 1 121 ? 7.809 9.305 17.219 1 93.81 121 PHE B N 1
ATOM 2671 C CA . PHE B 1 121 ? 9.219 9.055 17.516 1 93.81 121 PHE B CA 1
ATOM 2672 C C . PHE B 1 121 ? 9.523 9.32 18.984 1 93.81 121 PHE B C 1
ATOM 2674 O O . PHE B 1 121 ? 10.055 8.453 19.672 1 93.81 121 PHE B O 1
ATOM 2681 N N . ASN B 1 122 ? 9.016 10.438 19.484 1 94.81 122 ASN B N 1
ATOM 2682 C CA . ASN B 1 122 ? 9.328 10.82 20.859 1 94.81 122 ASN B CA 1
ATOM 2683 C C . ASN B 1 122 ? 8.32 10.242 21.844 1 94.81 122 ASN B C 1
ATOM 2685 O O . ASN B 1 122 ? 8.383 10.523 23.047 1 94.81 122 ASN B O 1
ATOM 2689 N N . ASN B 1 123 ? 7.348 9.531 21.375 1 95.56 123 ASN B N 1
ATOM 2690 C CA . ASN B 1 123 ? 6.379 8.828 22.203 1 95.56 123 ASN B CA 1
ATOM 2691 C C . ASN B 1 123 ? 5.656 9.781 23.156 1 95.56 123 ASN B C 1
ATOM 2693 O O . ASN B 1 123 ? 5.527 9.5 24.344 1 95.56 123 ASN B O 1
ATOM 2697 N N . GLN B 1 124 ? 5.301 10.938 22.672 1 95.44 124 GLN B N 1
ATOM 2698 C CA . GLN B 1 124 ? 4.59 11.922 23.484 1 95.44 124 GLN B CA 1
ATOM 2699 C C . GLN B 1 124 ? 3.09 11.891 23.188 1 95.44 124 GLN B C 1
ATOM 2701 O O . GLN B 1 124 ? 2.676 11.648 22.062 1 95.44 124 GLN B O 1
ATOM 2706 N N . ASN B 1 125 ? 2.275 12.188 24.219 1 96.38 125 ASN B N 1
ATOM 2707 C CA . ASN B 1 125 ? 0.821 12.227 24.125 1 96.38 125 ASN B CA 1
ATOM 2708 C C . ASN B 1 125 ? 0.337 13.555 23.547 1 96.38 125 ASN B C 1
ATOM 2710 O O . ASN B 1 125 ? 0.194 14.539 24.281 1 96.38 125 ASN B O 1
ATOM 2714 N N . ILE B 1 126 ? -0.04 13.578 22.312 1 95.5 126 ILE B N 1
ATOM 2715 C CA . ILE B 1 126 ? -0.32 14.812 21.594 1 95.5 126 ILE B CA 1
ATOM 2716 C C . ILE B 1 126 ? -1.762 15.242 21.859 1 95.5 126 ILE B C 1
ATOM 2718 O O . ILE B 1 126 ? -2.275 16.141 21.188 1 95.5 126 ILE B O 1
ATOM 2722 N N . SER B 1 127 ? -2.473 14.648 22.75 1 96.06 127 SER B N 1
ATOM 2723 C CA . SER B 1 127 ? -3.766 15.148 23.203 1 96.06 127 SER B CA 1
ATOM 2724 C C . SER B 1 127 ? -3.594 16.203 24.297 1 96.06 127 SER B C 1
ATOM 2726 O O . SER B 1 127 ? -4.547 16.906 24.641 1 96.06 127 SER B O 1
ATOM 2728 N N . GLN B 1 128 ? -2.373 16.375 24.766 1 96.5 128 GLN B N 1
ATOM 2729 C CA . GLN B 1 128 ? -2.094 17.266 25.891 1 96.5 128 GLN B CA 1
ATOM 2730 C C . GLN B 1 128 ? -1.589 18.609 25.391 1 96.5 128 GLN B C 1
ATOM 2732 O O . GLN B 1 128 ? -0.676 18.688 24.562 1 96.5 128 GLN B O 1
ATOM 2737 N N . LYS B 1 129 ? -2.125 19.656 25.969 1 97.19 129 LYS B N 1
ATOM 2738 C CA . LYS B 1 129 ? -1.793 21.031 25.594 1 97.19 129 LYS B CA 1
ATOM 2739 C C . LYS B 1 129 ? -0.293 21.281 25.719 1 97.19 129 LYS B C 1
ATOM 2741 O O . LYS B 1 129 ? 0.33 21.781 24.781 1 97.19 129 LYS B O 1
ATOM 2746 N N . GLU B 1 130 ? 0.259 20.906 26.812 1 97 130 GLU B N 1
ATOM 2747 C CA . GLU B 1 130 ? 1.662 21.203 27.078 1 97 130 GLU B CA 1
ATOM 2748 C C . GLU B 1 130 ? 2.576 20.516 26.062 1 97 130 GLU B C 1
ATOM 2750 O O . GLU B 1 130 ? 3.594 21.078 25.656 1 97 130 GLU B O 1
ATOM 2755 N N . VAL B 1 131 ? 2.242 19.281 25.703 1 96.62 131 VAL B N 1
ATOM 2756 C CA . VAL B 1 131 ? 3.012 18.531 24.719 1 96.62 131 VAL B CA 1
ATOM 2757 C C . VAL B 1 131 ? 2.945 19.219 23.359 1 96.62 131 VAL B C 1
ATOM 2759 O O . VAL B 1 131 ? 3.969 19.391 22.688 1 96.62 131 VAL B O 1
ATOM 2762 N N . LEU B 1 132 ? 1.776 19.672 22.984 1 97.38 132 LEU B N 1
ATOM 2763 C CA . LEU B 1 132 ? 1.577 20.328 21.688 1 97.38 132 LEU B CA 1
ATOM 2764 C C . LEU B 1 132 ? 2.344 21.641 21.609 1 97.38 132 LEU B C 1
ATOM 2766 O O . LEU B 1 132 ? 3.018 21.906 20.625 1 97.38 132 LEU B O 1
ATOM 2770 N N . ILE B 1 133 ? 2.248 22.422 22.656 1 97.06 133 ILE B N 1
ATOM 2771 C CA . ILE B 1 133 ? 2.936 23.703 22.719 1 97.06 133 ILE B CA 1
ATOM 2772 C C . ILE B 1 133 ? 4.441 23.484 22.609 1 97.06 133 ILE B C 1
ATOM 2774 O O . ILE B 1 133 ? 5.117 24.156 21.812 1 97.06 133 ILE B O 1
ATOM 2778 N N . ALA B 1 134 ? 4.941 22.547 23.344 1 96.12 134 ALA B N 1
ATOM 2779 C CA . ALA B 1 134 ? 6.371 22.25 23.344 1 96.12 134 ALA B CA 1
ATOM 2780 C C . ALA B 1 134 ? 6.832 21.797 21.953 1 96.12 134 ALA B C 1
ATOM 2782 O O . ALA B 1 134 ? 7.953 22.094 21.547 1 96.12 134 ALA B O 1
ATOM 2783 N N . ALA B 1 135 ? 6.035 21.094 21.25 1 95.62 135 ALA B N 1
ATOM 2784 C CA . ALA B 1 135 ? 6.387 20.516 19.953 1 95.62 135 ALA B CA 1
ATOM 2785 C C . ALA B 1 135 ? 6.512 21.609 18.891 1 95.62 135 ALA B C 1
ATOM 2787 O O . ALA B 1 135 ? 7.395 21.547 18.016 1 95.62 135 ALA B O 1
ATOM 2788 N N . VAL B 1 136 ? 5.688 22.672 18.953 1 96.88 136 VAL B N 1
ATOM 2789 C CA . VAL B 1 136 ? 5.641 23.594 17.828 1 96.88 136 VAL B CA 1
ATOM 2790 C C . VAL B 1 136 ? 6.445 24.844 18.172 1 96.88 136 VAL B C 1
ATOM 2792 O O . VAL B 1 136 ? 6.785 25.641 17.281 1 96.88 136 VAL B O 1
ATOM 2795 N N . THR B 1 137 ? 6.781 25.078 19.438 1 96.5 137 THR B N 1
ATOM 2796 C CA . THR B 1 137 ? 7.457 26.281 19.891 1 96.5 137 THR B CA 1
ATOM 2797 C C . THR B 1 137 ? 8.797 26.453 19.188 1 96.5 137 THR B C 1
ATOM 2799 O O . THR B 1 137 ? 9.102 27.547 18.688 1 96.5 137 THR B O 1
ATOM 2802 N N . PRO B 1 138 ? 9.602 25.391 19.016 1 94.56 138 PRO B N 1
ATOM 2803 C CA . PRO B 1 138 ? 10.891 25.562 18.344 1 94.56 138 PRO B CA 1
ATOM 2804 C C . PRO B 1 138 ? 10.742 26 16.891 1 94.56 138 PRO B C 1
ATOM 2806 O O . PRO B 1 138 ? 11.602 26.719 16.359 1 94.56 138 PRO B O 1
ATOM 2809 N N . VAL B 1 139 ? 9.703 25.641 16.25 1 93.56 139 VAL B N 1
ATOM 2810 C CA . VAL B 1 139 ? 9.484 25.969 14.852 1 93.56 139 VAL B CA 1
ATOM 2811 C C . VAL B 1 139 ? 8.945 27.391 14.734 1 93.56 139 VAL B C 1
ATOM 2813 O O . VAL B 1 139 ? 9.391 28.172 13.891 1 93.56 139 VAL B O 1
ATOM 2816 N N . LEU B 1 140 ? 8.031 27.719 15.641 1 95.94 140 LEU B N 1
ATOM 2817 C CA . LEU B 1 140 ? 7.379 29.016 15.602 1 95.94 140 LEU B CA 1
ATOM 2818 C C . LEU B 1 140 ? 8.289 30.109 16.156 1 95.94 140 LEU B C 1
ATOM 2820 O O . LEU B 1 140 ? 8.078 31.297 15.906 1 95.94 140 LEU B O 1
ATOM 2824 N N . GLY B 1 141 ? 9.25 29.734 16.969 1 94.69 141 GLY B N 1
ATOM 2825 C CA . GLY B 1 141 ? 10.227 30.656 17.531 1 94.69 141 GLY B CA 1
ATOM 2826 C C . GLY B 1 141 ? 9.711 31.422 18.734 1 94.69 141 GLY B C 1
ATOM 2827 O O . GLY B 1 141 ? 10.336 32.375 19.188 1 94.69 141 GLY B O 1
ATOM 2828 N N . SER B 1 142 ? 8.484 31.047 19.234 1 96.06 142 SER B N 1
ATOM 2829 C CA . SER B 1 142 ? 7.844 31.781 20.328 1 96.06 142 SER B CA 1
ATOM 2830 C C . SER B 1 142 ? 6.82 30.906 21.047 1 96.06 142 SER B C 1
ATOM 2832 O O . SER B 1 142 ? 5.855 30.438 20.438 1 96.06 142 SER B O 1
ATOM 2834 N N . GLU B 1 143 ? 7.07 30.734 22.328 1 96.81 143 GLU B N 1
ATOM 2835 C CA . GLU B 1 143 ? 6.078 30.016 23.125 1 96.81 143 GLU B CA 1
ATOM 2836 C C . GLU B 1 143 ? 4.762 30.797 23.188 1 96.81 143 GLU B C 1
ATOM 2838 O O . GLU B 1 143 ? 3.686 30.188 23.188 1 96.81 143 GLU B O 1
ATOM 2843 N N . ALA B 1 144 ? 4.863 32.062 23.281 1 97.62 144 ALA B N 1
ATOM 2844 C CA . ALA B 1 144 ? 3.672 32.906 23.312 1 97.62 144 ALA B CA 1
ATOM 2845 C C . ALA B 1 144 ? 2.828 32.688 22.062 1 97.62 144 ALA B C 1
ATOM 2847 O O . ALA B 1 144 ? 1.6 32.625 22.141 1 97.62 144 ALA B O 1
ATOM 2848 N N . LYS B 1 145 ? 3.471 32.625 20.969 1 96.88 145 LYS B N 1
ATOM 2849 C CA . LYS B 1 145 ? 2.773 32.375 19.703 1 96.88 145 LYS B CA 1
ATOM 2850 C C . LYS B 1 145 ? 2.111 31 19.703 1 96.88 145 LYS B C 1
ATOM 2852 O O . LYS B 1 145 ? 0.967 30.859 19.281 1 96.88 145 LYS B O 1
ATOM 2857 N N . ALA B 1 146 ? 2.836 30.047 20.156 1 97.62 146 ALA B N 1
ATOM 2858 C CA . ALA B 1 146 ? 2.295 28.703 20.25 1 97.62 146 ALA B CA 1
ATOM 2859 C C . ALA B 1 146 ? 1.04 28.672 21.109 1 97.62 146 ALA B C 1
ATOM 2861 O O . ALA B 1 146 ? 0.046 28.031 20.75 1 97.62 146 ALA B O 1
ATOM 2862 N N . GLU B 1 147 ? 1.094 29.312 22.219 1 98.12 147 GLU B N 1
ATOM 2863 C CA . GLU B 1 147 ? -0.047 29.391 23.125 1 98.12 147 GLU B CA 1
ATOM 2864 C C . GLU B 1 147 ? -1.232 30.094 22.469 1 98.12 147 GLU B C 1
ATOM 2866 O O . GLU B 1 147 ? -2.379 29.672 22.641 1 98.12 147 GLU B O 1
ATOM 2871 N N . GLN B 1 148 ? -0.936 31.141 21.812 1 98.19 148 GLN B N 1
ATOM 2872 C CA . GLN B 1 148 ? -1.985 31.875 21.109 1 98.19 148 GLN B CA 1
ATOM 2873 C C . GLN B 1 148 ? -2.688 30.969 20.094 1 98.19 148 GLN B C 1
ATOM 2875 O O . GLN B 1 148 ? -3.92 30.938 20.031 1 98.19 148 GLN B O 1
ATOM 2880 N N . TYR B 1 149 ? -1.922 30.281 19.281 1 98.19 149 TYR B N 1
ATOM 2881 C CA . TYR B 1 149 ? -2.506 29.391 18.297 1 98.19 149 TYR B CA 1
ATOM 2882 C C . TYR B 1 149 ? -3.283 28.266 18.969 1 98.19 149 TYR B C 1
ATOM 2884 O O . TYR B 1 149 ? -4.316 27.828 18.453 1 98.19 149 TYR B O 1
ATOM 2892 N N . TYR B 1 150 ? -2.77 27.75 20.062 1 98.25 150 TYR B N 1
ATOM 2893 C CA . TYR B 1 150 ? -3.508 26.703 20.781 1 98.25 150 TYR B CA 1
ATOM 2894 C C . TYR B 1 150 ? -4.863 27.219 21.25 1 98.25 150 TYR B C 1
ATOM 2896 O O . TYR B 1 150 ? -5.863 26.5 21.172 1 98.25 150 TYR B O 1
ATOM 2904 N N . GLU B 1 151 ? -4.922 28.406 21.781 1 98.25 151 GLU B N 1
ATOM 2905 C CA . GLU B 1 151 ? -6.191 28.984 22.203 1 98.25 151 GLU B CA 1
ATOM 2906 C C . GLU B 1 151 ? -7.18 29.062 21.047 1 98.25 151 GLU B C 1
ATOM 2908 O O . GLU B 1 151 ? -8.383 28.906 21.234 1 98.25 151 GLU B O 1
ATOM 2913 N N . MET B 1 152 ? -6.684 29.25 19.891 1 98.31 152 MET B N 1
ATOM 2914 C CA . MET B 1 152 ? -7.516 29.375 18.688 1 98.31 152 MET B CA 1
ATOM 2915 C C . MET B 1 152 ? -8.156 28.031 18.328 1 98.31 152 MET B C 1
ATOM 2917 O O . MET B 1 152 ? -9.086 27.984 17.531 1 98.31 152 MET B O 1
ATOM 2921 N N . THR B 1 153 ? -7.691 26.922 18.906 1 98.12 153 THR B N 1
ATOM 2922 C CA . THR B 1 153 ? -8.234 25.609 18.594 1 98.12 153 THR B CA 1
ATOM 2923 C C . THR B 1 153 ? -9.695 25.516 19.031 1 98.12 153 THR B C 1
ATOM 2925 O O . THR B 1 153 ? -10.43 24.641 18.562 1 98.12 153 THR B O 1
ATOM 2928 N N . SER B 1 154 ? -10.156 26.391 19.906 1 97.88 154 SER B N 1
ATOM 2929 C CA . SER B 1 154 ? -11.531 26.406 20.391 1 97.88 154 SER B CA 1
ATOM 2930 C C . SER B 1 154 ? -12.391 27.375 19.578 1 97.88 154 SER B C 1
ATOM 2932 O O . SER B 1 154 ? -13.609 27.422 19.75 1 97.88 154 SER B O 1
ATOM 2934 N N . ASP B 1 155 ? -11.75 28.109 18.688 1 98.19 155 ASP B N 1
ATOM 2935 C CA . ASP B 1 155 ? -12.484 29.047 17.844 1 98.19 155 ASP B CA 1
ATOM 2936 C C . ASP B 1 155 ? -13.367 28.297 16.844 1 98.19 155 ASP B C 1
ATOM 2938 O O . ASP B 1 155 ? -12.969 27.266 16.312 1 98.19 155 ASP B O 1
ATOM 2942 N N . LYS B 1 156 ? -14.555 28.875 16.562 1 98.12 156 LYS B N 1
ATOM 2943 C CA . LYS B 1 156 ? -15.523 28.266 15.641 1 98.12 156 LYS B CA 1
ATOM 2944 C C . LYS B 1 156 ? -14.93 28.109 14.242 1 98.12 156 LYS B C 1
ATOM 2946 O O . LYS B 1 156 ? -15.164 27.109 13.57 1 98.12 156 LYS B O 1
ATOM 2951 N N . ASP B 1 157 ? -14.211 29.047 13.805 1 98.19 157 ASP B N 1
ATOM 2952 C CA . ASP B 1 157 ? -13.672 29.031 12.445 1 98.19 157 ASP B CA 1
ATOM 2953 C C . ASP B 1 157 ? -12.625 27.922 12.289 1 98.19 157 ASP B C 1
ATOM 2955 O O . ASP B 1 157 ? -12.539 27.281 11.234 1 98.19 157 ASP B O 1
ATOM 2959 N N . VAL B 1 158 ? -11.75 27.75 13.328 1 98.56 158 VAL B N 1
ATOM 2960 C CA . VAL B 1 158 ? -10.742 26.688 13.297 1 98.56 158 VAL B CA 1
ATOM 2961 C C . VAL B 1 158 ? -11.43 25.328 13.305 1 98.56 158 VAL B C 1
ATOM 2963 O O . VAL B 1 158 ? -11.086 24.453 12.508 1 98.56 158 VAL B O 1
ATOM 2966 N N . LYS B 1 159 ? -12.406 25.141 14.18 1 98.56 159 LYS B N 1
ATOM 2967 C CA . LYS B 1 159 ? -13.18 23.891 14.234 1 98.56 159 LYS B CA 1
ATOM 2968 C C . LYS B 1 159 ? -13.852 23.609 12.898 1 98.56 159 LYS B C 1
ATOM 2970 O O . LYS B 1 159 ? -13.781 22.484 12.383 1 98.56 159 LYS B O 1
ATOM 2975 N N . GLN B 1 160 ? -14.438 24.625 12.328 1 98.62 160 GLN B N 1
ATOM 2976 C CA . GLN B 1 160 ? -15.164 24.469 11.07 1 98.62 160 GLN B CA 1
ATOM 2977 C C . GLN B 1 160 ? -14.219 24.141 9.93 1 98.62 160 GLN B C 1
ATOM 2979 O O . GLN B 1 160 ? -14.555 23.344 9.039 1 98.62 160 GLN B O 1
ATOM 2984 N N . GLU B 1 161 ? -13.062 24.734 9.93 1 98.62 161 GLU B N 1
ATOM 2985 C CA . GLU B 1 161 ? -12.094 24.469 8.883 1 98.62 161 GLU B CA 1
ATOM 2986 C C . GLU B 1 161 ? -11.664 23 8.891 1 98.62 161 GLU B C 1
ATOM 2988 O O . GLU B 1 161 ? -11.547 22.375 7.836 1 98.62 161 GLU B O 1
ATOM 2993 N N . LEU B 1 162 ? -11.391 22.453 10.055 1 98.69 162 LEU B N 1
ATOM 2994 C CA . LEU B 1 162 ? -11.039 21.047 10.141 1 98.69 162 LEU B CA 1
ATOM 2995 C C . LEU B 1 162 ? -12.172 20.172 9.633 1 98.69 162 LEU B C 1
ATOM 2997 O O . LEU B 1 162 ? -11.938 19.188 8.922 1 98.69 162 LEU B O 1
ATOM 3001 N N . ILE B 1 163 ? -13.414 20.516 9.977 1 98.56 163 ILE B N 1
ATOM 3002 C CA . ILE B 1 163 ? -14.594 19.797 9.516 1 98.56 163 ILE B CA 1
ATOM 3003 C C . ILE B 1 163 ? -14.695 19.891 7.992 1 98.56 163 ILE B C 1
ATOM 3005 O O . ILE B 1 163 ? -14.898 18.875 7.312 1 98.56 163 ILE B O 1
ATOM 3009 N N . ASP B 1 164 ? -14.508 21.094 7.469 1 98.75 164 ASP B N 1
ATOM 3010 C CA . ASP B 1 164 ? -14.586 21.312 6.031 1 98.75 164 ASP B CA 1
ATOM 3011 C C . ASP B 1 164 ? -13.508 20.516 5.293 1 98.75 164 ASP B C 1
ATOM 3013 O O . ASP B 1 164 ? -13.781 19.906 4.262 1 98.75 164 ASP B O 1
ATOM 3017 N N . ASN B 1 165 ? -12.273 20.609 5.809 1 98.69 165 ASN B N 1
ATOM 3018 C CA . ASN B 1 165 ? -11.195 19.812 5.234 1 98.69 165 ASN B CA 1
ATOM 3019 C C . ASN B 1 165 ? -11.562 18.328 5.18 1 98.69 165 ASN B C 1
ATOM 3021 O O . ASN B 1 165 ? -11.336 17.672 4.164 1 98.69 165 ASN B O 1
ATOM 3025 N N . THR B 1 166 ? -12.117 17.844 6.262 1 98.69 166 THR B N 1
ATOM 3026 C CA . THR B 1 166 ? -12.477 16.438 6.383 1 98.69 166 THR B CA 1
ATOM 3027 C C . THR B 1 166 ? -13.578 16.062 5.391 1 98.69 166 THR B C 1
ATOM 3029 O O . THR B 1 166 ? -13.477 15.062 4.688 1 98.69 166 THR B O 1
ATOM 3032 N N . ASN B 1 167 ? -14.555 16.922 5.289 1 98.38 167 ASN B N 1
ATOM 3033 C CA . ASN B 1 167 ? -15.648 16.688 4.352 1 98.38 167 ASN B CA 1
ATOM 3034 C C . ASN B 1 167 ? -15.172 16.719 2.904 1 98.38 167 ASN B C 1
ATOM 3036 O O . ASN B 1 167 ? -15.609 15.922 2.076 1 98.38 167 ASN B O 1
ATOM 3040 N N . GLN B 1 168 ? -14.297 17.656 2.605 1 98.25 168 GLN B N 1
ATOM 3041 C CA . GLN B 1 168 ? -13.727 17.734 1.265 1 98.25 168 GLN B CA 1
ATOM 3042 C C . GLN B 1 168 ? -12.969 16.453 0.911 1 98.25 168 GLN B C 1
ATOM 3044 O O . GLN B 1 168 ? -13.039 15.977 -0.222 1 98.25 168 GLN B O 1
ATOM 3049 N N . ALA B 1 169 ? -12.195 15.961 1.861 1 98.31 169 ALA B N 1
ATOM 3050 C CA . ALA B 1 169 ? -11.477 14.711 1.646 1 98.31 169 ALA B CA 1
ATOM 3051 C C . ALA B 1 169 ? -12.438 13.562 1.349 1 98.31 169 ALA B C 1
ATOM 3053 O O . ALA B 1 169 ? -12.219 12.789 0.414 1 98.31 169 ALA B O 1
ATOM 3054 N N . ILE B 1 170 ? -13.492 13.461 2.125 1 96.62 170 ILE B N 1
ATOM 3055 C CA . ILE B 1 170 ? -14.5 12.422 1.95 1 96.62 170 ILE B CA 1
ATOM 3056 C C . ILE B 1 170 ? -15.148 12.555 0.575 1 96.62 170 ILE B C 1
ATOM 3058 O O . ILE B 1 170 ? -15.312 11.562 -0.141 1 96.62 170 ILE B O 1
ATOM 3062 N N . GLU B 1 171 ? -15.477 13.773 0.191 1 96.19 171 GLU B N 1
ATOM 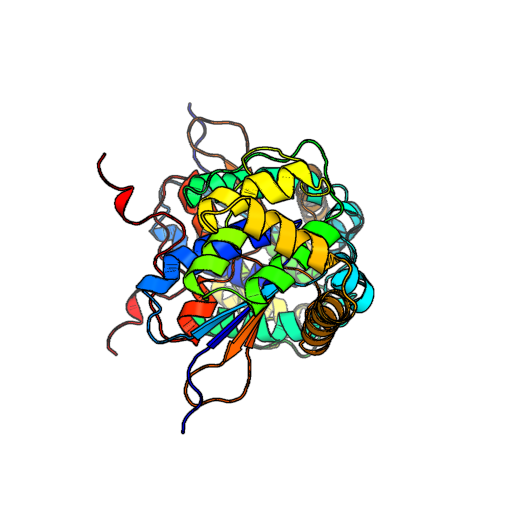3063 C CA . GLU B 1 171 ? -16.094 14.031 -1.105 1 96.19 171 GLU B CA 1
ATOM 3064 C C . GLU B 1 171 ? -15.164 13.648 -2.25 1 96.19 171 GLU B C 1
ATOM 3066 O O . GLU B 1 171 ? -15.617 13.195 -3.303 1 96.19 171 GLU B O 1
ATOM 3071 N N . ALA B 1 172 ? -13.906 13.789 -2.01 1 95.44 172 ALA B N 1
ATOM 3072 C CA . ALA B 1 172 ? -12.906 13.445 -3.018 1 95.44 172 ALA B CA 1
ATOM 3073 C C . ALA B 1 172 ? -12.695 11.938 -3.084 1 95.44 172 ALA B C 1
ATOM 3075 O O . ALA B 1 172 ? -11.977 11.438 -3.959 1 95.44 172 ALA B O 1
ATOM 3076 N N . GLY B 1 173 ? -13.266 11.203 -2.115 1 95.06 173 GLY B N 1
ATOM 3077 C CA . GLY B 1 173 ? -13.211 9.75 -2.166 1 95.06 173 GLY B CA 1
ATOM 3078 C C . GLY B 1 173 ? -12.32 9.148 -1.097 1 95.06 173 GLY B C 1
ATOM 3079 O O . GLY B 1 173 ? -12.086 7.938 -1.088 1 95.06 173 GLY B O 1
ATOM 3080 N N . ALA B 1 174 ? -11.82 9.914 -0.162 1 96.88 174 ALA B N 1
ATOM 3081 C CA . ALA B 1 174 ? -10.906 9.422 0.862 1 96.88 174 ALA B CA 1
ATOM 3082 C C . ALA B 1 174 ? -11.594 8.43 1.791 1 96.88 174 ALA B C 1
ATOM 3084 O O . ALA B 1 174 ? -12.742 8.641 2.188 1 96.88 174 ALA B O 1
ATOM 3085 N N . PHE B 1 175 ? -10.93 7.391 2.115 1 95.38 175 PHE B N 1
ATOM 3086 C CA . PHE B 1 175 ? -11.422 6.391 3.055 1 95.38 175 PHE B CA 1
ATOM 3087 C C . PHE B 1 175 ? -10.398 6.121 4.148 1 95.38 175 PHE B C 1
ATOM 3089 O O . PHE B 1 175 ? -10.555 5.188 4.938 1 95.38 175 PHE B O 1
ATOM 3096 N N . GLY B 1 176 ? -9.391 6.867 4.168 1 95.44 176 GLY B N 1
ATOM 3097 C CA . GLY B 1 176 ? -8.305 6.797 5.141 1 95.44 176 GLY B CA 1
ATOM 3098 C C . GLY B 1 176 ? -7.285 7.91 4.977 1 95.44 176 GLY B C 1
ATOM 3099 O O . GLY B 1 176 ? -7.508 8.859 4.223 1 95.44 176 GLY B O 1
ATOM 3100 N N . ALA B 1 177 ? -6.199 7.801 5.707 1 96.19 177 ALA B N 1
ATOM 3101 C CA . ALA B 1 177 ? -5.102 8.766 5.645 1 96.19 177 ALA B CA 1
ATOM 3102 C C . ALA B 1 177 ? -3.75 8.055 5.652 1 96.19 177 ALA B C 1
ATOM 3104 O O . ALA B 1 177 ? -3.582 7.031 6.316 1 96.19 177 ALA B O 1
ATOM 3105 N N . PRO B 1 178 ? -2.844 8.594 4.879 1 97.81 178 PRO B N 1
ATOM 3106 C CA . PRO B 1 178 ? -2.945 9.789 4.047 1 97.81 178 PRO B CA 1
ATOM 3107 C C . PRO B 1 178 ? -3.666 9.539 2.727 1 97.81 178 PRO B C 1
ATOM 3109 O O . PRO B 1 178 ? -3.658 8.414 2.221 1 97.81 178 PRO B O 1
ATOM 3112 N N . THR B 1 179 ? -4.324 10.453 2.275 1 98.56 179 THR B N 1
ATOM 3113 C CA . THR B 1 179 ? -4.887 10.484 0.93 1 98.56 179 THR B CA 1
ATOM 3114 C C . THR B 1 179 ? -4.352 11.68 0.146 1 98.56 179 THR B C 1
ATOM 3116 O O . THR B 1 179 ? -4.254 12.789 0.682 1 98.56 179 THR B O 1
ATOM 3119 N N . PHE B 1 180 ? -4.02 11.508 -1.101 1 98.56 180 PHE B N 1
ATOM 3120 C CA . PHE B 1 180 ? -3.482 12.547 -1.972 1 98.56 180 PHE B CA 1
ATOM 3121 C C . PHE B 1 180 ? -4.414 12.797 -3.152 1 98.56 180 PHE B C 1
ATOM 3123 O O . PHE B 1 180 ? -4.883 11.852 -3.789 1 98.56 180 PHE B O 1
ATOM 3130 N N . ILE B 1 181 ? -4.707 13.953 -3.402 1 98.06 181 ILE B N 1
ATOM 3131 C CA . ILE B 1 181 ? -5.328 14.375 -4.652 1 98.06 181 ILE B CA 1
ATOM 3132 C C . ILE B 1 181 ? -4.293 15.07 -5.539 1 98.06 181 ILE B C 1
ATOM 3134 O O . ILE B 1 181 ? -3.768 16.125 -5.184 1 98.06 181 ILE B O 1
ATOM 3138 N N . VAL B 1 182 ? -3.996 14.484 -6.672 1 97.56 182 VAL B N 1
ATOM 3139 C CA . VAL B 1 182 ? -2.908 14.914 -7.547 1 97.56 182 VAL B CA 1
ATOM 3140 C C . VAL B 1 182 ? -3.475 15.43 -8.867 1 97.56 182 VAL B C 1
ATOM 3142 O O . VAL B 1 182 ? -4.273 14.75 -9.516 1 97.56 182 VAL B O 1
ATOM 3145 N N . THR B 1 183 ? -3.105 16.594 -9.188 1 95.81 183 THR B N 1
ATOM 3146 C CA . THR B 1 183 ? -3.422 17.172 -10.484 1 95.81 183 THR B CA 1
ATOM 3147 C C . THR B 1 183 ? -2.154 17.359 -11.312 1 95.81 183 THR B C 1
ATOM 3149 O O . THR B 1 183 ? -1.147 17.875 -10.812 1 95.81 183 THR B O 1
ATOM 3152 N N . THR B 1 184 ? -2.234 16.859 -12.523 1 94.5 184 THR B N 1
ATOM 3153 C CA . THR B 1 184 ? -1.098 17.016 -13.422 1 94.5 184 THR B CA 1
ATOM 3154 C C . THR B 1 184 ? -1.216 18.297 -14.227 1 94.5 184 THR B C 1
ATOM 3156 O O . THR B 1 184 ? -2.318 18.828 -14.414 1 94.5 184 THR B O 1
ATOM 3159 N N . ALA B 1 185 ? -0.035 18.734 -14.648 1 91.38 185 ALA B N 1
ATOM 3160 C CA . ALA B 1 185 ? -0.042 19.938 -15.461 1 91.38 185 ALA B CA 1
ATOM 3161 C C . ALA B 1 185 ? -0.819 19.734 -16.75 1 91.38 185 ALA B C 1
ATOM 3163 O O . ALA B 1 185 ? -0.629 18.719 -17.438 1 91.38 185 ALA B O 1
ATOM 3164 N N . GLY B 1 186 ? -1.747 20.578 -17.062 1 87.12 186 GLY B N 1
ATOM 3165 C CA . GLY B 1 186 ? -2.475 20.516 -18.312 1 87.12 186 GLY B CA 1
ATOM 3166 C C . GLY B 1 186 ? -3.738 19.688 -18.234 1 87.12 186 GLY B C 1
ATOM 3167 O O . GLY B 1 186 ? -4.473 19.562 -19.219 1 87.12 186 GLY B O 1
ATOM 3168 N N . SER B 1 187 ? -4.012 19.016 -17.109 1 84.94 187 SER B N 1
ATOM 3169 C CA . SER B 1 187 ? -5.219 18.219 -16.922 1 84.94 187 SER B CA 1
ATOM 3170 C C . SER B 1 187 ? -5.945 18.625 -15.641 1 84.94 187 SER B C 1
ATOM 3172 O O . SER B 1 187 ? -5.309 18.922 -14.625 1 84.94 187 SER B O 1
ATOM 3174 N N . ASP B 1 188 ? -7.238 18.625 -15.773 1 82.12 188 ASP B N 1
ATOM 3175 C CA . ASP B 1 188 ? -8.031 18.953 -14.594 1 82.12 188 ASP B CA 1
ATOM 3176 C C . ASP B 1 188 ? -8.57 17.703 -13.922 1 82.12 188 ASP B C 1
ATOM 3178 O O . ASP B 1 1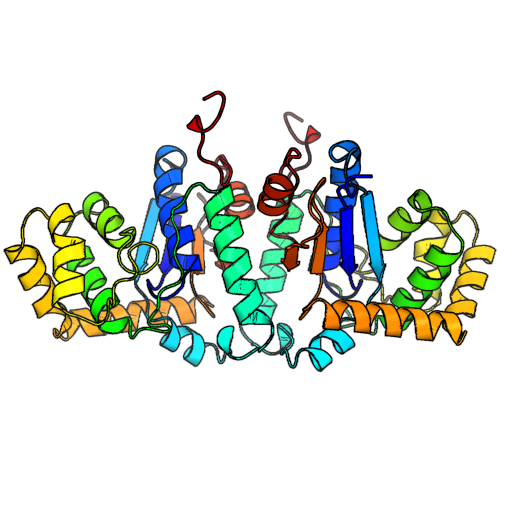88 ? -9.281 17.781 -12.922 1 82.12 188 ASP B O 1
ATOM 3182 N N . GLU B 1 189 ? -8.289 16.641 -14.453 1 89.12 189 GLU B N 1
ATOM 3183 C CA . GLU B 1 189 ? -8.766 15.406 -13.852 1 89.12 189 GLU B CA 1
ATOM 3184 C C . GLU B 1 189 ? -7.832 14.938 -12.734 1 89.12 189 GLU B C 1
ATOM 3186 O O . GLU B 1 189 ? -6.672 14.609 -12.992 1 89.12 189 GLU B O 1
ATOM 3191 N N . PRO B 1 190 ? -8.352 14.922 -11.562 1 94.38 190 PRO B N 1
ATOM 3192 C CA . PRO B 1 190 ? -7.465 14.57 -10.453 1 94.38 190 PRO B CA 1
ATOM 3193 C C . PRO B 1 190 ? -7.262 13.062 -10.32 1 94.38 190 PRO B C 1
ATOM 3195 O O . PRO B 1 190 ? -8.109 12.281 -10.766 1 94.38 190 PRO B O 1
ATOM 3198 N N . HIS B 1 191 ? -6.125 12.719 -9.828 1 96.19 191 HIS B N 1
ATOM 3199 C CA . HIS B 1 191 ? -5.805 11.359 -9.406 1 96.19 191 HIS B CA 1
ATOM 3200 C C . HIS B 1 191 ? -5.766 11.242 -7.891 1 96.19 191 HIS B C 1
ATOM 3202 O O . HIS B 1 191 ? -5.098 12.031 -7.219 1 96.19 191 HIS B O 1
ATOM 3208 N N . MET B 1 192 ? -6.473 10.312 -7.387 1 97.44 192 MET B N 1
ATOM 3209 C CA . MET B 1 192 ? -6.414 10.07 -5.949 1 97.44 192 MET B CA 1
ATOM 3210 C C . MET B 1 192 ? -5.453 8.93 -5.625 1 97.44 192 MET B C 1
ATOM 3212 O O . MET B 1 192 ? -5.461 7.898 -6.301 1 97.44 192 MET B O 1
ATOM 3216 N N . PHE B 1 193 ? -4.625 9.156 -4.719 1 98.06 193 PHE B N 1
ATOM 3217 C CA . PHE B 1 193 ? -3.742 8.133 -4.176 1 98.06 193 PHE B CA 1
ATOM 3218 C C . PHE B 1 193 ? -4.008 7.926 -2.689 1 98.06 193 PHE B C 1
ATOM 3220 O O . PHE B 1 193 ? -4.34 8.875 -1.975 1 98.06 193 PHE B O 1
ATOM 3227 N N . PHE B 1 194 ? -3.854 6.738 -2.25 1 96.81 194 PHE B N 1
ATOM 3228 C CA . PHE B 1 194 ? -4.035 6.402 -0.843 1 96.81 194 PHE B CA 1
ATOM 3229 C C . PHE B 1 194 ? -2.816 5.664 -0.302 1 96.81 194 PHE B C 1
ATOM 3231 O O . PHE B 1 194 ? -2.32 4.727 -0.933 1 96.81 194 PHE B O 1
ATOM 3238 N N . GLY B 1 195 ? -2.371 6.117 0.904 1 95.44 195 GLY B N 1
ATOM 3239 C CA . GLY B 1 195 ? -1.25 5.465 1.562 1 95.44 195 GLY B CA 1
ATOM 3240 C C . GLY B 1 195 ? 0.086 6.113 1.249 1 95.44 195 GLY B C 1
ATOM 3241 O O . GLY B 1 195 ? 0.182 6.941 0.341 1 95.44 195 GLY B O 1
ATOM 3242 N N . SER B 1 196 ? 1.109 5.777 2 1 95.75 196 SER B N 1
ATOM 3243 C CA . SER B 1 196 ? 2.436 6.359 1.824 1 95.75 196 SER B CA 1
ATOM 3244 C C . SER B 1 196 ? 3.314 5.477 0.945 1 95.75 196 SER B C 1
ATOM 3246 O O . SER B 1 196 ? 4.539 5.621 0.933 1 95.75 196 SER B O 1
ATOM 3248 N N . ASP B 1 197 ? 2.729 4.582 0.217 1 96.06 197 ASP B N 1
ATOM 3249 C CA . ASP B 1 197 ? 3.455 3.578 -0.553 1 96.06 197 ASP B CA 1
ATOM 3250 C C . ASP B 1 197 ? 3.262 3.789 -2.053 1 96.06 197 ASP B C 1
ATOM 3252 O O . ASP B 1 197 ? 3.535 2.891 -2.852 1 96.06 197 ASP B O 1
ATOM 3256 N N . ARG B 1 198 ? 2.742 4.961 -2.447 1 97.44 198 ARG B N 1
ATOM 3257 C CA . ARG B 1 198 ? 2.418 5.18 -3.852 1 97.44 198 ARG B CA 1
ATOM 3258 C C . ARG B 1 198 ? 3.266 6.305 -4.441 1 97.44 198 ARG B C 1
ATOM 3260 O O . ARG B 1 198 ? 2.951 6.832 -5.508 1 97.44 198 ARG B O 1
ATOM 3267 N N . PHE B 1 199 ? 4.309 6.688 -3.799 1 96.88 199 PHE B N 1
ATOM 3268 C CA . PHE B 1 199 ? 5.098 7.828 -4.246 1 96.88 199 PHE B CA 1
ATOM 3269 C C . PHE B 1 199 ? 5.719 7.555 -5.609 1 96.88 199 PHE B C 1
ATOM 3271 O O . PHE B 1 199 ? 5.863 8.469 -6.426 1 96.88 199 PHE B O 1
ATOM 3278 N N . GLU B 1 200 ? 6.105 6.309 -5.906 1 96.19 200 GLU B N 1
ATOM 3279 C CA . GLU B 1 200 ? 6.695 5.984 -7.199 1 96.19 200 GLU B CA 1
ATOM 3280 C C . GLU B 1 200 ? 5.688 6.18 -8.328 1 96.19 200 GLU B C 1
ATOM 3282 O O . GLU B 1 200 ? 6 6.809 -9.344 1 96.19 200 GLU B O 1
ATOM 3287 N N . THR B 1 201 ? 4.484 5.699 -8.188 1 97.06 201 THR B N 1
ATOM 3288 C CA . THR B 1 201 ? 3.447 5.871 -9.195 1 97.06 201 THR B CA 1
ATOM 3289 C C . THR B 1 201 ? 3.016 7.332 -9.289 1 97.06 201 THR B C 1
ATOM 3291 O O . THR B 1 201 ? 2.717 7.828 -10.375 1 97.06 201 THR B O 1
ATOM 3294 N N . MET B 1 202 ? 2.99 8 -8.148 1 97.06 202 MET B N 1
ATOM 3295 C CA . MET B 1 202 ? 2.664 9.422 -8.133 1 97.06 202 MET B CA 1
ATOM 3296 C C . MET B 1 202 ? 3.678 10.227 -8.945 1 97.06 202 MET B C 1
ATOM 3298 O O . MET B 1 202 ? 3.301 11.062 -9.766 1 97.06 202 MET B O 1
ATOM 3302 N N . ALA B 1 203 ? 4.926 9.961 -8.703 1 96.31 203 ALA B N 1
ATOM 3303 C CA . ALA B 1 203 ? 5.996 10.625 -9.438 1 96.31 203 ALA B CA 1
ATOM 3304 C C . ALA B 1 203 ? 5.871 10.375 -10.938 1 96.31 203 ALA B C 1
ATOM 3306 O O . ALA B 1 203 ? 6.102 11.281 -11.75 1 96.31 203 ALA B O 1
ATOM 3307 N N . SER B 1 204 ? 5.512 9.141 -11.266 1 95.31 204 SER B N 1
ATOM 3308 C CA . SER B 1 204 ? 5.34 8.773 -12.664 1 95.31 204 SER B CA 1
ATOM 3309 C C . SER B 1 204 ? 4.25 9.609 -13.328 1 95.31 204 SER B C 1
ATOM 3311 O O . SER B 1 204 ? 4.453 10.156 -14.414 1 95.31 204 SER B O 1
ATOM 3313 N N . ILE B 1 205 ? 3.139 9.781 -12.656 1 94.38 205 ILE B N 1
ATOM 3314 C CA . ILE B 1 205 ? 2.006 10.523 -13.195 1 94.38 205 ILE B CA 1
ATOM 3315 C C . ILE B 1 205 ? 2.369 12 -13.312 1 94.38 205 ILE B C 1
ATOM 3317 O O . ILE B 1 205 ? 1.949 12.68 -14.25 1 94.38 205 ILE B O 1
ATOM 3321 N N . LEU B 1 206 ? 3.164 12.5 -12.414 1 95.5 206 LEU B N 1
ATOM 3322 C CA . LEU B 1 206 ? 3.545 13.906 -12.352 1 95.5 206 LEU B CA 1
ATOM 3323 C C . LEU B 1 206 ? 4.738 14.188 -13.258 1 95.5 206 LEU B C 1
ATOM 3325 O O . LEU B 1 206 ? 5.086 15.352 -13.492 1 95.5 206 LEU B O 1
ATOM 3329 N N . ASN B 1 207 ? 5.316 13.125 -13.797 1 93.56 207 ASN B N 1
ATOM 3330 C CA . ASN B 1 207 ? 6.516 13.234 -14.617 1 93.56 207 ASN B CA 1
ATOM 3331 C C . ASN B 1 207 ? 7.637 13.961 -13.875 1 93.56 207 ASN B C 1
ATOM 3333 O O . ASN B 1 207 ? 8.219 14.914 -14.398 1 93.56 207 ASN B O 1
ATOM 3337 N N . VAL B 1 208 ? 7.859 13.578 -12.578 1 94.81 208 VAL B N 1
ATOM 3338 C CA . VAL B 1 208 ? 8.969 14.023 -11.75 1 94.81 208 VAL B CA 1
ATOM 3339 C C . VAL B 1 208 ? 9.789 12.82 -11.281 1 94.81 208 VAL B C 1
ATOM 3341 O O . VAL B 1 208 ? 9.312 11.688 -11.336 1 94.81 208 VAL B O 1
ATOM 3344 N N . PRO B 1 209 ? 11.031 13.008 -10.906 1 93.56 209 PRO B N 1
ATOM 3345 C CA . PRO B 1 209 ? 11.844 11.867 -10.469 1 93.56 209 PRO B CA 1
ATOM 3346 C C . PRO B 1 209 ? 11.352 11.273 -9.148 1 93.56 209 PRO B C 1
ATOM 3348 O O . PRO B 1 209 ? 10.844 12 -8.289 1 93.56 209 PRO B O 1
ATOM 3351 N N . TYR B 1 210 ? 11.484 10.008 -9.047 1 94.31 210 TYR B N 1
ATOM 3352 C CA . TYR B 1 210 ? 11.289 9.328 -7.77 1 94.31 210 TYR B CA 1
ATOM 3353 C C . TYR B 1 210 ? 12.633 8.977 -7.137 1 94.31 210 TYR B C 1
ATOM 3355 O O . TYR B 1 210 ? 13.328 8.062 -7.602 1 94.31 210 TYR B O 1
ATOM 3363 N N . PRO B 1 211 ? 12.992 9.633 -6.062 1 90.75 211 PRO B N 1
ATOM 3364 C CA . PRO B 1 211 ? 14.312 9.422 -5.465 1 90.75 211 PRO B CA 1
ATOM 3365 C C . PRO B 1 211 ? 14.406 8.117 -4.68 1 90.75 211 PRO B C 1
ATOM 3367 O O . PRO B 1 211 ? 15.508 7.68 -4.328 1 90.75 211 PRO B O 1
ATOM 3370 N N . GLY B 1 212 ? 13.297 7.496 -4.418 1 93.38 212 GLY B N 1
ATOM 3371 C CA . GLY B 1 212 ? 13.297 6.332 -3.543 1 93.38 212 GLY B CA 1
ATOM 3372 C C . GLY B 1 212 ? 13.102 6.688 -2.08 1 93.38 212 GLY B C 1
ATOM 3373 O O . GLY B 1 212 ? 13.039 7.863 -1.725 1 93.38 212 GLY B O 1
ATOM 3374 N N . LEU B 1 213 ? 12.969 5.664 -1.218 1 94.5 213 LEU B N 1
ATOM 3375 C CA . LEU B 1 213 ? 12.711 5.863 0.205 1 94.5 213 LEU B CA 1
ATOM 3376 C C . LEU B 1 213 ? 13.992 6.262 0.936 1 94.5 213 LEU B C 1
ATOM 3378 O O . LEU B 1 213 ? 13.961 7.094 1.846 1 94.5 213 LEU B O 1
ATOM 3382 N N . ALA B 1 214 ? 15.008 5.648 0.527 1 90.5 214 ALA B N 1
ATOM 3383 C CA . ALA B 1 214 ? 16.266 5.859 1.225 1 90.5 214 ALA B CA 1
ATOM 3384 C C . ALA B 1 214 ? 16.797 7.277 0.993 1 90.5 214 ALA B C 1
ATOM 3386 O O . ALA B 1 214 ? 16.688 7.812 -0.112 1 90.5 214 ALA B O 1
ATOM 3387 N N . PRO B 1 215 ? 17.328 7.805 2.033 1 84.19 215 PRO B N 1
ATOM 3388 C CA . PRO B 1 215 ? 17.922 9.133 1.837 1 84.19 215 PRO B CA 1
ATOM 3389 C C . PRO B 1 215 ? 19.109 9.109 0.895 1 84.19 215 PRO B C 1
ATOM 3391 O O . PRO B 1 215 ? 19.797 8.086 0.775 1 84.19 215 PRO B O 1
ATOM 3394 N N . LYS B 1 216 ? 19.297 9.922 -0.019 1 69.94 216 LYS B N 1
ATOM 3395 C CA . LYS B 1 216 ? 20.422 10 -0.959 1 69.94 216 LYS B CA 1
ATOM 3396 C C . LYS B 1 216 ? 21.75 9.805 -0.247 1 69.94 216 LYS B C 1
ATOM 3398 O O . LYS B 1 216 ? 22.641 9.133 -0.766 1 69.94 216 LYS B O 1
ATOM 3403 N N . ASN B 1 217 ? 22.141 10.625 0.62 1 57.31 217 ASN B N 1
ATOM 3404 C CA . ASN B 1 217 ? 23.484 10.594 1.184 1 57.31 217 ASN B CA 1
ATOM 3405 C C . ASN B 1 217 ? 23.719 9.328 2.006 1 57.31 217 ASN B C 1
ATOM 3407 O O . ASN B 1 217 ? 24.703 9.234 2.748 1 57.31 217 ASN B O 1
ATOM 3411 N N . ALA B 1 218 ? 22.969 8.609 2.32 1 44 218 ALA B N 1
ATOM 3412 C CA . ALA B 1 218 ? 23.25 7.422 3.127 1 44 218 ALA B CA 1
ATOM 3413 C C . ALA B 1 218 ? 24.188 6.465 2.391 1 44 218 ALA B C 1
ATOM 3415 O O . ALA B 1 218 ? 24.266 5.285 2.732 1 44 218 ALA B O 1
ATOM 3416 N N . SER B 1 219 ? 24.734 6.516 1.355 1 32.84 219 SER B N 1
ATOM 3417 C CA . SER B 1 219 ? 25.859 5.789 0.778 1 32.84 219 SER B CA 1
ATOM 3418 C C . SER B 1 219 ? 26.922 5.488 1.83 1 32.84 219 SER B C 1
ATOM 3420 O O . SER B 1 219 ? 27.344 4.34 1.982 1 32.84 219 SER B O 1
ATOM 3422 N N . LYS B 1 220 ? 28.531 5.469 1.315 1 31.47 220 LYS B N 1
ATOM 3423 C CA . LYS B 1 220 ? 29.797 5.023 1.899 1 31.47 220 LYS B CA 1
ATOM 3424 C C . LYS B 1 220 ? 30.125 5.801 3.17 1 31.47 220 LYS B C 1
ATOM 3426 O O . LYS B 1 220 ? 30.625 6.926 3.104 1 31.47 220 LYS B O 1
ATOM 3431 N N . LEU B 1 221 ? 29.094 5.934 4.168 1 21.03 221 LEU B N 1
ATOM 3432 C CA . LEU B 1 221 ? 29.969 6.164 5.312 1 21.03 221 LEU B CA 1
ATOM 3433 C C . LEU B 1 221 ? 30.672 4.875 5.723 1 21.03 221 LEU B C 1
ATOM 3435 O O . LEU B 1 221 ? 30.078 3.793 5.664 1 21.03 221 LEU B O 1
#

Nearest PDB structures (foldseek):
  1yzx-assembly1_B  TM=9.376E-01  e=1.309E-16  Homo sapiens
  1r4w-assembly2_D  TM=9.327E-01  e=3.269E-15  Rattus norvegicus
  3rpp-assembly1_A  TM=8.952E-01  e=1.859E-15  Homo sapiens
  3rpp-assembly2_B  TM=8.963E-01  e=2.608E-15  Homo sapiens
  9edl-assembly1_A  TM=5.728E-01  e=3.413E-02  Francisella tularensis subsp. tularensis SCHU S4

Organism: Mortierella alpina (NCBI:txid64518)

pLDDT: mean 92.56, std 10.9, range [21.03, 98.75]

Sequence (442 aa):
MAPQASIICYYDVVSPYSYFAVTLLNRYRSQWKTVDIVLRPVFLPGILSGAKNQPPATVAAKLPYMVADLQRISTCAGIPYTFPSVFPVMSIPAMRLLVAIQKHESEDRYVQCVAKEAYWFNNQNISQKEVLIAAVTPVLGSEAKAEQYYEMTSDKDVKQELIDNTNQAIEAGAFGAPTFIVTTAGSDEPHMFFGSDRFETMASILNVPYPGLAPKNASKLMAPQASIICYYDVVSPYSYFAVTLLNRYRSQWKTVDIVLRPVFLPGILSGAKNQPPATVAAKLPYMVADLQRISTCAGIPYTFPSVFPVMSIPAMRLLVAIQKHESEDRYVQCVAKEAYWFNNQNISQKEVLIAAVTPVLGSEAKAEQYYEMTSDKDVKQELIDNTNQAIEAGAFGAPTFIVTTAGSDEPHMFFGSDRFETMASILNVPYPGLAPKNASKL

Solvent-accessible surface area (backbone atoms only — not comparable to full-atom values): 23792 Å² total; per-residue (Å²): 128,70,45,67,22,30,35,41,36,36,30,26,88,71,32,68,46,18,51,54,33,50,44,49,51,60,65,43,44,82,70,38,73,76,44,49,75,42,82,40,54,27,47,51,70,59,22,18,58,74,38,64,40,78,62,61,74,77,29,74,57,43,43,66,47,48,58,53,48,51,50,47,47,22,64,45,32,70,43,83,68,31,87,43,87,69,73,88,59,61,42,61,62,46,42,26,28,50,48,37,40,54,76,74,46,55,70,72,53,38,54,55,49,70,59,49,52,46,42,50,42,63,50,43,64,50,61,36,67,69,51,45,37,63,65,37,16,78,69,69,73,31,62,68,55,32,51,53,32,49,62,40,37,75,35,69,67,34,49,47,47,38,50,49,41,25,50,52,43,40,74,73,49,32,55,53,53,20,24,33,46,32,28,32,64,69,39,88,65,67,43,77,46,69,51,61,62,43,59,62,50,49,19,53,71,61,73,43,80,65,82,67,63,41,58,79,84,71,66,91,122,126,70,45,68,23,30,36,40,36,37,30,28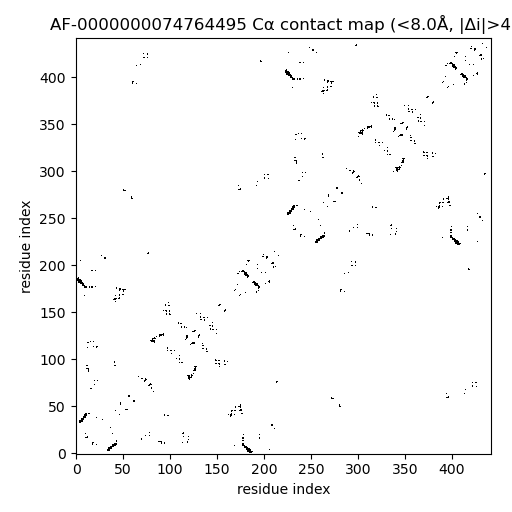,87,71,33,68,46,17,51,53,35,53,46,48,50,60,66,42,44,82,70,38,73,75,43,49,75,42,81,40,55,27,47,52,71,58,23,18,58,73,39,66,41,79,62,61,73,75,27,74,55,42,43,64,48,46,57,52,47,51,51,47,47,22,64,44,32,70,42,83,68,33,88,43,87,70,71,87,59,62,43,63,63,45,41,26,28,51,48,37,40,52,76,74,47,54,69,74,55,37,57,57,49,69,58,50,51,46,42,50,43,65,50,40,65,50,61,38,67,68,51,46,38,63,65,37,16,77,69,69,72,30,62,68,56,32,50,53,32,50,60,39,37,76,34,67,66,33,48,46,46,38,50,49,42,26,51,51,41,40,73,74,48,34,53,54,53,20,25,33,45,32,29,32,63,68,40,86,66,67,43,77,46,70,50,61,61,43,58,62,50,49,19,53,71,61,72,43,81,65,84,67,63,41,59,79,82,71,65,91,123

Secondary structure (DSSP, 8-state):
-PPPPEEEEEE-TT-HHHHHHHHHHHHHTTT-TTSEEEEEE--HHHHHHHHTPPPGGGSTTHHHHHHHHHHHHHHHHT------SS-S---HHHHHHHHHHHHHS-HHHHHHHHT--TTTTT---TTSHHHHHHHHHHHHT-HHHHHHHHHGGGSHHHHHHHHHHHHHHHHTT--SSSEEEEE-TT----EEEESSS-HHHHHHHHT-----SS-GGGS--/-PPPPEEEEEE-TT-HHHHHHHHHHHHHTTT-TTSEEEEEE--HHHHHHHHTPPPGGGSTTHHHHHHHHHHHHHHHHT------SS-S---HHHHHHHHHHHHHS-HHHHHHHHT-STTTTT---TTSHHHHHHHHHHHHT-HHHHHHHHHGGGSHHHHHHHHHHHHHHHHTT--SSSEEEEE-TT----EEEESSS-HHHHHHHHT-----SS-GGGS--

Foldseek 3Di:
DWDFKEKEWEAFLLDLLSLLQLVVCVVCCVQPVRYHYHYAYADFVLLQVLLVHDDLVVDVVRVVVVVVVSVVLCVQQVPAFDQAPDPRADRLLVSLLLLLCVVPDDPVLSSQLSNFCLVGHVNHRNVDLVSSLVRSCVSVVHSVVSVVSSVCSPPPVSVVSNVVSHVVCNVVPDNGPTKMWIDEGRDPDTDIDHTSPCVCVNCVVNVTDDPGSYDVPPPPD/DWDFKEKEWEAFLLDLLSLLQLVVCVVCCVQPVRYHYHYAYADFVLLQVLLVHDDLVVDVVRVVVVVVVSVVLCVQQVPAFDQAPDPRADRLLVSLLLLLCVVPDDPVLSSQLSNFCLVGHVNHRNVDLVSSLVRSCVSVVHSVVSVVSSVCSPPPVSVVSNVVSHVVCNVVPDNGPTKMWIDEGRDPDTDIDHTSPCVCVNCVVNVTDDPGSYDVPPPPD

InterPro domains:
  IPR001853 DSBA-like thioredoxin domain [PF01323] (7-206)
  IPR014440 HCCA isomerase/glutathione S-transferase kappa [PIRSF006386] (5-207)
  IPR036249 Thioredoxin-like superfamily [SSF52833] (6-207)
  IPR051924 Glutathione S-transferase Kappa/NadH [PTHR42943] (1-212)

Radius of gyration: 23.42 Å; Cα contacts (8 Å, |Δi|>4): 742; chains: 2; bounding box: 48×68×55 Å